Protein AF-0000000080279596 (afdb_homodimer)

Organism: Amycolatopsis orientalis (NCBI:txid31958)

Solvent-accessible surface area (backbone atoms only — not comparable to full-atom values): 31068 Å² total; per-residue (Å²): 137,51,70,67,43,37,52,48,52,51,34,24,68,74,56,43,26,62,57,58,19,10,55,72,69,70,45,56,43,67,59,48,53,49,43,47,50,50,47,23,58,75,69,72,44,60,39,60,43,77,54,104,86,48,53,41,72,28,75,57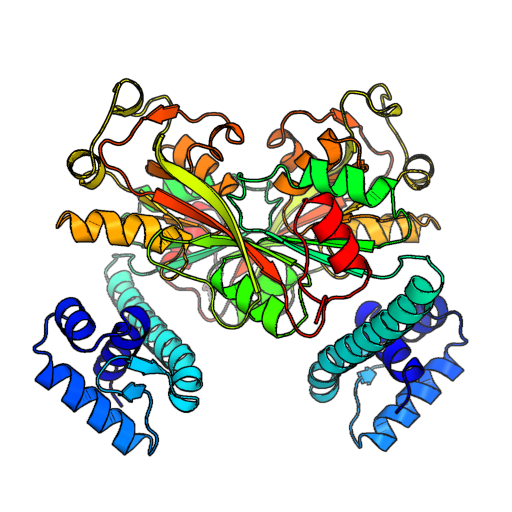,22,59,62,45,48,58,53,38,51,51,51,52,49,49,52,45,49,53,52,19,46,55,37,35,75,73,72,38,52,32,44,69,36,32,38,30,31,28,72,66,66,46,78,58,65,59,54,60,52,49,49,56,43,41,71,75,33,71,64,37,38,36,36,40,41,69,46,51,39,69,59,43,52,53,31,18,66,69,62,73,20,49,35,32,42,33,52,30,32,71,89,57,74,84,75,90,46,40,75,44,82,65,42,75,43,44,32,23,34,38,31,16,70,85,39,81,63,52,77,40,83,60,45,42,64,73,66,53,34,77,41,48,22,40,40,44,43,86,86,34,35,70,26,46,26,54,52,51,44,35,49,75,68,74,44,65,66,48,69,50,33,25,33,67,42,56,71,58,46,48,51,32,17,52,68,66,68,23,31,35,72,45,46,59,70,34,53,78,79,58,73,75,62,32,78,25,49,37,55,92,44,42,46,32,32,30,33,39,34,29,32,76,86,68,67,46,56,40,42,50,53,47,33,47,74,71,69,46,84,81,73,67,77,121,136,51,71,67,43,38,51,47,52,52,34,25,68,72,57,44,27,62,57,58,19,11,56,73,69,70,46,55,40,68,58,48,52,50,44,48,50,50,46,22,59,74,68,71,45,59,40,60,44,77,54,103,83,47,53,40,72,28,75,57,21,60,63,45,47,59,54,38,50,50,50,53,50,49,52,45,49,51,52,18,46,56,37,35,75,74,71,38,54,33,43,70,36,32,38,29,31,28,72,65,66,45,78,57,63,60,55,59,53,49,48,56,43,41,72,75,32,71,64,37,38,36,36,41,42,69,46,51,41,69,60,44,51,53,31,20,67,69,63,73,21,48,35,33,41,33,53,31,32,72,88,57,73,84,75,90,46,40,74,44,83,66,44,75,43,45,33,22,36,37,32,16,69,85,38,82,63,51,78,42,82,57,44,40,65,74,66,53,35,76,42,48,22,41,40,44,42,87,88,33,36,70,26,46,27,54,51,52,44,34,49,76,69,75,44,65,67,48,69,50,34,27,32,68,42,55,71,58,47,48,52,33,16,54,68,66,66,24,32,34,72,44,47,56,71,34,54,79,78,58,73,74,62,30,77,27,48,35,56,90,44,39,46,33,30,30,33,39,36,29,32,78,87,68,67,44,57,40,43,50,53,48,33,48,75,72,70,46,83,79,71,72,77,124

pLDDT: mean 89.54, std 10.72, range [27.66, 98.81]

Sequence (588 aa):
MELQQMRYVVAVAETNSFTRAAERCLVVQSALSHQIARLERELGARLFERTSRRVRLTAAGEAFLPAARQCLDAAERAGAEVAAAVGEVRGRLTVGIIPTVAAVDVPAALKTFHRRYPHVRIGLRVGASGELVEQVKDSAIEVAFLGLPVSDRPDGVATCELGRDDLVAVVAPGHPLAVESEVDLNRLSSEVFVDFPTRSAGRAQTDQAFAAAGLTREVAFEVTAADFMARLIRQELGVAMLPSKYVPNLTGVVTVPVKDGPARIEHLVWNRFTVTPAAKAFLEVLGVVSGNDGMELQQMRYVVAVAETNSFTRAAERCLVVQSALSHQIARLERELGARLFERTSRRVRLTAAGEAFLPAARQCLDAAERAGAEVAAAVGEVRGRLTVGIIPTVAAVDVPAALKTFHRRYPHVRIGLRVGASGELVEQVKDSAIEVAFLGLPVSDRPDGVATCELGRDDLVAVVAPGHPLAVESEVDLNRLSSEVFVDFPTRSAGRAQTDQAFAAAGLTREVAFEVTAADFMARLIRQELGVAMLPSKYVPNLTGVVTVPVKDGPARIEHLVWNRFTVTPAAKAFLEVLGVVSGNDG

Foldseek 3Di:
DDLVLLQLLLLCAVVQDLCRSCVVVVHHSVVSVVSVVVVCVVVVHHQWDDDPPTIDGDPVVVVVNVVSVVVNLVVQLVVQQVCVVVPAHAEEAEEEEEQQDFLDPVVVLVVVLCVVHVRYHYHYHYFFQVVVLVCQQVVVHFKYKHKAFPPDDRPQWDKDWRDKFFWWKKAACPDPCLPPQEAEVVVQQVWEAEFADPPTRRVCQQVVQCVVVVGHHHYPHHDRHPQVRLVCRNVVVTMYIGTPSRCVVHPRIGIHHYDVGTMIIMMMTHHLVRNGPSNCSSCVSVVHHSPPPD/DDLVLLQLLLLCAVVQDLCRSCVVVVHHSVVSVVSQVVVCVVVVHHQWDDDPVTIDGDPVVVVVNVVSVVVNLVVQLVVQQVCVVVPAHAEEAEEEEEQQDFLDPVVVLVVVLCVVHVRYHYHYHYFFQVVVLVCQQVVVHFKYKHKAFPPDDRPQWDKDWRDKFFWWKKAACPDPCLPPQEAEVVVQQVWEAEFADPPTRRVCQQVVQCVVVVGHHHYPHHDRHPQVRLVCRNVVVTMYIGTPSRCVVHPRIGIHHYDVGTMIIMMMTHHLPRNGPSNCSSCVSVVHHSPPPD

Nearest PDB structures (foldseek):
  1ixc-assembly1_B-2  TM=5.819E-01  e=1.487E-23  Cupriavidus necator
  4x6g-assembly1_C  TM=5.678E-01  e=1.487E-23  Pseudomonas aeruginosa PAO1
  5ted-assembly1_A  TM=8.588E-01  e=1.921E-17  Listeria monocytogenes EGD-e
  3fxq-assembly1_A  TM=6.089E-01  e=1.861E-20  Comamonas testosteroni
  7dwn-assembly1_D  TM=5.598E-01  e=4.428E-17  Aliivibrio fischeri ES114

InterPro domains:
  IPR000847 LysR, HTH, N-terminal domain [PF00126] (3-62)
  IPR000847 LysR, HTH, N-terminal domain [PR00039] (18-29)
  IPR000847 LysR, HTH, N-terminal domain [PR00039] (29-39)
  IPR000847 LysR, HTH, N-terminal domain [PR00039] (39-50)
  IPR000847 LysR, HTH, N-terminal domain [PS50931] (1-58)
  IPR005119 LysR, substrate-binding [PF03466] (88-286)
  IPR036388 Winged helix-like DNA-binding domain superfamily [G3DSA:1.10.10.10] (1-83)
  IPR036390 Winged helix DNA-binding domain superfamily [SSF46785] (1-82)

Secondary structure (DSSP, 8-state):
--HHHHHHHHHHHHHT-HHHHHHHTTS-HHHHHHHHHHHHHHHTS-SEEE-SS-EEE-HHHHHHHHHHHHHHHHHHHHHHHHHHHTT---EEEEEEE-TT--SS-HHHHHHHHHHH-TTEEEEEEE--HHHHHHHHHTTS-SEEEEEEETT----SSEEEEEEEEEEEEEE-TTSGGGG-S-B-HHHHTTSEEEEPPTTSHHHHHHHHHHHHTT---EEEEEES-HHHHHHHHHTTS-BEEEETTTGGG--S-EEE-BTT--EEEEEEEE-TT---HHHHHHHHHTT----TT-/--HHHHHHHHHHHHHT-HHHHHHHTTS-HHHHHHHHHHHHHHHTS-SEEE-SS-EEE-HHHHHHHHHHHHHHHHHHHHHHHHHHHTT---EEEEEEE-TT--SS-HHHHHHHHHHH-TTEEEEEEE--HHHHHHHHHTTS-SEEEEEEETT----SSEEEEEEEEEEEEEE-TTSGGGG-S-B-HHHHTTSEEEEPPTTSHHHHHHHHHHHHTT---EEEEEES-HHHHHHHHHTTS-BEEEETTTGGG--S-EEE-BTT--EEEEEEEE-TT---HHHHHHHHHTT----TT-

Radius of gyration: 25.01 Å; Cα contacts (8 Å, |Δi|>4): 1127; chains: 2; bounding box: 60×65×60 Å

Structure (mmCIF, N/CA/C/O ba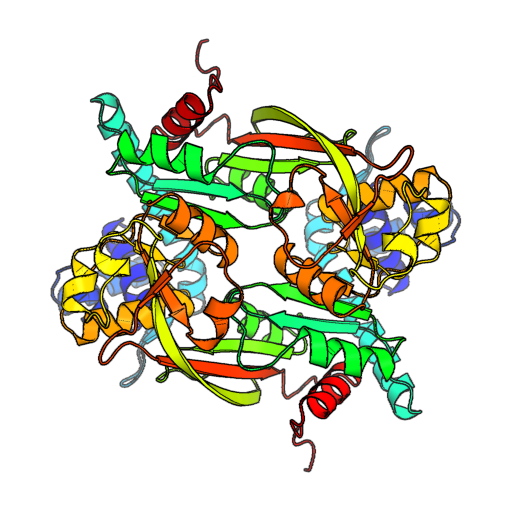ckbone):
data_AF-0000000080279596-model_v1
#
loop_
_entity.id
_entity.type
_entity.pdbx_description
1 polymer 'LysR family transcriptional regulator'
#
loop_
_atom_site.group_PDB
_atom_site.id
_atom_site.type_symbol
_atom_site.label_atom_id
_atom_site.label_alt_id
_atom_site.label_comp_id
_atom_site.label_asym_id
_atom_site.label_entity_id
_atom_site.label_seq_id
_atom_site.pdbx_PDB_ins_code
_atom_site.Cartn_x
_atom_site.Cartn_y
_atom_site.Cartn_z
_atom_site.occupancy
_atom_site.B_iso_or_equiv
_atom_site.auth_seq_id
_atom_site.auth_comp_id
_atom_site.auth_asym_id
_atom_site.auth_atom_id
_atom_site.pdbx_PDB_model_num
ATOM 1 N N . MET A 1 1 ? 10.32 12.266 32.75 1 73.06 1 MET A N 1
ATOM 2 C CA . MET A 1 1 ? 10.156 12.18 31.312 1 73.06 1 MET A CA 1
ATOM 3 C C . MET A 1 1 ? 9.148 13.203 30.812 1 73.06 1 MET A C 1
ATOM 5 O O . MET A 1 1 ? 8.07 13.352 31.375 1 73.06 1 MET A O 1
ATOM 9 N N . GLU A 1 2 ? 9.578 14.023 29.938 1 77.56 2 GLU A N 1
ATOM 10 C CA . GLU A 1 2 ? 8.789 15.141 29.438 1 77.56 2 GLU A CA 1
ATOM 11 C C . GLU A 1 2 ? 8.57 15.031 27.938 1 77.56 2 GLU A C 1
ATOM 13 O O . GLU A 1 2 ? 9.375 14.414 27.234 1 77.56 2 GLU A O 1
ATOM 18 N N . LEU A 1 3 ? 7.473 15.672 27.516 1 79.81 3 LEU A N 1
ATOM 19 C CA . LEU A 1 3 ? 7.141 15.672 26.094 1 79.81 3 LEU A CA 1
ATOM 20 C C . LEU A 1 3 ? 8.273 16.266 25.281 1 79.81 3 LEU A C 1
ATOM 22 O O . LEU A 1 3 ? 8.562 15.805 24.172 1 79.81 3 LEU A O 1
ATOM 26 N N . GLN A 1 4 ? 8.852 17.266 25.891 1 83.62 4 GLN A N 1
ATOM 27 C CA . GLN A 1 4 ? 9.938 17.938 25.172 1 83.62 4 GLN A CA 1
ATOM 28 C C . GLN A 1 4 ? 11.094 16.969 24.922 1 83.62 4 GLN A C 1
ATOM 30 O O . GLN A 1 4 ? 11.719 17.031 23.859 1 83.62 4 GLN A O 1
ATOM 35 N N . GLN A 1 5 ? 11.375 16.203 25.859 1 83.94 5 GLN A N 1
ATOM 36 C CA . GLN A 1 5 ? 12.422 15.203 25.703 1 83.94 5 GLN A CA 1
ATOM 37 C C . GLN A 1 5 ? 12.07 14.219 24.594 1 83.94 5 GLN A C 1
ATOM 39 O O . GLN A 1 5 ? 12.938 13.836 23.797 1 83.94 5 GLN A O 1
ATOM 44 N N . MET A 1 6 ? 10.836 13.867 24.547 1 82.62 6 MET A N 1
ATOM 45 C CA . MET A 1 6 ? 10.375 12.945 23.516 1 82.62 6 MET A CA 1
ATOM 46 C C . MET A 1 6 ? 10.5 13.578 22.125 1 82.62 6 MET A C 1
ATOM 48 O O . MET A 1 6 ? 10.891 12.914 21.172 1 82.62 6 MET A O 1
ATOM 52 N N . ARG A 1 7 ? 10.203 14.844 22.031 1 86.5 7 ARG A N 1
ATOM 53 C CA . ARG A 1 7 ? 10.359 15.578 20.781 1 86.5 7 ARG A CA 1
ATOM 54 C C . ARG A 1 7 ? 11.82 15.578 20.328 1 86.5 7 ARG A C 1
ATOM 56 O O . ARG A 1 7 ? 12.102 15.438 19.141 1 86.5 7 ARG A O 1
ATOM 63 N N . TYR A 1 8 ? 12.695 15.734 21.328 1 89.19 8 TYR A N 1
ATOM 64 C CA . TYR A 1 8 ? 14.117 15.766 21.016 1 89.19 8 TYR A CA 1
ATOM 65 C C . TYR A 1 8 ? 14.602 14.414 20.516 1 89.19 8 TYR A C 1
ATOM 67 O O . TYR A 1 8 ? 15.352 14.336 19.531 1 89.19 8 TYR A O 1
ATOM 75 N N . VAL A 1 9 ? 14.125 13.383 21.125 1 89.06 9 VAL A N 1
ATOM 76 C CA . VAL A 1 9 ? 14.508 12.031 20.734 1 89.06 9 VAL A CA 1
ATOM 77 C C . VAL A 1 9 ? 14.047 11.758 19.312 1 89.06 9 VAL A C 1
ATOM 79 O O . VAL A 1 9 ? 14.812 11.25 18.484 1 89.06 9 VAL A O 1
ATOM 82 N N . VAL A 1 10 ? 12.844 12.117 19.031 1 86.25 10 VAL A N 1
ATOM 83 C CA . VAL A 1 10 ? 12.289 11.906 17.703 1 86.25 10 VAL A CA 1
ATOM 84 C C . VAL A 1 10 ? 13.07 12.719 16.672 1 86.25 10 VAL A C 1
ATOM 86 O O . VAL A 1 10 ? 13.391 12.219 15.594 1 86.25 10 VAL A O 1
ATOM 89 N N . ALA A 1 11 ? 13.445 13.922 17 1 87.56 11 ALA A N 1
ATOM 90 C CA . ALA A 1 11 ? 14.203 14.797 16.109 1 87.56 11 ALA A CA 1
ATOM 91 C C . ALA A 1 11 ? 15.57 14.195 15.797 1 87.56 11 ALA A C 1
ATOM 93 O O . ALA A 1 11 ? 16 14.18 14.641 1 87.56 11 ALA A O 1
ATOM 94 N N . VAL A 1 12 ? 16.203 13.688 16.797 1 89.75 12 VAL A N 1
ATOM 95 C CA . VAL A 1 12 ? 17.516 13.102 16.609 1 89.75 12 VAL A CA 1
ATOM 96 C C . VAL A 1 12 ? 17.406 11.828 15.773 1 89.75 12 VAL A C 1
ATOM 98 O O . VAL A 1 12 ? 18.219 11.594 14.875 1 89.75 12 VAL A O 1
ATOM 101 N N . ALA A 1 13 ? 16.422 11.109 16.062 1 85.94 13 ALA A N 1
ATOM 102 C CA . ALA A 1 13 ? 16.219 9.859 15.328 1 85.94 13 ALA A CA 1
ATOM 103 C C . ALA A 1 13 ? 15.961 10.117 13.852 1 85.94 13 ALA A C 1
ATOM 105 O O . ALA A 1 13 ? 16.406 9.352 12.992 1 85.94 13 ALA A O 1
ATOM 106 N N . GLU A 1 14 ? 15.32 11.148 13.594 1 79 14 GLU A N 1
ATOM 107 C CA . GLU A 1 14 ? 14.938 11.477 12.219 1 79 14 GLU A CA 1
ATOM 108 C C . GLU A 1 14 ? 16.078 12.156 11.477 1 79 14 GLU A C 1
ATOM 110 O O . GLU A 1 14 ? 16.203 12.008 10.258 1 79 14 GLU A O 1
ATOM 115 N N . THR A 1 15 ? 16.922 12.867 12.156 1 78.88 15 THR A N 1
ATOM 116 C CA . THR A 1 15 ? 17.984 13.633 11.516 1 78.88 15 THR A CA 1
ATOM 117 C C . THR A 1 15 ? 19.312 12.898 11.609 1 78.88 15 THR A C 1
ATOM 119 O O . THR A 1 15 ? 20.281 13.25 10.922 1 78.88 15 THR A O 1
ATOM 122 N N . ASN A 1 16 ? 19.359 11.93 12.445 1 82.06 16 ASN A N 1
ATOM 123 C CA . ASN A 1 16 ? 20.578 11.195 12.773 1 82.06 16 ASN A CA 1
ATOM 124 C C . ASN A 1 16 ? 21.703 12.141 13.18 1 82.06 16 ASN A C 1
ATOM 126 O O . ASN A 1 16 ? 22.875 11.914 12.836 1 82.06 16 ASN A O 1
ATOM 130 N N . SER A 1 17 ? 21.297 13.25 13.68 1 88.62 17 SER A N 1
ATOM 131 C CA . SER A 1 17 ? 22.25 14.273 14.094 1 88.62 17 SER A CA 1
ATOM 132 C C . SER A 1 17 ? 21.703 15.102 15.258 1 88.62 17 SER A C 1
ATOM 134 O O . SER A 1 17 ? 20.578 15.586 15.203 1 88.62 17 SER A O 1
ATOM 136 N N . PHE A 1 18 ? 22.562 15.289 16.281 1 90.44 18 PHE A N 1
ATOM 137 C CA . PHE A 1 18 ? 22.156 16.109 17.422 1 90.44 18 PHE A CA 1
ATOM 138 C C . PHE A 1 18 ? 22.125 17.578 17.047 1 90.44 18 PHE A C 1
ATOM 140 O O . PHE A 1 18 ? 21.25 18.328 17.5 1 90.44 18 PHE A O 1
ATOM 147 N N . THR A 1 19 ? 22.984 17.938 16.172 1 88.88 19 THR A N 1
ATOM 148 C CA . THR A 1 19 ? 23.062 19.328 15.766 1 88.88 19 THR A CA 1
ATOM 149 C C . THR A 1 19 ? 21.859 19.703 14.891 1 88.88 19 THR A C 1
ATOM 151 O O . THR A 1 19 ? 21.203 20.719 15.125 1 88.88 19 THR A O 1
ATOM 154 N N . ARG A 1 20 ? 21.641 18.875 14.016 1 86.31 20 ARG A N 1
ATOM 155 C CA . ARG A 1 20 ? 20.516 19.125 13.125 1 86.31 20 ARG A CA 1
ATOM 156 C C . ARG A 1 20 ? 19.203 19.047 13.867 1 86.31 20 ARG A C 1
ATOM 158 O O . ARG A 1 20 ? 18.266 19.812 13.594 1 86.31 20 ARG A O 1
ATOM 165 N N . ALA A 1 21 ? 19.109 18.078 14.781 1 90.06 21 ALA A N 1
ATOM 166 C CA . ALA A 1 21 ? 17.922 17.953 15.617 1 90.06 21 ALA A CA 1
ATOM 167 C C . ALA A 1 21 ? 17.688 19.203 16.453 1 90.06 21 ALA A C 1
ATOM 169 O O . ALA A 1 21 ? 16.562 19.672 16.578 1 90.06 21 ALA A O 1
ATOM 170 N N . ALA A 1 22 ? 18.734 19.75 16.953 1 88.81 22 ALA A N 1
ATOM 171 C CA . ALA A 1 22 ? 18.641 20.969 17.766 1 88.81 22 ALA A CA 1
ATOM 172 C C . ALA A 1 22 ? 18.141 22.141 16.922 1 88.81 22 ALA A C 1
ATOM 174 O O . ALA A 1 22 ? 17.312 22.938 17.359 1 88.81 22 ALA A O 1
ATOM 175 N N . GLU A 1 23 ? 18.656 22.203 15.711 1 86.19 23 GLU A N 1
ATOM 176 C CA . GLU A 1 23 ? 18.219 23.25 14.789 1 86.19 23 GLU A CA 1
ATOM 177 C C . GLU A 1 23 ? 16.734 23.125 14.492 1 86.19 23 GLU A C 1
ATOM 179 O O . GLU A 1 23 ? 16.016 24.125 14.516 1 86.19 23 GLU A O 1
ATOM 184 N N . ARG A 1 24 ? 16.359 21.922 14.344 1 81.25 24 ARG A N 1
ATOM 185 C CA . ARG A 1 24 ? 14.961 21.656 14.039 1 81.25 24 ARG A CA 1
ATOM 186 C C . ARG A 1 24 ? 14.07 22.016 15.219 1 81.25 24 ARG A C 1
ATOM 188 O O . ARG A 1 24 ? 12.945 22.5 15.031 1 81.25 24 ARG A O 1
ATOM 195 N N . CYS A 1 25 ? 14.531 21.766 16.359 1 85.38 25 CYS A N 1
ATOM 196 C CA . CYS A 1 25 ? 13.766 22.016 17.562 1 85.38 25 CYS A CA 1
ATOM 197 C C . CYS A 1 25 ? 13.984 23.438 18.078 1 85.38 25 CYS A C 1
ATOM 199 O O . CYS A 1 25 ? 13.438 23.828 19.109 1 85.38 25 CYS A O 1
ATOM 201 N N . LEU A 1 26 ? 14.82 24.172 17.297 1 86.69 26 LEU A N 1
ATOM 202 C CA . LEU A 1 26 ? 15.094 25.562 17.594 1 86.69 26 LEU A CA 1
ATOM 203 C C . LEU A 1 26 ? 15.688 25.734 18.984 1 86.69 26 LEU A C 1
ATOM 205 O O . LEU A 1 26 ? 15.242 26.578 19.766 1 86.69 26 LEU A O 1
ATOM 209 N N . VAL A 1 27 ? 16.656 24.891 19.281 1 86.56 27 VAL A N 1
ATOM 210 C CA . VAL A 1 27 ? 17.406 24.969 20.531 1 86.56 27 VAL A CA 1
ATOM 211 C C . VAL A 1 27 ? 18.891 24.781 20.25 1 86.56 27 VAL A C 1
ATOM 213 O O . VAL A 1 27 ? 19.281 24.469 19.125 1 86.56 27 VAL A O 1
ATOM 216 N N . VAL A 1 28 ? 19.672 25.203 21.188 1 88.25 28 VAL A N 1
ATOM 217 C CA . VAL A 1 28 ? 21.109 24.969 21.062 1 88.25 28 VAL A CA 1
ATOM 218 C C . VAL A 1 28 ? 21.391 23.484 21.25 1 88.25 28 VAL A C 1
ATOM 220 O O . VAL A 1 28 ? 20.688 22.797 22 1 88.25 28 VAL A O 1
ATOM 223 N N . GLN A 1 29 ? 22.344 23.016 20.547 1 90.25 29 GLN A N 1
ATOM 224 C CA . GLN A 1 29 ? 22.688 21.594 20.531 1 90.25 29 GLN A CA 1
ATOM 225 C C . GLN A 1 29 ? 22.984 21.078 21.953 1 90.25 29 GLN A C 1
ATOM 227 O O . GLN A 1 29 ? 22.594 19.969 22.297 1 90.25 29 GLN A O 1
ATOM 232 N N . SER A 1 30 ? 23.625 21.859 22.734 1 91.62 30 SER A N 1
ATOM 233 C CA . SER A 1 30 ? 23.969 21.469 24.109 1 91.62 30 SER A CA 1
ATOM 234 C C . SER A 1 30 ? 22.719 21.219 24.938 1 91.62 30 SER A C 1
ATOM 236 O O . SER A 1 30 ? 22.672 20.297 25.734 1 91.62 30 SER A O 1
ATOM 238 N N . ALA A 1 31 ? 21.719 22.047 24.734 1 86.44 31 ALA A N 1
ATOM 239 C CA . ALA A 1 31 ? 20.453 21.906 25.453 1 86.44 31 ALA A CA 1
ATOM 240 C C . ALA A 1 31 ? 19.75 20.609 25.078 1 86.44 31 ALA A C 1
ATOM 242 O O . ALA A 1 31 ? 19.25 19.875 25.938 1 86.44 31 ALA A O 1
ATOM 243 N N . LEU A 1 32 ? 19.656 20.312 23.828 1 92.75 32 LEU A N 1
ATOM 244 C CA . LEU A 1 32 ? 19.031 19.078 23.328 1 92.75 32 LEU A CA 1
ATOM 245 C C . LEU A 1 32 ? 19.781 17.844 23.844 1 92.75 32 LEU A C 1
ATOM 247 O O . LEU A 1 32 ? 19.156 16.906 24.328 1 92.75 32 LEU A O 1
ATOM 251 N N . SER A 1 33 ? 21.125 17.922 23.781 1 92.44 33 SER A N 1
ATOM 252 C CA . SER A 1 33 ? 21.969 16.812 24.219 1 92.44 33 SER A CA 1
ATOM 253 C C . SER A 1 33 ? 21.766 16.531 25.703 1 92.44 33 SER A C 1
ATOM 255 O O . SER A 1 33 ? 21.656 15.383 26.125 1 92.44 33 SER A O 1
ATOM 257 N N . HIS A 1 34 ? 21.719 17.594 26.438 1 89.5 34 HIS A N 1
ATOM 258 C CA . HIS A 1 34 ? 21.547 17.484 27.891 1 89.5 34 HIS A CA 1
ATOM 259 C C . HIS A 1 34 ? 20.203 16.859 28.234 1 89.5 34 HIS A C 1
ATOM 261 O O . HIS A 1 34 ? 20.125 16.016 29.141 1 89.5 34 HIS A O 1
ATOM 267 N N . GLN A 1 35 ? 19.188 17.281 27.594 1 89.25 35 GLN A N 1
ATOM 268 C CA . GLN A 1 35 ? 17.844 16.766 27.859 1 89.25 35 GLN A CA 1
ATOM 269 C C . GLN A 1 35 ? 17.75 15.289 27.484 1 89.25 35 GLN A C 1
ATOM 271 O O . GLN A 1 35 ? 17.078 14.516 28.188 1 89.25 35 GLN A O 1
ATOM 276 N N . ILE A 1 36 ? 18.391 14.898 26.438 1 91.81 36 ILE A N 1
ATOM 277 C CA . ILE A 1 36 ? 18.375 13.492 26.031 1 91.81 36 ILE A CA 1
ATOM 278 C C . ILE A 1 36 ? 19.172 12.664 27.047 1 91.81 36 ILE A C 1
ATOM 280 O O . ILE A 1 36 ? 18.75 11.57 27.422 1 91.81 36 ILE A O 1
ATOM 284 N N . ALA A 1 37 ? 20.266 13.203 27.5 1 92 37 ALA A N 1
ATOM 285 C CA . ALA A 1 37 ? 21.062 12.523 28.516 1 92 37 ALA A CA 1
ATOM 286 C C . ALA A 1 37 ? 20.266 12.32 29.812 1 92 37 ALA A C 1
ATOM 288 O O . ALA A 1 37 ? 20.344 11.266 30.438 1 92 37 ALA A O 1
ATOM 289 N N . ARG A 1 38 ? 19.609 13.344 30.141 1 85.81 38 ARG A N 1
ATOM 290 C CA . ARG A 1 38 ? 18.766 13.266 31.328 1 85.81 38 ARG A CA 1
ATOM 291 C C . ARG A 1 38 ? 17.703 12.188 31.172 1 85.81 38 ARG A C 1
ATOM 293 O O . ARG A 1 38 ? 17.438 11.422 32.094 1 85.81 38 ARG A O 1
ATOM 300 N N . LEU A 1 39 ? 17.031 12.164 30.047 1 86.94 39 LEU A N 1
ATOM 301 C CA . LEU A 1 39 ? 16.016 11.156 29.75 1 86.94 39 LEU A CA 1
ATOM 302 C C . LEU A 1 39 ? 16.625 9.75 29.797 1 86.94 39 LEU A C 1
ATOM 304 O O . LEU A 1 39 ? 16.031 8.836 30.375 1 86.94 39 LEU A O 1
ATOM 308 N N . GLU A 1 40 ? 17.828 9.578 29.234 1 89.94 40 GLU A N 1
ATOM 309 C CA . GLU A 1 40 ? 18.516 8.289 29.234 1 89.94 40 GLU A CA 1
ATOM 310 C C . GLU A 1 40 ? 18.844 7.848 30.656 1 89.94 40 GLU A C 1
ATOM 312 O O . GLU A 1 40 ? 18.719 6.664 30.984 1 89.94 40 GLU A O 1
ATOM 317 N N . ARG A 1 41 ? 19.219 8.781 31.484 1 83.94 41 ARG A N 1
ATOM 318 C CA . ARG A 1 41 ? 19.5 8.484 32.875 1 83.94 41 ARG A CA 1
ATOM 319 C C . ARG A 1 41 ? 18.234 8.031 33.625 1 83.94 41 ARG A C 1
ATOM 321 O O . ARG A 1 41 ? 18.266 7.07 34.375 1 83.94 41 ARG A O 1
ATOM 328 N N . GLU A 1 42 ? 17.203 8.758 33.375 1 81.5 42 GLU A N 1
ATOM 329 C CA . GLU A 1 42 ? 15.93 8.414 33.969 1 81.5 42 GLU A CA 1
ATOM 330 C C . GLU A 1 42 ? 15.477 7.016 33.562 1 81.5 42 GLU A C 1
ATOM 332 O O . GLU A 1 42 ? 14.938 6.266 34.375 1 81.5 42 GLU A O 1
ATOM 337 N N . LEU A 1 43 ? 15.68 6.707 32.281 1 83.12 43 LEU A N 1
ATOM 338 C CA . LEU A 1 43 ? 15.25 5.434 31.734 1 83.12 43 LEU A CA 1
ATOM 339 C C . LEU A 1 43 ? 16.234 4.32 32.094 1 83.12 43 LEU A C 1
ATOM 341 O O . LEU A 1 43 ? 15.898 3.137 31.984 1 83.12 43 LEU A O 1
ATOM 345 N N . GLY A 1 44 ? 17.469 4.711 32.469 1 84.25 44 GLY A N 1
ATOM 346 C CA . GLY A 1 44 ? 18.516 3.744 32.781 1 84.25 44 GLY A CA 1
ATOM 347 C C . GLY A 1 44 ? 19.094 3.061 31.562 1 84.25 44 GLY A C 1
ATOM 348 O O . GLY A 1 44 ? 19.609 1.951 31.656 1 84.25 44 GLY A O 1
ATOM 349 N N . ALA A 1 45 ? 18.844 3.623 30.438 1 86.81 45 ALA A N 1
ATOM 350 C CA . ALA A 1 45 ? 19.328 3.08 29.172 1 86.81 45 ALA A CA 1
ATOM 351 C C . ALA A 1 45 ? 19.656 4.195 28.188 1 86.81 45 ALA A C 1
ATOM 353 O O . ALA A 1 45 ? 18.984 5.234 28.172 1 86.81 45 ALA A O 1
ATOM 354 N N . ARG A 1 46 ? 20.703 3.932 27.391 1 89.62 46 ARG A N 1
ATOM 355 C CA . ARG A 1 46 ? 21.031 4.859 26.297 1 89.62 46 ARG A CA 1
ATOM 356 C C . ARG A 1 46 ? 20.109 4.648 25.109 1 89.62 46 ARG A C 1
ATOM 358 O O . ARG A 1 46 ? 19.812 3.51 24.734 1 89.62 46 ARG A O 1
ATOM 365 N N . LEU A 1 47 ? 19.641 5.758 24.609 1 91.44 47 LEU A N 1
ATOM 366 C CA . LEU A 1 47 ? 18.75 5.68 23.453 1 91.44 47 LEU A CA 1
ATOM 367 C C . LEU A 1 47 ? 19.531 5.812 22.141 1 91.44 47 LEU A C 1
ATOM 369 O O . LEU A 1 47 ? 19.094 5.332 21.094 1 91.44 47 LEU A O 1
ATOM 373 N N . PHE A 1 48 ? 20.703 6.457 22.203 1 92.69 48 PHE A N 1
ATOM 374 C CA . PHE A 1 48 ? 21.547 6.684 21.016 1 92.69 48 PHE A CA 1
ATOM 375 C C . PHE A 1 48 ? 22.984 6.25 21.281 1 92.69 48 PHE A C 1
ATOM 377 O O . PHE A 1 48 ? 23.484 6.383 22.406 1 92.69 48 PHE A O 1
ATOM 384 N N . GLU A 1 49 ? 23.5 5.57 20.188 1 88.88 49 GLU A N 1
ATOM 385 C CA . GLU A 1 49 ? 24.938 5.367 20.141 1 88.88 49 GLU A CA 1
ATOM 386 C C . GLU A 1 49 ? 25.641 6.492 19.391 1 88.88 49 GLU A C 1
ATOM 388 O O . GLU A 1 49 ? 25.203 6.871 18.297 1 88.88 49 GLU A O 1
ATOM 393 N N . ARG A 1 50 ? 26.531 7.117 20.141 1 79.25 50 ARG A N 1
ATOM 394 C CA . ARG A 1 50 ? 27.25 8.242 19.562 1 79.25 50 ARG A CA 1
ATOM 395 C C . ARG A 1 50 ? 28.703 7.879 19.297 1 79.25 50 ARG A C 1
ATOM 397 O O . ARG A 1 50 ? 29.406 7.375 20.188 1 79.25 50 ARG A O 1
ATOM 404 N N . THR A 1 51 ? 28.891 7.602 18.016 1 71.56 51 THR A N 1
ATOM 405 C CA . THR A 1 51 ? 30.312 7.57 17.688 1 71.56 51 THR A CA 1
ATOM 406 C C . THR A 1 51 ? 30.75 8.891 17.062 1 71.56 51 THR A C 1
ATOM 408 O O . THR A 1 51 ? 29.922 9.789 16.859 1 71.56 51 THR A O 1
ATOM 411 N N . SER A 1 52 ? 32.156 9.273 16.891 1 64.81 52 SER A N 1
ATOM 412 C CA . SER A 1 52 ? 32.656 10.516 16.328 1 64.81 52 SER A CA 1
ATOM 413 C C . SER A 1 52 ? 32.031 10.789 14.961 1 64.81 52 SER A C 1
ATOM 415 O O . SER A 1 52 ? 31.984 11.938 14.516 1 64.81 52 SER A O 1
ATOM 417 N N . ARG A 1 53 ? 31.406 9.742 14.281 1 63.19 53 ARG A N 1
ATOM 418 C CA . ARG A 1 53 ? 31.031 9.938 12.883 1 63.19 53 ARG A CA 1
ATOM 419 C C . ARG A 1 53 ? 29.547 9.625 12.672 1 63.19 53 ARG A C 1
ATOM 421 O O . ARG A 1 53 ? 28.953 10.047 11.68 1 63.19 53 ARG A O 1
ATOM 428 N N . ARG A 1 54 ? 28.969 8.945 13.672 1 76.06 54 ARG A N 1
ATOM 429 C CA . ARG A 1 54 ? 27.609 8.562 13.305 1 76.06 54 ARG A CA 1
ATOM 430 C C . ARG A 1 54 ? 26.734 8.43 14.547 1 76.06 54 ARG A C 1
ATOM 432 O O . ARG A 1 54 ? 27.203 8.023 15.609 1 76.06 54 ARG A O 1
ATOM 439 N N . VAL A 1 55 ? 25.391 8.984 14.547 1 84.06 55 VAL A N 1
ATOM 440 C CA . VAL A 1 55 ? 24.344 8.828 15.562 1 84.06 55 VAL A CA 1
ATOM 441 C C . VAL A 1 55 ? 23.359 7.754 15.117 1 84.06 55 VAL A C 1
ATOM 443 O O . VAL A 1 55 ? 22.844 7.797 14 1 84.06 55 VAL A O 1
ATOM 446 N N . ARG A 1 56 ? 23.328 6.656 15.984 1 86.06 56 ARG A N 1
ATOM 447 C CA . ARG A 1 56 ? 22.359 5.602 15.688 1 86.06 56 ARG A CA 1
ATOM 448 C C . ARG A 1 56 ? 21.531 5.25 16.922 1 86.06 56 ARG A C 1
ATOM 450 O O . ARG A 1 56 ? 22.016 5.395 18.047 1 86.06 56 ARG A O 1
ATOM 457 N N . LEU A 1 57 ? 20.328 4.793 16.688 1 86.25 57 LEU A N 1
ATOM 458 C CA . LEU A 1 57 ? 19.469 4.32 17.781 1 86.25 57 LEU A CA 1
ATOM 459 C C . LEU A 1 57 ? 20.031 3.035 18.375 1 86.25 57 LEU A C 1
ATOM 461 O O . LEU A 1 57 ? 20.5 2.158 17.656 1 86.25 57 LEU A O 1
ATOM 465 N N . THR A 1 58 ? 20.016 2.965 19.734 1 85.19 58 THR A N 1
ATOM 466 C CA . THR A 1 58 ? 20.234 1.696 20.422 1 85.19 58 THR A CA 1
ATOM 467 C C . THR A 1 58 ? 18.969 0.831 20.375 1 85.19 58 THR A C 1
ATOM 469 O O . THR A 1 58 ? 17.938 1.255 19.844 1 85.19 58 THR A O 1
ATOM 472 N N . ALA A 1 59 ? 19.094 -0.361 20.875 1 76.75 59 ALA A N 1
ATOM 473 C CA . ALA A 1 59 ? 17.922 -1.213 21 1 76.75 59 ALA A CA 1
ATOM 474 C C . ALA A 1 59 ? 16.844 -0.548 21.859 1 76.75 59 ALA A C 1
ATOM 476 O O . ALA A 1 59 ? 15.656 -0.609 21.531 1 76.75 59 ALA A O 1
ATOM 477 N N . ALA A 1 60 ? 17.312 0.048 22.859 1 82.38 60 ALA A N 1
ATOM 478 C CA . ALA A 1 60 ? 16.391 0.782 23.734 1 82.38 60 ALA A CA 1
ATOM 479 C C . ALA A 1 60 ? 15.766 1.963 23 1 82.38 60 ALA A C 1
ATOM 481 O O . ALA A 1 60 ? 14.578 2.252 23.188 1 82.38 60 ALA A O 1
ATOM 482 N N . GLY A 1 61 ? 16.562 2.617 22.234 1 85.38 61 GLY A N 1
ATOM 483 C CA . GLY A 1 61 ? 16.047 3.719 21.438 1 85.38 61 GLY A CA 1
ATOM 484 C C . GLY A 1 61 ? 14.984 3.287 20.438 1 85.38 61 GLY A C 1
ATOM 485 O O . GLY A 1 61 ? 13.961 3.955 20.281 1 85.38 61 GLY A O 1
ATOM 486 N N . GLU A 1 62 ? 15.18 2.176 19.891 1 80.5 62 GLU A N 1
ATOM 487 C CA . GLU A 1 62 ? 14.234 1.629 18.922 1 80.5 62 GLU A CA 1
ATOM 488 C C . GLU A 1 62 ? 12.906 1.282 19.578 1 80.5 62 GLU A C 1
ATOM 490 O O . GLU A 1 62 ? 11.844 1.46 18.984 1 80.5 62 GLU A O 1
ATOM 495 N N . ALA A 1 63 ? 13.039 0.833 20.734 1 75.19 63 ALA A N 1
ATOM 496 C CA . ALA A 1 63 ? 11.836 0.474 21.484 1 75.19 63 ALA A CA 1
ATOM 497 C C . ALA A 1 63 ? 11.109 1.718 21.984 1 75.19 63 ALA A C 1
ATOM 499 O O . ALA A 1 63 ? 9.883 1.74 22.047 1 75.19 63 ALA A O 1
ATOM 500 N N . PHE A 1 64 ? 11.836 2.752 22.312 1 80 64 PHE A N 1
ATOM 501 C CA . PHE A 1 64 ? 11.305 3.965 22.922 1 80 64 PHE A CA 1
ATOM 502 C C . PHE A 1 64 ? 10.602 4.828 21.875 1 80 64 PHE A C 1
ATOM 504 O O . PHE A 1 64 ? 9.602 5.48 22.188 1 80 64 PHE A O 1
ATOM 511 N N . LEU A 1 65 ? 11.086 4.695 20.672 1 84.31 65 LEU A N 1
ATOM 512 C CA . LEU A 1 65 ? 10.711 5.66 19.641 1 84.31 65 LEU A CA 1
ATOM 513 C C . LEU A 1 65 ? 9.227 5.555 19.312 1 84.31 65 LEU A C 1
ATOM 515 O O . LEU A 1 65 ? 8.516 6.562 19.297 1 84.31 65 LEU A O 1
ATOM 519 N N . PRO A 1 66 ? 8.703 4.359 19.234 1 72.75 66 PRO A N 1
ATOM 520 C CA . PRO A 1 66 ? 7.266 4.273 18.953 1 72.75 66 PRO A CA 1
ATOM 521 C C . PRO A 1 66 ? 6.414 4.805 20.109 1 72.75 66 PRO A C 1
ATOM 523 O O . PRO A 1 66 ? 5.406 5.48 19.875 1 72.75 66 PRO A O 1
ATOM 526 N N . ALA A 1 67 ? 6.82 4.566 21.172 1 73.44 67 ALA A N 1
ATOM 527 C CA . ALA A 1 67 ? 6.105 5.043 22.359 1 73.44 67 ALA A CA 1
ATOM 528 C C . ALA A 1 67 ? 6.172 6.566 22.453 1 73.44 67 ALA A C 1
ATOM 530 O O . ALA A 1 67 ? 5.184 7.215 22.812 1 73.44 67 ALA A O 1
ATOM 531 N N . ALA A 1 68 ? 7.344 7.094 22.172 1 79.81 68 ALA A N 1
ATOM 532 C CA . ALA A 1 68 ? 7.504 8.547 22.188 1 79.81 68 ALA A CA 1
ATOM 533 C C . ALA A 1 68 ? 6.578 9.211 21.172 1 79.81 68 ALA A C 1
ATOM 535 O O . ALA A 1 68 ? 5.906 10.195 21.5 1 79.81 68 ALA A O 1
ATOM 536 N N . ARG A 1 69 ? 6.5 8.578 20.062 1 78.56 69 ARG A N 1
ATOM 537 C CA . ARG A 1 69 ? 5.645 9.117 19 1 78.56 69 ARG A CA 1
ATOM 538 C C . ARG A 1 69 ? 4.176 9.055 19.406 1 78.56 69 ARG A C 1
ATOM 540 O O . ARG A 1 69 ? 3.42 10 19.172 1 78.56 69 ARG A O 1
ATOM 547 N N . GLN A 1 70 ? 3.869 8.023 20 1 69.19 70 GLN A N 1
ATOM 548 C CA . GLN A 1 70 ? 2.492 7.855 20.469 1 69.19 70 GLN A CA 1
ATOM 549 C C . GLN A 1 70 ? 2.135 8.898 21.516 1 69.19 70 GLN A C 1
ATOM 551 O O . GLN A 1 70 ? 1.032 9.453 21.5 1 69.19 70 GLN A O 1
ATOM 556 N N . CYS A 1 71 ? 3.045 9.133 22.406 1 69.38 71 CYS A N 1
ATOM 557 C CA . CYS A 1 71 ? 2.828 10.133 23.453 1 69.38 71 CYS A CA 1
ATOM 558 C C . CYS A 1 71 ? 2.684 11.523 22.844 1 69.38 71 CYS A C 1
ATOM 560 O O . CYS A 1 71 ? 1.803 12.289 23.234 1 69.38 71 CYS A O 1
ATOM 562 N N . LEU A 1 72 ? 3.518 11.797 21.906 1 77.5 72 LEU A N 1
ATOM 563 C CA . LEU A 1 72 ? 3.463 13.102 21.266 1 77.5 72 LEU A CA 1
ATOM 564 C C . LEU A 1 72 ? 2.164 13.273 20.484 1 77.5 72 LEU A C 1
ATOM 566 O O . LEU A 1 72 ? 1.552 14.344 20.516 1 77.5 72 LEU A O 1
ATOM 570 N N . ASP A 1 73 ? 1.76 12.219 19.922 1 71.94 73 ASP A N 1
ATOM 571 C CA . ASP A 1 73 ? 0.493 12.227 19.203 1 71.94 73 ASP A CA 1
ATOM 572 C C . ASP A 1 73 ? -0.682 12.461 20.156 1 71.94 73 ASP A C 1
ATOM 574 O O . ASP A 1 73 ? -1.608 13.203 19.828 1 71.94 73 ASP A O 1
ATOM 578 N N . ALA A 1 74 ? -0.58 11.812 21.297 1 65.81 74 ALA A N 1
ATOM 579 C CA . ALA A 1 74 ? -1.628 11.969 22.297 1 65.81 74 ALA A CA 1
ATOM 580 C C . ALA A 1 74 ? -1.697 13.406 22.797 1 65.81 74 ALA A C 1
ATOM 582 O O . ALA A 1 74 ? -2.787 13.953 23 1 65.81 74 ALA A O 1
ATOM 583 N N . ALA A 1 75 ? -0.541 13.953 23 1 67.25 75 ALA A N 1
ATOM 584 C CA . ALA A 1 75 ? -0.486 15.352 23.438 1 67.25 75 ALA A CA 1
ATOM 585 C C . ALA A 1 75 ? -1.101 16.266 22.375 1 67.25 75 ALA A C 1
ATOM 587 O O . ALA A 1 75 ? -1.845 17.188 22.719 1 67.25 75 ALA A O 1
ATOM 588 N N . GLU A 1 76 ? -0.724 16.016 21.203 1 70.12 76 GLU A N 1
ATOM 589 C CA . GLU A 1 76 ? -1.294 16.797 20.109 1 70.12 76 GLU A CA 1
ATOM 590 C C . GLU A 1 76 ? -2.812 16.656 20.062 1 70.12 76 GLU A C 1
ATOM 592 O O . GLU A 1 76 ? -3.525 17.641 19.844 1 70.12 76 GLU A O 1
ATOM 597 N N . ARG A 1 77 ? -3.299 15.547 20.312 1 66.44 77 ARG A N 1
ATOM 598 C CA . ARG A 1 77 ? -4.734 15.289 20.359 1 66.44 77 ARG A CA 1
ATOM 599 C C . ARG A 1 77 ? -5.41 16.078 21.469 1 66.44 77 ARG A C 1
ATOM 601 O O . ARG A 1 77 ? -6.488 16.641 21.281 1 66.44 77 ARG A O 1
ATOM 608 N N . ALA A 1 78 ? -4.699 16.094 22.594 1 61.06 78 ALA A N 1
ATOM 609 C CA . ALA A 1 78 ? -5.227 16.844 23.719 1 61.06 78 ALA A CA 1
ATOM 610 C C . ALA A 1 78 ? -5.355 18.328 23.375 1 61.06 78 ALA A C 1
ATOM 612 O O . ALA A 1 78 ? -6.363 18.969 23.688 1 61.06 78 ALA A O 1
ATOM 613 N N . GLY A 1 79 ? -4.34 18.844 22.766 1 68.31 79 GLY A N 1
ATOM 614 C CA . GLY A 1 79 ? -4.395 20.219 22.312 1 68.31 79 GLY A CA 1
ATOM 615 C C . GLY A 1 79 ? -5.496 20.484 21.297 1 68.31 79 GLY A C 1
ATOM 616 O O . GLY A 1 79 ? -6.188 21.5 21.375 1 68.31 79 GLY A O 1
ATOM 617 N N . ALA A 1 80 ? -5.664 19.531 20.469 1 67.81 80 ALA A N 1
ATOM 618 C CA . ALA A 1 80 ? -6.707 19.641 19.453 1 67.81 80 ALA A CA 1
ATOM 619 C C . ALA A 1 80 ? -8.094 19.641 20.094 1 67.81 80 ALA A C 1
ATOM 621 O O . ALA A 1 80 ? -8.984 20.359 19.641 1 67.81 80 ALA A O 1
ATOM 622 N N . GLU A 1 81 ? -8.219 18.922 21.109 1 63.91 81 GLU A N 1
ATOM 623 C CA . GLU A 1 81 ? -9.492 18.875 21.828 1 63.91 81 GLU A CA 1
ATOM 624 C C . GLU A 1 81 ? -9.812 20.219 22.469 1 63.91 81 GLU A C 1
ATOM 626 O O . GLU A 1 81 ? -10.961 20.672 22.438 1 63.91 81 GLU A O 1
ATOM 631 N N . VAL A 1 82 ? -8.797 20.766 23 1 61.69 82 VAL A N 1
ATOM 632 C CA . VAL A 1 82 ? -8.977 22.062 23.625 1 61.69 82 VAL A CA 1
ATOM 633 C C . VAL A 1 82 ? -9.344 23.109 22.578 1 61.69 82 VAL A C 1
ATOM 635 O O . VAL A 1 82 ? -10.258 23.906 22.766 1 61.69 82 VAL A O 1
ATOM 638 N N . ALA A 1 83 ? -8.633 23.078 21.469 1 66.31 83 ALA A N 1
ATOM 639 C CA . ALA A 1 83 ? -8.914 24.016 20.391 1 66.31 83 ALA A CA 1
ATOM 640 C C . ALA A 1 83 ? -10.344 23.828 19.859 1 66.31 83 ALA A C 1
ATOM 642 O O . ALA A 1 83 ? -11.039 24.797 19.594 1 66.31 83 ALA A O 1
ATOM 643 N N . ALA A 1 84 ? -10.727 22.625 19.812 1 69 84 ALA A N 1
ATOM 644 C CA . ALA A 1 84 ? -12.055 22.297 19.312 1 69 84 ALA A CA 1
ATOM 645 C C . ALA A 1 84 ? -13.141 22.859 20.219 1 69 84 ALA A C 1
ATOM 647 O O . ALA A 1 84 ? -14.203 23.266 19.75 1 69 84 ALA A O 1
ATOM 648 N N . ALA A 1 85 ? -12.828 22.875 21.453 1 62.53 85 ALA A N 1
ATOM 649 C CA . ALA A 1 85 ? -13.781 23.391 22.438 1 62.53 85 ALA A CA 1
ATOM 650 C C . ALA A 1 85 ? -14.07 24.875 22.188 1 62.53 85 ALA A C 1
ATOM 652 O O . ALA A 1 85 ? -15.148 25.359 22.531 1 62.53 85 ALA A O 1
ATOM 653 N N . VAL A 1 86 ? -13.117 25.438 21.438 1 66.06 86 VAL A N 1
ATOM 654 C CA . VAL A 1 86 ? -13.344 26.859 21.172 1 66.06 86 VAL A CA 1
ATOM 655 C C . VAL A 1 86 ? -13.641 27.047 19.688 1 66.06 86 VAL A C 1
ATOM 657 O O . VAL A 1 86 ? -13.477 28.156 19.156 1 66.06 86 VAL A O 1
ATOM 660 N N . GLY A 1 87 ? -13.875 25.922 19 1 71.06 87 GLY A N 1
ATOM 661 C CA . GLY A 1 87 ? -14.391 26 17.641 1 71.06 87 GLY A CA 1
ATOM 662 C C . GLY A 1 87 ? -13.312 25.828 16.578 1 71.06 87 GLY A C 1
ATOM 663 O O . GLY A 1 87 ? -13.57 26.016 15.391 1 71.06 87 GLY A O 1
ATOM 664 N N . GLU A 1 88 ? -12.117 25.609 17.094 1 74.69 88 GLU A N 1
ATOM 665 C CA . GLU A 1 88 ? -11.039 25.422 16.125 1 74.69 88 GLU A CA 1
ATOM 666 C C . GLU A 1 88 ? -10.664 23.953 16 1 74.69 88 GLU A C 1
ATOM 668 O O . GLU A 1 88 ? -10.312 23.312 16.984 1 74.69 88 GLU A O 1
ATOM 673 N N . VAL A 1 89 ? -10.906 23.5 14.828 1 82.62 89 VAL A N 1
ATOM 674 C CA . VAL A 1 89 ? -10.484 22.125 14.578 1 82.62 89 VAL A CA 1
ATOM 675 C C . VAL A 1 89 ? -9.062 22.125 14.016 1 82.62 89 VAL A C 1
ATOM 677 O O . VAL A 1 89 ? -8.805 22.719 12.969 1 82.62 89 VAL A O 1
ATOM 680 N N . ARG A 1 90 ? -8.211 21.547 14.797 1 81.62 90 ARG A N 1
ATOM 681 C CA . ARG A 1 90 ? -6.809 21.438 14.406 1 81.62 90 ARG A CA 1
ATOM 682 C C . ARG A 1 90 ? -6.27 20.031 14.711 1 81.62 90 ARG A C 1
ATOM 684 O O . ARG A 1 90 ? -7.035 19.125 15.047 1 81.62 90 ARG A O 1
ATOM 691 N N . GLY A 1 91 ? -4.988 19.875 14.375 1 84.62 91 GLY A N 1
ATOM 692 C CA . GLY A 1 91 ? -4.355 18.578 14.641 1 84.62 91 GLY A CA 1
ATOM 693 C C . GLY A 1 91 ? -4.223 17.719 13.406 1 84.62 91 GLY A C 1
ATOM 694 O O . GLY A 1 91 ? -3.955 18.219 12.312 1 84.62 91 GLY A O 1
ATOM 695 N N . ARG A 1 92 ? -4.375 16.375 13.711 1 87.44 92 ARG A N 1
ATOM 696 C CA . ARG A 1 92 ? -4.109 15.453 12.617 1 87.44 92 ARG A CA 1
ATOM 697 C C . ARG A 1 92 ? -5.309 14.547 12.367 1 87.44 92 ARG A C 1
ATOM 699 O O . ARG A 1 92 ? -6.012 14.164 13.305 1 87.44 92 ARG A O 1
ATOM 706 N N . LEU A 1 93 ? -5.566 14.336 11.109 1 94 93 LEU A N 1
ATOM 707 C CA . LEU A 1 93 ? -6.527 13.336 10.672 1 94 93 LEU A CA 1
ATOM 708 C C . LEU A 1 93 ? -5.852 12.289 9.789 1 94 93 LEU A C 1
ATOM 710 O O . LEU A 1 93 ? -5.367 12.602 8.703 1 94 93 LEU A O 1
ATOM 714 N N . THR A 1 94 ? -5.754 11.102 10.273 1 95.25 94 THR A N 1
ATOM 715 C CA . THR A 1 94 ? -5.246 10 9.461 1 95.25 94 THR A CA 1
ATOM 716 C C . THR A 1 94 ? -6.391 9.117 8.969 1 95.25 94 THR A C 1
ATOM 718 O O . THR A 1 94 ? -7.168 8.594 9.773 1 95.25 94 THR A O 1
ATOM 721 N N . VAL A 1 95 ? -6.453 8.961 7.645 1 97.38 95 VAL A N 1
ATOM 722 C CA . VAL A 1 95 ? -7.512 8.188 7 1 97.38 95 VAL A CA 1
ATOM 723 C C . VAL A 1 95 ? -6.922 6.918 6.387 1 97.38 95 VAL A C 1
ATOM 725 O O . VAL A 1 95 ? -5.973 6.984 5.605 1 97.38 95 VAL A O 1
ATOM 728 N N . GLY A 1 96 ? -7.422 5.77 6.809 1 98 96 GLY A N 1
ATOM 729 C CA . GLY A 1 96 ? -7.082 4.508 6.172 1 98 96 GLY A CA 1
ATOM 730 C C . GLY A 1 96 ? -8.031 4.133 5.047 1 98 96 GLY A C 1
ATOM 731 O O . GLY A 1 96 ? -9.25 4.258 5.188 1 98 96 GLY A O 1
ATOM 732 N N . ILE A 1 97 ? -7.434 3.727 3.92 1 97.31 97 ILE A N 1
ATOM 733 C CA . ILE A 1 97 ? -8.281 3.316 2.809 1 97.31 97 ILE A CA 1
ATOM 734 C C . ILE A 1 97 ? -7.758 2.016 2.207 1 97.31 97 ILE A C 1
ATOM 736 O O . ILE A 1 97 ? -6.547 1.781 2.184 1 97.31 97 ILE A O 1
ATOM 740 N N . ILE A 1 98 ? -8.641 1.218 1.761 1 97.38 98 ILE A N 1
ATOM 741 C CA . ILE A 1 98 ? -8.242 0.046 0.989 1 97.38 98 ILE A CA 1
ATOM 742 C C . ILE A 1 98 ? -7.906 0.46 -0.442 1 97.38 98 ILE A C 1
ATOM 744 O O . ILE A 1 98 ? -8.367 1.498 -0.919 1 97.38 98 ILE A O 1
ATOM 748 N N . PRO A 1 99 ? -7.164 -0.406 -1.163 1 95.88 99 PRO A N 1
ATOM 749 C CA . PRO A 1 99 ? -6.746 -0.054 -2.521 1 95.88 99 PRO A CA 1
ATOM 750 C C . PRO A 1 99 ? -7.926 0.13 -3.475 1 95.88 99 PRO A C 1
ATOM 752 O O . PRO A 1 99 ? -7.82 0.872 -4.453 1 95.88 99 PRO A O 1
ATOM 755 N N . THR A 1 100 ? -9.078 -0.486 -3.166 1 96.81 100 THR A N 1
ATOM 756 C CA . THR A 1 100 ? -10.188 -0.522 -4.113 1 96.81 100 THR A CA 1
ATOM 757 C C . THR A 1 100 ? -11.359 0.312 -3.602 1 96.81 100 THR A C 1
ATOM 759 O O . THR A 1 100 ? -12.508 0.062 -3.965 1 96.81 100 THR A O 1
ATOM 762 N N . VAL A 1 101 ? -11.109 1.262 -2.723 1 96.81 101 VAL A N 1
ATOM 763 C CA . VAL A 1 101 ? -12.172 2.102 -2.18 1 96.81 101 VAL A CA 1
ATOM 764 C C . VAL A 1 101 ? -12.898 2.818 -3.318 1 96.81 101 VAL A C 1
ATOM 766 O O . VAL A 1 101 ? -12.258 3.379 -4.211 1 96.81 10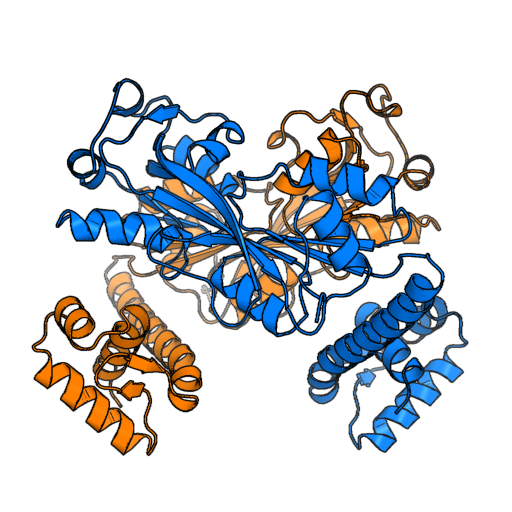1 VAL A O 1
ATOM 769 N N . ALA A 1 102 ? -14.297 2.723 -3.256 1 96.38 102 ALA A N 1
ATOM 770 C CA . ALA A 1 102 ? -15.016 3.309 -4.387 1 96.38 102 ALA A CA 1
ATOM 771 C C . ALA A 1 102 ? -16.422 3.752 -3.98 1 96.38 102 ALA A C 1
ATOM 773 O O . ALA A 1 102 ? -17.125 4.375 -4.77 1 96.38 102 ALA A O 1
ATOM 774 N N . ALA A 1 103 ? -16.859 3.416 -2.805 1 96.06 103 ALA A N 1
ATOM 775 C CA . ALA A 1 103 ? -18.203 3.783 -2.367 1 96.06 103 ALA A CA 1
ATOM 776 C C . ALA A 1 103 ? -18.312 5.289 -2.135 1 96.06 103 ALA A C 1
ATOM 778 O O . ALA A 1 103 ? -19.391 5.863 -2.238 1 96.06 103 ALA A O 1
ATOM 779 N N . VAL A 1 104 ? -17.219 5.879 -1.747 1 95.19 104 VAL A N 1
ATOM 780 C CA . VAL A 1 104 ? -17.094 7.316 -1.529 1 95.19 104 VAL A CA 1
ATOM 781 C C . VAL A 1 104 ? -15.938 7.871 -2.361 1 95.19 104 VAL A C 1
ATOM 783 O O . VAL A 1 104 ? -14.914 7.211 -2.527 1 95.19 104 VAL A O 1
ATOM 786 N N . ASP A 1 105 ? -16.156 9.016 -2.924 1 94.88 105 ASP A N 1
ATOM 787 C CA . ASP A 1 105 ? -15.039 9.758 -3.508 1 94.88 105 ASP A CA 1
ATOM 788 C C . ASP A 1 105 ? -14.188 10.422 -2.422 1 94.88 105 ASP A C 1
ATOM 790 O O . ASP A 1 105 ? -14.406 11.586 -2.082 1 94.88 105 ASP A O 1
ATOM 794 N N . VAL A 1 106 ? -13.227 9.719 -1.979 1 96.31 106 VAL A N 1
ATOM 795 C CA . VAL A 1 106 ? -12.438 10.148 -0.829 1 96.31 106 VAL A CA 1
ATOM 796 C C . VAL A 1 106 ? -11.719 11.453 -1.146 1 96.31 106 VAL A C 1
ATOM 798 O O . VAL A 1 106 ? -11.742 12.391 -0.344 1 96.31 106 VAL A O 1
ATOM 801 N N . PRO A 1 107 ? -11.164 11.648 -2.359 1 95.31 107 PRO A N 1
ATOM 802 C CA . PRO A 1 107 ? -10.523 12.922 -2.676 1 95.31 107 PRO A CA 1
ATOM 803 C C . PRO A 1 107 ? -11.484 14.102 -2.602 1 95.31 107 PRO A C 1
ATOM 805 O O . PRO A 1 107 ? -11.141 15.156 -2.055 1 95.31 107 PRO A O 1
ATOM 808 N N . ALA A 1 108 ? -12.648 13.867 -3.053 1 95.75 108 ALA A N 1
ATOM 809 C CA . ALA A 1 108 ? -13.641 14.938 -3.004 1 95.75 108 ALA A CA 1
ATOM 810 C C . ALA A 1 108 ? -14.023 15.266 -1.563 1 95.75 108 ALA A C 1
ATOM 812 O O . ALA A 1 108 ? -14.188 16.438 -1.207 1 95.75 108 ALA A O 1
ATOM 813 N N . ALA A 1 109 ? -14.172 14.242 -0.805 1 96.81 109 ALA A N 1
ATOM 814 C CA . ALA A 1 109 ? -14.492 14.445 0.605 1 96.81 109 ALA A CA 1
ATOM 815 C C . ALA A 1 109 ? -13.367 15.195 1.321 1 96.81 109 ALA A C 1
ATOM 817 O O . ALA A 1 109 ? -13.633 16.094 2.125 1 96.81 109 ALA A O 1
ATOM 818 N N . LEU A 1 110 ? -12.156 14.852 1.021 1 96.56 110 LEU A N 1
ATOM 819 C CA . LEU A 1 110 ? -11 15.5 1.633 1 96.56 110 LEU A CA 1
ATOM 820 C C . LEU A 1 110 ? -10.891 16.953 1.174 1 96.56 110 LEU A C 1
ATOM 822 O O . LEU A 1 110 ? -10.461 17.812 1.938 1 96.56 110 LEU A O 1
ATOM 826 N N . LYS A 1 111 ? -11.273 17.203 -0.067 1 96.06 111 LYS A N 1
ATOM 827 C CA . LYS A 1 111 ? -11.297 18.578 -0.567 1 96.06 111 LYS A CA 1
ATOM 828 C C . LYS A 1 111 ? -12.242 19.438 0.252 1 96.06 111 LYS A C 1
ATOM 830 O O . LYS A 1 111 ? -11.867 20.531 0.707 1 96.06 111 LYS A O 1
ATOM 835 N N . THR A 1 112 ? -13.422 18.922 0.476 1 96.31 112 THR A N 1
ATOM 836 C CA . THR A 1 112 ? -14.422 19.625 1.271 1 96.31 112 THR A CA 1
ATOM 837 C C . THR A 1 112 ? -13.93 19.844 2.701 1 96.31 112 THR A C 1
ATOM 839 O O . THR A 1 112 ? -14.031 20.938 3.244 1 96.31 112 THR A O 1
ATOM 842 N N . PHE A 1 113 ? -13.406 18.859 3.24 1 96.5 113 PHE A N 1
ATOM 843 C CA . PHE A 1 113 ? -12.914 18.891 4.613 1 96.5 113 PHE A CA 1
ATOM 844 C C . PHE A 1 113 ? -11.781 19.906 4.75 1 96.5 113 PHE A C 1
ATOM 846 O O . PHE A 1 113 ? -11.773 20.719 5.672 1 96.5 113 PHE A O 1
ATOM 853 N N . HIS A 1 114 ? -10.805 19.828 3.85 1 94.5 114 HIS A N 1
ATOM 854 C CA . HIS A 1 114 ? -9.633 20.688 3.896 1 94.5 114 HIS A CA 1
ATOM 855 C C . HIS A 1 114 ? -10.031 22.156 3.74 1 94.5 114 HIS A C 1
ATOM 857 O O . HIS A 1 114 ? -9.43 23.031 4.363 1 94.5 114 HIS A O 1
ATOM 863 N N . ARG A 1 115 ? -10.969 22.422 2.955 1 93.31 115 ARG A N 1
ATOM 864 C CA . ARG A 1 115 ? -11.461 23.781 2.775 1 93.31 115 ARG A CA 1
ATOM 865 C C . ARG A 1 115 ? -12.055 24.328 4.07 1 93.31 115 ARG A C 1
ATOM 867 O O . ARG A 1 115 ? -11.844 25.484 4.414 1 93.31 115 ARG A O 1
ATOM 874 N N . ARG A 1 116 ? -12.727 23.484 4.766 1 93 116 ARG A N 1
ATOM 875 C CA . ARG A 1 116 ? -13.391 23.875 6 1 93 116 ARG A CA 1
ATOM 876 C C . ARG A 1 116 ? -12.406 23.953 7.16 1 93 116 ARG A C 1
ATOM 878 O O . ARG A 1 116 ? -12.539 24.797 8.047 1 93 116 ARG A O 1
ATOM 885 N N . TYR A 1 117 ? -11.492 23.031 7.098 1 92.81 117 TYR A N 1
ATOM 886 C CA . TYR A 1 117 ? -10.539 22.938 8.195 1 92.81 117 TYR A CA 1
ATOM 887 C C . TYR A 1 117 ? -9.102 22.922 7.672 1 92.81 117 TYR A C 1
ATOM 889 O O . TYR A 1 117 ? -8.391 21.922 7.809 1 92.81 117 TYR A O 1
ATOM 897 N N . PRO A 1 118 ? -8.578 24.047 7.242 1 89.12 118 PRO A N 1
ATOM 898 C CA . PRO A 1 118 ? -7.293 24.109 6.547 1 89.12 118 PRO A CA 1
ATOM 899 C C . PRO A 1 118 ? -6.105 23.859 7.477 1 89.12 118 PRO A C 1
ATOM 901 O O . PRO A 1 118 ? -4.992 23.594 7.008 1 89.12 118 PRO A O 1
ATOM 904 N N . HIS A 1 119 ? -6.352 23.844 8.773 1 86.62 119 HIS A N 1
ATOM 905 C CA . HIS A 1 119 ? -5.238 23.719 9.703 1 86.62 119 HIS A CA 1
ATOM 906 C C . HIS A 1 119 ? -5.051 22.281 10.156 1 86.62 119 HIS A C 1
ATOM 908 O O . HIS A 1 119 ? -4.137 21.969 10.93 1 86.62 119 HIS A O 1
ATOM 914 N N . VAL A 1 120 ? -5.879 21.406 9.703 1 90.56 120 VAL A N 1
ATOM 915 C CA . VAL A 1 120 ? -5.738 19.984 10.016 1 90.56 120 VAL A CA 1
ATOM 916 C C . VAL A 1 120 ? -4.766 19.328 9.031 1 90.56 120 VAL A C 1
ATOM 918 O O . VAL A 1 120 ? -4.895 19.5 7.816 1 90.56 120 VAL A O 1
ATOM 921 N N . ARG A 1 121 ? -3.74 18.688 9.57 1 90.19 121 ARG A N 1
ATOM 922 C CA . ARG A 1 121 ? -2.859 17.875 8.734 1 90.19 121 ARG A CA 1
ATOM 923 C C . ARG A 1 121 ? -3.498 16.531 8.406 1 90.19 121 ARG A C 1
ATOM 925 O O . ARG A 1 121 ? -4.031 15.859 9.297 1 90.19 121 ARG A O 1
ATOM 932 N N . ILE A 1 122 ? -3.441 16.141 7.141 1 95.25 122 ILE A N 1
ATOM 933 C CA . ILE A 1 122 ? -4.18 14.961 6.711 1 95.25 122 ILE A CA 1
ATOM 934 C C . ILE A 1 122 ? -3.201 13.891 6.238 1 95.25 122 ILE A C 1
ATOM 936 O O . ILE A 1 122 ? -2.332 14.156 5.406 1 95.25 122 ILE A O 1
ATOM 940 N N . GLY A 1 123 ? -3.254 12.742 6.805 1 96 123 GLY A N 1
ATOM 941 C CA . GLY A 1 123 ? -2.541 11.555 6.355 1 96 123 GLY A CA 1
ATOM 942 C C . GLY A 1 123 ? -3.453 10.5 5.762 1 96 123 GLY A C 1
ATOM 943 O O . GLY A 1 123 ? -4.559 10.273 6.258 1 96 123 GLY A O 1
ATOM 944 N N . LEU A 1 124 ? -3.037 9.914 4.648 1 95.94 124 LEU A N 1
ATOM 945 C CA . LEU A 1 124 ? -3.748 8.812 4.004 1 95.94 124 LEU A CA 1
ATOM 946 C C . LEU A 1 124 ? -2.873 7.57 3.938 1 95.94 124 LEU A C 1
ATOM 948 O O . LEU A 1 124 ? -1.739 7.629 3.455 1 95.94 124 LEU A O 1
ATOM 952 N N . ARG A 1 125 ? -3.42 6.477 4.406 1 94.69 125 ARG A N 1
ATOM 953 C CA . ARG A 1 125 ? -2.723 5.195 4.395 1 94.69 125 ARG A CA 1
ATOM 954 C C . ARG A 1 125 ? -3.518 4.148 3.625 1 94.69 125 ARG A C 1
ATOM 956 O O . ARG A 1 125 ? -4.707 3.949 3.881 1 94.69 125 ARG A O 1
ATOM 963 N N . VAL A 1 126 ? -2.807 3.523 2.771 1 94.38 126 VAL A N 1
ATOM 964 C CA . VAL A 1 126 ? -3.445 2.453 2.014 1 94.38 126 VAL A CA 1
ATOM 965 C C . VAL A 1 126 ? -3.041 1.099 2.594 1 94.38 126 VAL A C 1
ATOM 967 O O . VAL A 1 126 ? -1.864 0.862 2.873 1 94.38 126 VAL A O 1
ATOM 970 N N . GLY A 1 127 ? -4.031 0.238 2.801 1 94.5 127 GLY A N 1
ATOM 971 C CA . GLY A 1 127 ? -3.758 -1.08 3.35 1 94.5 127 GLY A CA 1
ATOM 972 C C . GLY A 1 127 ? -4.957 -2.01 3.297 1 94.5 127 GLY A C 1
ATOM 973 O O . GLY A 1 127 ? -6.016 -1.639 2.783 1 94.5 127 GLY A O 1
ATOM 974 N N . ALA A 1 128 ? -4.75 -3.203 3.834 1 95.75 128 ALA A N 1
ATOM 975 C CA . ALA A 1 128 ? -5.816 -4.203 3.873 1 95.75 128 ALA A CA 1
ATOM 976 C C . ALA A 1 128 ? -6.801 -3.912 5 1 95.75 128 ALA A C 1
ATOM 978 O O . ALA A 1 128 ? -6.414 -3.395 6.051 1 95.75 128 ALA A O 1
ATOM 979 N N . SER A 1 129 ? -8.016 -4.332 4.809 1 97.44 129 SER A N 1
ATOM 980 C CA . SER A 1 129 ? -9.086 -4.055 5.762 1 97.44 129 SER A CA 1
ATOM 981 C C . SER A 1 129 ? -8.719 -4.531 7.16 1 97.44 129 SER A C 1
ATOM 983 O O . SER A 1 129 ? -8.93 -3.816 8.141 1 97.44 129 SER A O 1
ATOM 985 N N . GLY A 1 130 ? -8.195 -5.723 7.262 1 95.19 130 GLY A N 1
ATOM 986 C CA . GLY A 1 130 ? -7.844 -6.254 8.562 1 95.19 130 GLY A CA 1
ATOM 987 C C . GLY A 1 130 ? -6.812 -5.414 9.297 1 95.19 130 GLY A C 1
ATOM 988 O O . GLY A 1 130 ? -6.934 -5.176 10.5 1 95.19 130 GLY A O 1
ATOM 989 N N . GLU A 1 131 ? -5.844 -5.004 8.586 1 93.56 131 GLU A N 1
ATOM 990 C CA . GLU A 1 131 ? -4.805 -4.141 9.148 1 93.56 131 GLU A CA 1
ATOM 991 C C . GLU A 1 131 ? -5.375 -2.783 9.547 1 93.56 131 GLU A C 1
ATOM 993 O O . GLU A 1 131 ? -5.031 -2.248 10.602 1 93.56 131 GLU A O 1
ATOM 998 N N . LEU A 1 132 ? -6.234 -2.275 8.75 1 97.06 132 LEU A N 1
ATOM 999 C CA . LEU A 1 132 ? -6.805 -0.955 8.992 1 97.06 132 LEU A CA 1
ATOM 1000 C C . LEU A 1 132 ? -7.68 -0.962 10.242 1 97.06 132 LEU A C 1
ATOM 1002 O O . LEU A 1 132 ? -7.648 -0.019 11.031 1 97.06 132 LEU A O 1
ATOM 1006 N N . VAL A 1 133 ? -8.391 -2.027 10.414 1 95.81 133 VAL A N 1
ATOM 1007 C CA . VAL A 1 133 ? -9.242 -2.137 11.594 1 95.81 133 VAL A CA 1
ATOM 1008 C C . VAL A 1 133 ? -8.391 -2.104 12.859 1 95.81 133 VAL A C 1
ATOM 1010 O O . VAL A 1 133 ? -8.727 -1.426 13.828 1 95.81 133 VAL A O 1
ATOM 1013 N N . GLU A 1 134 ? -7.293 -2.855 12.82 1 92.88 134 GLU A N 1
ATOM 1014 C CA . GLU A 1 134 ? -6.402 -2.893 13.977 1 92.88 134 GLU A CA 1
ATOM 1015 C C . GLU A 1 134 ? -5.801 -1.52 14.258 1 92.88 134 GLU A C 1
ATOM 1017 O O . GLU A 1 134 ? -5.68 -1.109 15.414 1 92.88 134 GLU A O 1
ATOM 1022 N N . GLN A 1 135 ? -5.527 -0.805 13.234 1 93.88 135 GLN A N 1
ATOM 1023 C CA . GLN A 1 135 ? -4.949 0.525 13.391 1 93.88 135 GLN A CA 1
ATOM 1024 C C . GLN A 1 135 ? -5.973 1.515 13.93 1 93.88 135 GLN A C 1
ATOM 1026 O O . GLN A 1 135 ? -5.621 2.455 14.648 1 93.88 135 GLN A O 1
ATOM 1031 N N . VAL A 1 136 ? -7.223 1.317 13.609 1 94.19 136 VAL A N 1
ATOM 1032 C CA . VAL A 1 136 ? -8.289 2.146 14.156 1 94.19 136 VAL A CA 1
ATOM 1033 C C . VAL A 1 136 ? -8.461 1.848 15.648 1 94.19 136 VAL A C 1
ATOM 1035 O O . VAL A 1 136 ? -8.594 2.766 16.453 1 94.19 136 VAL A O 1
ATOM 1038 N N . LYS A 1 137 ? -8.375 0.569 15.953 1 88.75 137 LYS A N 1
ATOM 1039 C CA . LYS A 1 137 ? -8.523 0.17 17.344 1 88.75 137 LYS A CA 1
ATOM 1040 C C . LYS A 1 137 ? -7.422 0.778 18.219 1 88.75 137 LYS A C 1
ATOM 1042 O O . LYS A 1 137 ? -7.676 1.211 19.344 1 88.75 137 LYS A O 1
ATOM 1047 N N . ASP A 1 138 ? -6.281 0.862 17.609 1 83 138 ASP A N 1
ATOM 1048 C CA . ASP A 1 138 ? -5.137 1.359 18.375 1 83 138 ASP A CA 1
ATOM 1049 C C . ASP A 1 138 ? -4.977 2.867 18.203 1 83 138 ASP A C 1
ATOM 1051 O O . ASP A 1 138 ? -3.99 3.449 18.656 1 83 138 ASP A O 1
ATOM 1055 N N . SER A 1 139 ? -5.801 3.512 17.5 1 82.81 139 SER A N 1
ATOM 1056 C CA . SER A 1 139 ? -5.895 4.953 17.312 1 82.81 139 SER A CA 1
ATOM 1057 C C . SER A 1 139 ? -4.727 5.48 16.484 1 82.81 139 SER A C 1
ATOM 1059 O O . SER A 1 139 ? -4.344 6.645 16.609 1 82.81 139 SER A O 1
ATOM 1061 N N . ALA A 1 140 ? -4.152 4.551 15.727 1 85.69 140 ALA A N 1
ATOM 1062 C CA . ALA A 1 140 ? -3.141 4.98 14.758 1 85.69 140 ALA A CA 1
ATOM 1063 C C . ALA A 1 140 ? -3.787 5.668 13.562 1 85.69 140 ALA A C 1
ATOM 1065 O O . ALA A 1 140 ? -3.162 6.512 12.914 1 85.69 140 ALA A O 1
ATOM 1066 N N . ILE A 1 141 ? -5.02 5.219 13.289 1 92.75 141 ILE A N 1
ATOM 1067 C CA . ILE A 1 141 ? -5.887 5.781 12.266 1 92.75 141 ILE A CA 1
ATOM 1068 C C . ILE A 1 141 ? -7.215 6.207 12.883 1 92.75 141 ILE A C 1
ATOM 1070 O O . ILE A 1 141 ? -7.754 5.516 13.75 1 92.75 141 ILE A O 1
ATOM 1074 N N . GLU A 1 142 ? -7.652 7.355 12.469 1 92.31 142 GLU A N 1
ATOM 1075 C CA . GLU A 1 142 ? -8.883 7.863 13.078 1 92.31 142 GLU A CA 1
ATOM 1076 C C . GLU A 1 142 ? -10.117 7.305 12.383 1 92.31 142 GLU A C 1
ATOM 1078 O O . GLU A 1 142 ? -11.141 7.059 13.023 1 92.31 142 GLU A O 1
ATOM 1083 N N . VAL A 1 143 ? -10.023 7.227 11.031 1 96.69 143 VAL A N 1
ATOM 1084 C CA . VAL A 1 143 ? -11.125 6.719 10.219 1 96.69 143 VAL A CA 1
ATOM 1085 C C . VAL A 1 143 ? -10.578 5.836 9.102 1 96.69 143 VAL A C 1
ATOM 1087 O O . VAL A 1 143 ? -9.5 6.102 8.562 1 96.69 143 VAL A O 1
ATOM 1090 N N . ALA A 1 144 ? -11.344 4.742 8.781 1 98.44 144 ALA A N 1
ATOM 1091 C CA . ALA A 1 144 ? -10.875 3.881 7.699 1 98.44 144 ALA A CA 1
ATOM 1092 C C . ALA A 1 144 ? -12.031 3.426 6.816 1 98.44 144 ALA A C 1
ATOM 1094 O O . ALA A 1 144 ? -13.156 3.264 7.289 1 98.44 144 ALA A O 1
ATOM 1095 N N . PHE A 1 145 ? -11.758 3.275 5.566 1 98.31 145 PHE A N 1
ATOM 1096 C CA . PHE A 1 145 ? -12.664 2.701 4.582 1 98.31 145 PHE A CA 1
ATOM 1097 C C . PHE A 1 145 ? -12.281 1.259 4.27 1 98.31 145 PHE A C 1
ATOM 1099 O O . PHE A 1 145 ? -11.195 0.997 3.754 1 98.31 145 PHE A O 1
ATOM 1106 N N . LEU A 1 146 ? -13.195 0.321 4.52 1 98.31 146 LEU A N 1
ATOM 1107 C CA . LEU A 1 146 ? -12.953 -1.11 4.375 1 98.31 146 LEU A CA 1
ATOM 1108 C C . LEU A 1 146 ? -13.797 -1.69 3.238 1 98.31 146 LEU A C 1
ATOM 1110 O O . LEU A 1 146 ? -14.758 -1.063 2.789 1 98.31 146 LEU A O 1
ATOM 1114 N N . GLY A 1 147 ? -13.43 -2.797 2.723 1 98.31 147 GLY A N 1
ATOM 1115 C CA . GLY A 1 147 ? -14.188 -3.652 1.827 1 98.31 147 GLY A CA 1
ATOM 1116 C C . GLY A 1 147 ? -14.242 -5.098 2.281 1 98.31 147 GLY A C 1
ATOM 1117 O O . GLY A 1 147 ? -13.219 -5.785 2.295 1 98.31 147 GLY A O 1
ATOM 1118 N N . LEU A 1 148 ? -15.477 -5.574 2.643 1 97.81 148 LEU A N 1
ATOM 1119 C CA . LEU A 1 148 ? -15.609 -6.895 3.254 1 97.81 148 LEU A CA 1
ATOM 1120 C C . LEU A 1 148 ? -16.609 -7.754 2.48 1 97.81 148 LEU A C 1
ATOM 1122 O O . LEU A 1 148 ? -17.516 -7.23 1.837 1 97.81 148 LEU A O 1
ATOM 1126 N N . PRO A 1 149 ? -16.328 -9.094 2.611 1 96.56 149 PRO A N 1
ATOM 1127 C CA . PRO A 1 149 ? -17.422 -9.953 2.156 1 96.56 149 PRO A CA 1
ATOM 1128 C C . PRO A 1 149 ? -18.766 -9.602 2.801 1 96.56 149 PRO A C 1
ATOM 1130 O O . PRO A 1 149 ? -18.797 -9.094 3.926 1 96.56 149 PRO A O 1
ATOM 1133 N N . VAL A 1 150 ? -19.797 -9.867 2.127 1 94.56 150 VAL A N 1
ATOM 1134 C CA . VAL A 1 150 ? -21.141 -9.492 2.555 1 94.56 150 VAL A CA 1
ATOM 1135 C C . VAL A 1 150 ? -21.453 -10.125 3.912 1 94.56 150 VAL A C 1
ATOM 1137 O O . VAL A 1 150 ? -22.188 -9.555 4.719 1 94.56 150 VAL A O 1
ATOM 1140 N N . SER A 1 151 ? -20.781 -11.211 4.238 1 91.38 151 SER A N 1
ATOM 1141 C CA . SER A 1 151 ? -21.062 -11.961 5.457 1 91.38 151 SER A CA 1
ATOM 1142 C C . SER A 1 151 ? -20.297 -11.391 6.648 1 91.38 151 SER A C 1
ATOM 1144 O O . SER A 1 151 ? -20.594 -11.719 7.797 1 91.38 151 SER A O 1
ATOM 1146 N N . ASP A 1 152 ? -19.391 -10.531 6.363 1 93.38 152 ASP A N 1
ATOM 1147 C CA . ASP A 1 152 ? -18.484 -10.094 7.418 1 93.38 152 ASP A CA 1
ATOM 1148 C C . ASP A 1 152 ? -18.875 -8.727 7.957 1 93.38 152 ASP A C 1
ATOM 1150 O O . ASP A 1 152 ? -19.5 -7.93 7.25 1 93.38 152 ASP A O 1
ATOM 1154 N N . ARG A 1 153 ? -18.547 -8.539 9.227 1 91.94 153 ARG A N 1
ATOM 1155 C CA . ARG A 1 153 ? -18.703 -7.238 9.883 1 91.94 153 ARG A CA 1
ATOM 1156 C C . ARG A 1 153 ? -17.453 -6.879 10.68 1 91.94 153 ARG A C 1
ATOM 1158 O O . ARG A 1 153 ? -16.844 -7.75 11.305 1 91.94 153 ARG A O 1
ATOM 1165 N N . PRO A 1 154 ? -17.109 -5.605 10.539 1 92.12 154 PRO A N 1
ATOM 1166 C CA . PRO A 1 154 ? -15.977 -5.223 11.383 1 92.12 154 PRO A CA 1
ATOM 1167 C C . PRO A 1 154 ? -16.281 -5.355 12.875 1 92.12 154 PRO A C 1
ATOM 1169 O O . PRO A 1 154 ? -17.391 -5.07 13.312 1 92.12 154 PRO A O 1
ATOM 1172 N N . ASP A 1 155 ? -15.305 -5.766 13.594 1 89.56 155 ASP A N 1
ATOM 1173 C CA . ASP A 1 155 ? -15.477 -5.953 15.031 1 89.56 155 ASP A CA 1
ATOM 1174 C C . ASP A 1 155 ? -14.633 -4.957 15.82 1 89.56 155 ASP A C 1
ATOM 1176 O O . ASP A 1 155 ? -13.531 -4.594 15.398 1 89.56 155 ASP A O 1
ATOM 1180 N N . GLY A 1 156 ? -15.188 -4.535 16.953 1 90.69 156 GLY A N 1
ATOM 1181 C CA . GLY A 1 156 ? -14.438 -3.742 17.906 1 90.69 156 GLY A CA 1
ATOM 1182 C C . GLY A 1 156 ? -14.328 -2.279 17.516 1 90.69 156 GLY A C 1
ATOM 1183 O O . GLY A 1 156 ? -13.562 -1.523 18.125 1 90.69 156 GLY A O 1
ATOM 1184 N N . VAL A 1 157 ? -15.047 -1.899 16.484 1 93.38 157 VAL A N 1
ATOM 1185 C CA . VAL A 1 157 ? -15.047 -0.516 16.016 1 93.38 157 VAL A CA 1
ATOM 1186 C C . VAL A 1 157 ? -16.469 -0.077 15.695 1 93.38 157 VAL A C 1
ATOM 1188 O O . VAL A 1 157 ? -17.344 -0.913 15.453 1 93.38 157 VAL A O 1
ATOM 1191 N N . ALA A 1 158 ? -16.734 1.23 15.82 1 94.06 158 ALA A N 1
ATOM 1192 C CA . ALA A 1 158 ? -17.953 1.762 15.227 1 94.06 158 ALA A CA 1
ATOM 1193 C C . ALA A 1 158 ? -17.938 1.627 13.711 1 94.06 158 ALA A C 1
ATOM 1195 O O . ALA A 1 158 ? -16.875 1.721 13.086 1 94.06 158 ALA A O 1
ATOM 1196 N N . THR A 1 159 ? -19.109 1.403 13.164 1 95.38 159 THR A N 1
ATOM 1197 C CA . THR A 1 159 ? -19.141 1.112 11.734 1 95.38 159 THR A CA 1
ATOM 1198 C C . THR A 1 159 ? -20.375 1.738 11.094 1 95.38 159 THR A C 1
ATOM 1200 O O . THR A 1 159 ? -21.406 1.905 11.75 1 95.38 159 THR A O 1
ATOM 1203 N N . CYS A 1 160 ? -20.219 2.209 9.867 1 95.38 160 CYS A N 1
ATOM 1204 C CA . CYS A 1 160 ? -21.281 2.652 8.969 1 95.38 160 CYS A CA 1
ATOM 1205 C C . CYS A 1 160 ? -21.141 1.998 7.598 1 95.38 160 CYS A C 1
ATOM 1207 O O . CYS A 1 160 ? -20.094 2.068 6.973 1 95.38 160 CYS A O 1
ATOM 1209 N N . GLU A 1 161 ? -22.234 1.341 7.164 1 96.19 161 GLU A N 1
ATOM 1210 C CA . GLU A 1 161 ? -22.234 0.765 5.824 1 96.19 161 GLU A CA 1
ATOM 1211 C C . GLU A 1 161 ? -22.344 1.851 4.758 1 96.19 161 GLU A C 1
ATOM 1213 O O . GLU A 1 161 ? -23.188 2.738 4.852 1 96.19 161 GLU A O 1
ATOM 1218 N N . LEU A 1 162 ? -21.516 1.798 3.777 1 96.5 162 LEU A N 1
ATOM 1219 C CA . LEU A 1 162 ? -21.484 2.832 2.748 1 96.5 162 LEU A CA 1
ATOM 1220 C C . LEU A 1 162 ? -22.188 2.354 1.481 1 96.5 162 LEU A C 1
ATOM 1222 O O . LEU A 1 162 ? -22.828 3.143 0.788 1 96.5 162 LEU A O 1
ATOM 1226 N N . GLY A 1 163 ? -21.984 1.042 1.119 1 95.88 163 GLY A N 1
ATOM 1227 C CA . GLY A 1 163 ? -22.641 0.549 -0.08 1 95.88 163 GLY A CA 1
ATOM 1228 C C . GLY A 1 163 ? -22.188 -0.838 -0.487 1 95.88 163 GLY A C 1
ATOM 1229 O O . GLY A 1 163 ? -21.094 -1.268 -0.118 1 95.88 163 GLY A O 1
ATOM 1230 N N . ARG A 1 164 ? -23.078 -1.499 -1.212 1 97 164 ARG A N 1
ATOM 1231 C CA . ARG A 1 164 ? -22.812 -2.812 -1.788 1 97 164 ARG A CA 1
ATOM 1232 C C . ARG A 1 164 ? -22.359 -2.689 -3.242 1 97 164 ARG A C 1
ATOM 1234 O O . ARG A 1 164 ? -22.781 -1.767 -3.947 1 97 164 ARG A O 1
ATOM 1241 N N . ASP A 1 165 ? -21.484 -3.576 -3.676 1 97.81 165 ASP A N 1
ATOM 1242 C CA . ASP A 1 165 ? -20.953 -3.584 -5.039 1 97.81 165 ASP A CA 1
ATOM 1243 C C . ASP A 1 165 ? -20.656 -5.008 -5.504 1 97.81 165 ASP A C 1
ATOM 1245 O O . ASP A 1 165 ? -20.359 -5.883 -4.688 1 97.81 165 ASP A O 1
ATOM 1249 N N . ASP A 1 166 ? -20.844 -5.219 -6.758 1 97.94 166 ASP A N 1
ATOM 1250 C CA . ASP A 1 166 ? -20.5 -6.508 -7.344 1 97.94 166 ASP A CA 1
ATOM 1251 C C . ASP A 1 166 ? -19.094 -6.48 -7.934 1 97.94 166 ASP A C 1
ATOM 1253 O O . ASP A 1 166 ? -18.609 -5.434 -8.367 1 97.94 166 ASP A O 1
ATOM 1257 N N . LEU A 1 167 ? -18.516 -7.668 -7.848 1 98.5 167 LEU A N 1
ATOM 1258 C CA . LEU A 1 167 ? -17.234 -7.789 -8.539 1 98.5 167 LEU A CA 1
ATOM 1259 C C . LEU A 1 167 ? -17.438 -8.188 -9.992 1 98.5 167 LEU A C 1
ATOM 1261 O O . LEU A 1 167 ? -18.375 -8.938 -10.312 1 98.5 167 LEU A O 1
ATOM 1265 N N . VAL A 1 168 ? -16.594 -7.699 -10.859 1 98.75 168 VAL A N 1
ATOM 1266 C CA . VAL A 1 168 ? -16.594 -8.023 -12.281 1 98.75 168 VAL A CA 1
ATOM 1267 C C . VAL A 1 168 ? -15.234 -8.602 -12.672 1 98.75 168 VAL A C 1
ATOM 1269 O O . VAL A 1 168 ? -14.242 -8.414 -11.969 1 98.75 168 VAL A O 1
ATOM 1272 N N . ALA A 1 169 ? -15.203 -9.297 -13.719 1 98.81 169 ALA A N 1
ATOM 1273 C CA . ALA A 1 169 ? -13.938 -9.812 -14.242 1 98.81 169 ALA A CA 1
ATOM 1274 C C . ALA A 1 169 ? -13.156 -8.719 -14.969 1 98.81 169 ALA A C 1
ATOM 1276 O O . ALA A 1 169 ? -13.742 -7.898 -15.68 1 98.81 169 ALA A O 1
ATOM 1277 N N . VAL A 1 170 ? -11.875 -8.68 -14.758 1 98.81 170 VAL A N 1
ATOM 1278 C CA . VAL A 1 170 ? -10.969 -7.738 -15.414 1 98.81 170 VAL A CA 1
ATOM 1279 C C . VAL A 1 170 ? -9.922 -8.508 -16.219 1 98.81 170 VAL A C 1
ATOM 1281 O O . VAL A 1 170 ? -9.203 -9.344 -15.672 1 98.81 170 VAL A O 1
ATOM 1284 N N . VAL A 1 171 ? -9.906 -8.219 -17.516 1 98.75 171 VAL A N 1
ATOM 1285 C CA . VAL A 1 171 ? -9.039 -8.969 -18.422 1 98.75 171 VAL A CA 1
ATOM 1286 C C . VAL A 1 171 ? -8.297 -8.008 -19.344 1 98.75 171 VAL A C 1
ATOM 1288 O O . VAL A 1 171 ? -8.656 -6.836 -19.438 1 98.75 171 VAL A O 1
ATOM 1291 N N . ALA A 1 172 ? -7.199 -8.508 -19.984 1 98.44 172 ALA A N 1
ATOM 1292 C CA . ALA A 1 172 ? -6.508 -7.727 -21 1 98.44 172 ALA A CA 1
ATOM 1293 C C . ALA A 1 172 ? -7.379 -7.551 -22.25 1 98.44 172 ALA A C 1
ATOM 1295 O O . ALA A 1 172 ? -8.234 -8.391 -22.531 1 98.44 172 ALA A O 1
ATOM 1296 N N . PRO A 1 173 ? -7.129 -6.484 -23.016 1 97.69 173 PRO A N 1
ATOM 1297 C CA . PRO A 1 173 ? -7.938 -6.238 -24.219 1 97.69 173 PRO A CA 1
ATOM 1298 C C . PRO A 1 173 ? -7.867 -7.387 -25.219 1 97.69 173 PRO A C 1
ATOM 1300 O O . PRO A 1 173 ? -8.844 -7.66 -25.922 1 97.69 173 PRO A O 1
ATOM 1303 N N . GLY A 1 174 ? -6.812 -8.078 -25.281 1 97.19 174 GLY A N 1
ATOM 1304 C CA . GLY A 1 174 ? -6.645 -9.164 -26.234 1 97.19 174 GLY A CA 1
ATOM 1305 C C . GLY A 1 174 ? -7.082 -10.508 -25.688 1 97.19 174 GLY A C 1
ATOM 1306 O O . GLY A 1 174 ? -7.023 -11.516 -26.391 1 97.19 174 GLY A O 1
ATOM 1307 N N . HIS A 1 175 ? -7.496 -10.539 -24.5 1 97.69 175 HIS A N 1
ATOM 1308 C CA . HIS A 1 175 ? -7.891 -11.797 -23.859 1 97.69 175 HIS A CA 1
ATOM 1309 C C . HIS A 1 175 ? -9.172 -12.344 -24.484 1 97.69 175 HIS A C 1
ATOM 1311 O O . HIS A 1 175 ? -10.086 -11.586 -24.797 1 97.69 175 HIS A O 1
ATOM 1317 N N . PRO A 1 176 ? -9.352 -13.594 -24.562 1 97.56 176 PRO A N 1
ATOM 1318 C CA . PRO A 1 176 ? -10.547 -14.203 -25.156 1 97.56 176 PRO A CA 1
ATOM 1319 C C . PRO A 1 176 ? -11.836 -13.773 -24.453 1 97.56 176 PRO A C 1
ATOM 1321 O O . PRO A 1 176 ? -12.875 -13.648 -25.094 1 97.56 176 PRO A O 1
ATOM 1324 N N . LEU A 1 177 ? -11.766 -13.547 -23.234 1 98.12 177 LEU A N 1
ATOM 1325 C CA . LEU A 1 177 ? -12.953 -13.203 -22.469 1 98.12 177 LEU A CA 1
ATOM 1326 C C . LEU A 1 177 ? -13.375 -11.758 -22.734 1 98.12 177 LEU A C 1
ATOM 1328 O O . LEU A 1 177 ? -14.484 -11.359 -22.375 1 98.12 177 LEU A O 1
ATOM 1332 N N . ALA A 1 178 ? -12.508 -10.969 -23.328 1 98.06 178 ALA A N 1
ATOM 1333 C CA . ALA A 1 178 ? -12.75 -9.539 -23.516 1 98.06 178 ALA A CA 1
ATOM 1334 C C . ALA A 1 178 ? -13.945 -9.297 -24.438 1 98.06 178 ALA A C 1
ATOM 1336 O O . ALA A 1 178 ? -14.539 -8.211 -24.422 1 98.06 178 ALA A O 1
ATOM 1337 N N . VAL A 1 179 ? -14.336 -10.289 -25.188 1 97.38 179 VAL A N 1
ATOM 1338 C CA . VAL A 1 179 ? -15.406 -10.109 -26.172 1 97.38 179 VAL A CA 1
ATOM 1339 C C . VAL A 1 179 ? -16.688 -10.742 -25.641 1 97.38 179 VAL A C 1
ATOM 1341 O O . VAL A 1 179 ? -17.734 -10.695 -26.312 1 97.38 179 VAL A O 1
ATOM 1344 N N . GLU A 1 180 ? -16.594 -11.367 -24.531 1 97.31 180 GLU A N 1
ATOM 1345 C CA . GLU A 1 180 ? -17.781 -11.977 -23.938 1 97.31 180 GLU A CA 1
ATOM 1346 C C . GLU A 1 180 ? -18.688 -10.93 -23.297 1 97.31 180 GLU A C 1
ATOM 1348 O O . GLU A 1 180 ? -18.203 -9.961 -22.703 1 97.31 180 GLU A O 1
ATOM 1353 N N . SER A 1 181 ? -19.984 -11.125 -23.391 1 97.5 181 SER A N 1
ATOM 1354 C CA . SER A 1 181 ? -20.922 -10.211 -22.766 1 97.5 181 SER A CA 1
ATOM 1355 C C . SER A 1 181 ? -21.047 -10.484 -21.266 1 97.5 181 SER A C 1
ATOM 1357 O O . SER A 1 181 ? -21.359 -9.578 -20.484 1 97.5 181 SER A O 1
ATOM 1359 N N . GLU A 1 182 ? -20.828 -11.711 -20.891 1 98.06 182 GLU A N 1
ATOM 1360 C CA . GLU A 1 182 ? -20.891 -12.172 -19.5 1 98.06 182 GLU A CA 1
ATOM 1361 C C . GLU A 1 182 ? -20.109 -13.469 -19.312 1 98.06 182 GLU A C 1
ATOM 1363 O O . GLU A 1 182 ? -19.922 -14.234 -20.266 1 98.06 182 GLU A O 1
ATOM 1368 N N . VAL A 1 183 ? -19.656 -13.688 -18.109 1 98.12 183 VAL A N 1
ATOM 1369 C CA . VAL A 1 183 ? -18.984 -14.938 -17.781 1 98.12 183 VAL A CA 1
ATOM 1370 C C . VAL A 1 183 ? -19.453 -15.445 -16.422 1 98.12 183 VAL A C 1
ATOM 1372 O O . VAL A 1 183 ? -20.047 -14.688 -15.641 1 98.12 183 VAL A O 1
ATOM 1375 N N . ASP A 1 184 ? -19.312 -16.703 -16.156 1 97.94 184 ASP A N 1
ATOM 1376 C CA . ASP A 1 184 ? -19.625 -17.234 -14.844 1 97.94 184 ASP A CA 1
ATOM 1377 C C . ASP A 1 184 ? -18.375 -17.766 -14.156 1 97.94 184 ASP A C 1
ATOM 1379 O O . ASP A 1 184 ? -17.281 -17.766 -14.742 1 97.94 184 ASP A O 1
ATOM 1383 N N . LEU A 1 185 ? -18.5 -18.156 -12.914 1 98.19 185 LEU A N 1
ATOM 1384 C CA . LEU A 1 185 ? -17.359 -18.578 -12.109 1 98.19 185 LEU A CA 1
ATOM 1385 C C . LEU A 1 185 ? -16.75 -19.859 -12.68 1 98.19 185 LEU A C 1
ATOM 1387 O O . LEU A 1 185 ? -15.539 -20.062 -12.594 1 98.19 185 LEU A O 1
ATOM 1391 N N . ASN A 1 186 ? -17.578 -20.672 -13.234 1 97.88 186 ASN A N 1
ATOM 1392 C CA . ASN A 1 186 ? -17.062 -21.891 -13.844 1 97.88 186 ASN A CA 1
ATOM 1393 C C . ASN A 1 186 ? -16.094 -21.594 -14.984 1 97.88 186 ASN A C 1
ATOM 1395 O O . ASN A 1 186 ? -15.016 -22.188 -15.062 1 97.88 186 ASN A O 1
ATOM 1399 N N . ARG A 1 187 ? -16.5 -20.719 -15.789 1 97.56 187 ARG A N 1
ATOM 1400 C CA . ARG A 1 187 ? -15.617 -20.312 -16.875 1 97.56 187 ARG A CA 1
ATOM 1401 C C . ARG A 1 187 ? -14.352 -19.656 -16.344 1 97.56 187 ARG A C 1
ATOM 1403 O O . ARG A 1 187 ? -13.25 -19.906 -16.844 1 97.56 187 ARG A O 1
ATOM 1410 N N . LEU A 1 188 ? -14.461 -18.844 -15.344 1 98.25 188 LEU A N 1
ATOM 1411 C CA . LEU A 1 188 ? -13.336 -18.125 -14.766 1 98.25 188 LEU A CA 1
ATOM 1412 C C . LEU A 1 188 ? -12.375 -19.078 -14.062 1 98.25 188 LEU A C 1
ATOM 1414 O O . LEU A 1 188 ? -11.172 -18.797 -13.977 1 98.25 188 LEU A O 1
ATOM 1418 N N . SER A 1 189 ? -12.898 -20.172 -13.609 1 97.62 189 SER A N 1
ATOM 1419 C CA . SER A 1 189 ? -12.086 -21.125 -12.852 1 97.62 189 SER A CA 1
ATOM 1420 C C . SER A 1 189 ? -10.992 -21.734 -13.719 1 97.62 189 SER A C 1
ATOM 1422 O O . SER A 1 189 ? -10.031 -22.297 -13.203 1 97.62 189 SER A O 1
ATOM 1424 N N . SER A 1 190 ? -11.141 -21.609 -15.008 1 97.06 190 SER A N 1
ATOM 1425 C CA . SER A 1 190 ? -10.156 -22.172 -15.938 1 97.06 190 SER A CA 1
ATOM 1426 C C . SER A 1 190 ? -9.031 -21.172 -16.203 1 97.06 190 SER A C 1
ATOM 1428 O O . SER A 1 190 ? -8.047 -21.516 -16.859 1 97.06 190 SER A O 1
ATOM 1430 N N . GLU A 1 191 ? -9.117 -19.984 -15.68 1 97.31 191 GLU A N 1
ATOM 1431 C CA . GLU A 1 191 ? -8.133 -18.938 -15.914 1 97.31 191 GLU A CA 1
ATOM 1432 C C . GLU A 1 191 ? -7.113 -18.875 -14.773 1 97.31 191 GLU A C 1
ATOM 1434 O O . GLU A 1 191 ? -7.379 -19.359 -13.672 1 97.31 191 GLU A O 1
ATOM 1439 N N . VAL A 1 192 ? -5.949 -18.312 -15.125 1 96 192 VAL A N 1
ATOM 1440 C CA . VAL A 1 192 ? -4.961 -17.969 -14.109 1 96 192 VAL A CA 1
ATOM 1441 C C . VAL A 1 192 ? -5.273 -16.578 -13.539 1 96 192 VAL A C 1
ATOM 1443 O O . VAL A 1 192 ? -5.605 -15.656 -14.281 1 96 192 VAL A O 1
ATOM 1446 N N . PHE A 1 193 ? -5.105 -16.516 -12.18 1 97.69 193 PHE A N 1
ATOM 1447 C CA . PHE A 1 193 ? -5.547 -15.289 -11.531 1 97.69 193 PHE A CA 1
ATOM 1448 C C . PHE A 1 193 ? -4.355 -14.484 -11.023 1 97.69 193 PHE A C 1
ATOM 1450 O O . PHE A 1 193 ? -3.344 -15.062 -10.617 1 97.69 193 PHE A O 1
ATOM 1457 N N . VAL A 1 194 ? -4.496 -13.172 -11.133 1 97.75 194 VAL A N 1
ATOM 1458 C CA . VAL A 1 194 ? -3.834 -12.203 -10.266 1 97.75 194 VAL A CA 1
ATOM 1459 C C . VAL A 1 194 ? -4.797 -11.742 -9.172 1 97.75 194 VAL A C 1
ATOM 1461 O O . VAL A 1 194 ? -5.887 -11.25 -9.469 1 97.75 194 VAL A O 1
ATOM 1464 N N . ASP A 1 195 ? -4.434 -11.93 -7.914 1 97.94 195 ASP A N 1
ATOM 1465 C CA . ASP A 1 195 ? -5.375 -11.609 -6.848 1 97.94 195 ASP A CA 1
ATOM 1466 C C . ASP A 1 195 ? -4.652 -11.055 -5.621 1 97.94 195 ASP A C 1
ATOM 1468 O O . ASP A 1 195 ? -3.428 -10.922 -5.625 1 97.94 195 ASP A O 1
ATOM 1472 N N . PHE A 1 196 ? -5.41 -10.578 -4.652 1 97.69 196 PHE A N 1
ATOM 1473 C CA . PHE A 1 196 ? -4.867 -10.109 -3.381 1 97.69 196 PHE A CA 1
ATOM 1474 C C . PHE A 1 196 ? -4.289 -11.266 -2.58 1 97.69 196 PHE A C 1
ATOM 1476 O O . PHE A 1 196 ? -4.582 -12.43 -2.859 1 97.69 196 PHE A O 1
ATOM 1483 N N . PRO A 1 197 ? -3.424 -10.945 -1.575 1 93.5 197 PRO A N 1
ATOM 1484 C CA . PRO A 1 197 ? -2.838 -12.008 -0.756 1 93.5 197 PRO A CA 1
ATOM 1485 C C . PRO A 1 197 ? -3.889 -12.828 -0.011 1 93.5 197 PRO A C 1
ATOM 1487 O O . PRO A 1 197 ? -4.945 -12.305 0.348 1 93.5 197 PRO A O 1
ATOM 1490 N N . THR A 1 198 ? -3.377 -13.938 0.294 1 88.44 198 THR A N 1
ATOM 1491 C CA . THR A 1 198 ? -4.234 -14.836 1.063 1 88.44 198 THR A CA 1
ATOM 1492 C C . THR A 1 198 ? -4.594 -14.211 2.41 1 88.44 198 THR A C 1
ATOM 1494 O O . THR A 1 198 ? -3.777 -13.508 3.014 1 88.44 198 THR A O 1
ATOM 1497 N N . ARG A 1 199 ? -5.746 -14.211 2.842 1 81 199 ARG A N 1
ATOM 1498 C CA . ARG A 1 199 ? -6.254 -13.797 4.145 1 81 199 ARG A CA 1
ATOM 1499 C C . ARG A 1 199 ? -6.703 -12.336 4.113 1 81 199 ARG A C 1
ATOM 1501 O O . ARG A 1 199 ? -7.172 -11.805 5.121 1 81 199 ARG A O 1
ATOM 1508 N N . SER A 1 200 ? -6.383 -11.688 3.084 1 93 200 SER A N 1
ATOM 1509 C CA . SER A 1 200 ? -6.938 -10.344 2.967 1 93 200 SER A CA 1
ATOM 1510 C C . SER A 1 200 ? -8.438 -10.383 2.682 1 93 200 SER A C 1
ATOM 1512 O O . SER A 1 200 ? -8.945 -11.383 2.17 1 93 200 SER A O 1
ATOM 1514 N N . ALA A 1 201 ? -9.133 -9.367 3.084 1 94.81 201 ALA A N 1
ATOM 1515 C CA . ALA A 1 201 ? -10.562 -9.273 2.82 1 94.81 201 ALA A CA 1
ATOM 1516 C C . ALA A 1 201 ? -10.852 -9.305 1.322 1 94.81 201 ALA A C 1
ATOM 1518 O O . ALA A 1 201 ? -11.828 -9.906 0.884 1 94.81 201 ALA A O 1
ATOM 1519 N N . GLY A 1 202 ? -9.992 -8.625 0.546 1 96.19 202 GLY A N 1
ATOM 1520 C CA . GLY A 1 202 ? -10.156 -8.648 -0.898 1 96.19 202 GLY A CA 1
ATOM 1521 C C . GLY A 1 202 ? -10.094 -10.055 -1.478 1 96.19 202 GLY A C 1
ATOM 1522 O O . GLY A 1 202 ? -10.898 -10.414 -2.336 1 96.19 202 GLY A O 1
ATOM 1523 N N . ARG A 1 203 ? -9.188 -10.867 -0.992 1 96.62 203 ARG A N 1
ATOM 1524 C CA . ARG A 1 203 ? -9.055 -12.266 -1.4 1 96.62 203 ARG A CA 1
ATOM 1525 C C . ARG A 1 203 ? -10.25 -13.086 -0.95 1 96.62 203 ARG A C 1
ATOM 1527 O O . ARG A 1 203 ? -10.742 -13.938 -1.697 1 96.62 203 ARG A O 1
ATOM 1534 N N . ALA A 1 204 ? -10.719 -12.867 0.236 1 95.69 204 ALA A N 1
ATOM 1535 C CA . ALA A 1 204 ? -11.82 -13.633 0.812 1 95.69 204 ALA A CA 1
ATOM 1536 C C . ALA A 1 204 ? -13.078 -13.508 -0.038 1 95.69 204 ALA A C 1
ATOM 1538 O O . ALA A 1 204 ? -13.852 -14.461 -0.162 1 95.69 204 ALA A O 1
ATOM 1539 N N . GLN A 1 205 ? -13.305 -12.375 -0.568 1 95.38 205 GLN A N 1
ATOM 1540 C CA . GLN A 1 205 ? -14.484 -12.133 -1.393 1 95.38 205 GLN A CA 1
ATOM 1541 C C . GLN A 1 205 ? -14.547 -13.102 -2.566 1 95.38 205 GLN A C 1
ATOM 1543 O O . GLN A 1 205 ? -15.594 -13.703 -2.826 1 95.38 205 GLN A O 1
ATOM 1548 N N . THR A 1 206 ? -13.438 -13.305 -3.229 1 96.62 206 THR A N 1
ATOM 1549 C CA . THR A 1 206 ? -13.406 -14.188 -4.391 1 96.62 206 THR A CA 1
ATOM 1550 C C . THR A 1 206 ? -13.258 -15.648 -3.957 1 96.62 206 THR A C 1
ATOM 1552 O O . THR A 1 206 ? -13.922 -16.531 -4.5 1 96.62 206 THR A O 1
ATOM 1555 N N . ASP A 1 207 ? -12.461 -15.898 -2.922 1 95.44 207 ASP A N 1
ATOM 1556 C CA . ASP A 1 207 ? -12.273 -17.266 -2.441 1 95.44 207 ASP A CA 1
ATOM 1557 C C . ASP A 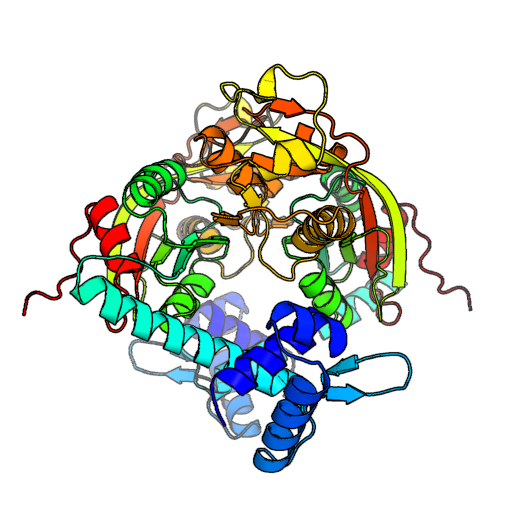1 207 ? -13.602 -17.875 -1.999 1 95.44 207 ASP A C 1
ATOM 1559 O O . ASP A 1 207 ? -13.898 -19.016 -2.332 1 95.44 207 ASP A O 1
ATOM 1563 N N . GLN A 1 208 ? -14.391 -17.172 -1.274 1 94.25 208 GLN A N 1
ATOM 1564 C CA . GLN A 1 208 ? -15.664 -17.641 -0.765 1 94.25 208 GLN A CA 1
ATOM 1565 C C . GLN A 1 208 ? -16.625 -17.953 -1.906 1 94.25 208 GLN A C 1
ATOM 1567 O O . GLN A 1 208 ? -17.359 -18.953 -1.857 1 94.25 208 GLN A O 1
ATOM 1572 N N . ALA A 1 209 ? -16.594 -17.125 -2.893 1 95.56 209 ALA A N 1
ATOM 1573 C CA . ALA A 1 209 ? -17.5 -17.328 -4.027 1 95.56 209 ALA A CA 1
ATOM 1574 C C . ALA A 1 209 ? -17.141 -18.594 -4.789 1 95.56 209 ALA A C 1
ATOM 1576 O O . ALA A 1 209 ? -18.031 -19.391 -5.129 1 95.56 209 ALA A O 1
ATOM 1577 N N . PHE A 1 210 ? -15.852 -18.812 -5.062 1 96.69 210 PHE A N 1
ATOM 1578 C CA . PHE A 1 210 ? -15.438 -20.016 -5.77 1 96.69 210 PHE A CA 1
ATOM 1579 C C . PHE A 1 210 ? -15.711 -21.266 -4.93 1 96.69 210 PHE A C 1
ATOM 1581 O O . PHE A 1 210 ? -16.203 -22.266 -5.445 1 96.69 210 PHE A O 1
ATOM 1588 N N . ALA A 1 211 ? -15.469 -21.109 -3.658 1 93.56 211 ALA A N 1
ATOM 1589 C CA . ALA A 1 211 ? -15.719 -22.234 -2.762 1 93.56 211 ALA A CA 1
ATOM 1590 C C . ALA A 1 211 ? -17.203 -22.594 -2.729 1 93.56 211 ALA A C 1
ATOM 1592 O O . ALA A 1 211 ? -17.562 -23.781 -2.777 1 93.56 211 ALA A O 1
ATOM 1593 N N . ALA A 1 212 ? -18.016 -21.641 -2.637 1 93.94 212 ALA A N 1
ATOM 1594 C CA . ALA A 1 212 ? -19.469 -21.844 -2.584 1 93.94 212 ALA A CA 1
ATOM 1595 C C . ALA A 1 212 ? -19.969 -22.531 -3.854 1 93.94 212 ALA A C 1
ATOM 1597 O O . ALA A 1 212 ? -20.953 -23.266 -3.818 1 93.94 212 ALA A O 1
ATOM 1598 N N . ALA A 1 213 ? -19.234 -22.312 -4.906 1 95.12 213 ALA A N 1
ATOM 1599 C CA . ALA A 1 213 ? -19.609 -22.906 -6.188 1 95.12 213 ALA A CA 1
ATOM 1600 C C . ALA A 1 213 ? -18.938 -24.266 -6.383 1 95.12 213 ALA A C 1
ATOM 1602 O O . ALA A 1 213 ? -19.094 -24.906 -7.43 1 95.12 213 ALA A O 1
ATOM 1603 N N . GLY A 1 214 ? -18.156 -24.672 -5.398 1 94.75 214 GLY A N 1
ATOM 1604 C CA . GLY A 1 214 ? -17.438 -25.938 -5.508 1 94.75 214 GLY A CA 1
ATOM 1605 C C . GLY A 1 214 ? -16.297 -25.891 -6.512 1 94.75 214 GLY A C 1
ATOM 1606 O O . GLY A 1 214 ? -15.953 -26.906 -7.121 1 94.75 214 GLY A O 1
ATOM 1607 N N . LEU A 1 215 ? -15.805 -24.703 -6.742 1 95.62 215 LEU A N 1
ATOM 1608 C CA . LEU A 1 215 ? -14.758 -24.484 -7.738 1 95.62 215 LEU A CA 1
ATOM 1609 C C . LEU A 1 215 ? -13.445 -24.094 -7.074 1 95.62 215 LEU A C 1
ATOM 1611 O O . LEU A 1 215 ? -13.438 -23.609 -5.941 1 95.62 215 LEU A O 1
ATOM 1615 N N . THR A 1 216 ? -12.398 -24.375 -7.758 1 94.19 216 THR A N 1
ATOM 1616 C CA . THR A 1 216 ? -11.07 -23.891 -7.406 1 94.19 216 THR A CA 1
ATOM 1617 C C . THR A 1 216 ? -10.484 -23.062 -8.547 1 94.19 216 THR A C 1
ATOM 1619 O O . THR A 1 216 ? -10.969 -23.125 -9.68 1 94.19 216 THR A O 1
ATOM 1622 N N . ARG A 1 217 ? -9.586 -22.234 -8.203 1 94.31 217 ARG A N 1
ATOM 1623 C CA . ARG A 1 217 ? -8.875 -21.469 -9.227 1 94.31 217 ARG A CA 1
ATOM 1624 C C . ARG A 1 217 ? -7.391 -21.359 -8.891 1 94.31 217 ARG A C 1
ATOM 1626 O O . ARG A 1 217 ? -6.992 -21.547 -7.738 1 94.31 217 ARG A O 1
ATOM 1633 N N . GLU A 1 218 ? -6.645 -21.125 -9.906 1 93.69 218 GLU A N 1
ATOM 1634 C CA . GLU A 1 218 ? -5.211 -20.922 -9.727 1 93.69 218 GLU A CA 1
ATOM 1635 C C . GLU A 1 218 ? -4.875 -19.438 -9.602 1 93.69 218 GLU A C 1
ATOM 1637 O O . GLU A 1 218 ? -5.234 -18.641 -10.469 1 93.69 218 GLU A O 1
ATOM 1642 N N . VAL A 1 219 ? -4.211 -19.109 -8.5 1 95 219 VAL A N 1
ATOM 1643 C CA . VAL A 1 219 ? -3.693 -17.75 -8.312 1 95 219 VAL A CA 1
ATOM 1644 C C . VAL A 1 219 ? -2.174 -17.766 -8.461 1 95 219 VAL A C 1
ATOM 1646 O O . VAL A 1 219 ? -1.453 -18.188 -7.559 1 95 219 VAL A O 1
ATOM 1649 N N . ALA A 1 220 ? -1.685 -17.234 -9.547 1 93.94 220 ALA A N 1
ATOM 1650 C CA . ALA A 1 220 ? -0.254 -17.266 -9.836 1 93.94 220 ALA A CA 1
ATOM 1651 C C . ALA A 1 220 ? 0.455 -16.047 -9.258 1 93.94 220 ALA A C 1
ATOM 1653 O O . ALA A 1 220 ? 1.65 -16.109 -8.953 1 93.94 220 ALA A O 1
ATOM 1654 N N . PHE A 1 221 ? -0.262 -14.938 -9.148 1 95.94 221 PHE A N 1
ATOM 1655 C CA . PHE A 1 221 ? 0.3 -13.688 -8.656 1 95.94 221 PHE A CA 1
ATOM 1656 C C . PHE A 1 221 ? -0.544 -13.125 -7.516 1 95.94 221 PHE A C 1
ATOM 1658 O O . PHE A 1 221 ? -1.757 -12.953 -7.66 1 95.94 221 PHE A O 1
ATOM 1665 N N . GLU A 1 222 ? 0.043 -12.875 -6.41 1 96.5 222 GLU A N 1
ATOM 1666 C CA . GLU A 1 222 ? -0.575 -12.148 -5.305 1 96.5 222 GLU A CA 1
ATOM 1667 C C . GLU A 1 222 ? -0.019 -10.734 -5.195 1 96.5 222 GLU A C 1
ATOM 1669 O O . GLU A 1 222 ? 1.197 -10.539 -5.137 1 96.5 222 GLU A O 1
ATOM 1674 N N . VAL A 1 223 ? -0.968 -9.75 -5.215 1 95.75 223 VAL A N 1
ATOM 1675 C CA . VAL A 1 223 ? -0.528 -8.359 -5.238 1 95.75 223 VAL A CA 1
ATOM 1676 C C . VAL A 1 223 ? -1.35 -7.539 -4.246 1 95.75 223 VAL A C 1
ATOM 1678 O O . VAL A 1 223 ? -2.568 -7.699 -4.156 1 95.75 223 VAL A O 1
ATOM 1681 N N . THR A 1 224 ? -0.671 -6.629 -3.543 1 93.94 224 THR A N 1
ATOM 1682 C CA . THR A 1 224 ? -1.368 -5.832 -2.539 1 93.94 224 THR A CA 1
ATOM 1683 C C . THR A 1 224 ? -1.972 -4.578 -3.168 1 93.94 224 THR A C 1
ATOM 1685 O O . THR A 1 224 ? -2.906 -3.992 -2.619 1 93.94 224 THR A O 1
ATOM 1688 N N . ALA A 1 225 ? -1.43 -4.152 -4.293 1 93.44 225 ALA A N 1
ATOM 1689 C CA . ALA A 1 225 ? -1.85 -2.904 -4.926 1 93.44 225 ALA A CA 1
ATOM 1690 C C . ALA A 1 225 ? -2.703 -3.178 -6.164 1 93.44 225 ALA A C 1
ATOM 1692 O O . ALA A 1 225 ? -2.266 -3.873 -7.082 1 93.44 225 ALA A O 1
ATOM 1693 N N . ALA A 1 226 ? -3.861 -2.566 -6.172 1 93.75 226 ALA A N 1
ATOM 1694 C CA . ALA A 1 226 ? -4.809 -2.838 -7.25 1 93.75 226 ALA A CA 1
ATOM 1695 C C . ALA A 1 226 ? -4.324 -2.242 -8.57 1 93.75 226 ALA A C 1
ATOM 1697 O O . ALA A 1 226 ? -4.559 -2.812 -9.633 1 93.75 226 ALA A O 1
ATOM 1698 N N . ASP A 1 227 ? -3.699 -1.135 -8.5 1 91.19 227 ASP A N 1
ATOM 1699 C CA . ASP A 1 227 ? -3.195 -0.531 -9.734 1 91.19 227 ASP A CA 1
ATOM 1700 C C . ASP A 1 227 ? -2.117 -1.404 -10.367 1 91.19 227 ASP A C 1
ATOM 1702 O O . ASP A 1 227 ? -2.041 -1.509 -11.594 1 91.19 227 ASP A O 1
ATOM 1706 N N . PHE A 1 228 ? -1.263 -2.012 -9.508 1 92.56 228 PHE A N 1
ATOM 1707 C CA . PHE A 1 228 ? -0.243 -2.91 -10.039 1 92.56 228 PHE A CA 1
ATOM 1708 C C . PHE A 1 228 ? -0.875 -4.176 -10.602 1 92.56 228 PHE A C 1
ATOM 1710 O O . PHE A 1 228 ? -0.383 -4.738 -11.586 1 92.56 228 PHE A O 1
ATOM 1717 N N . MET A 1 229 ? -1.949 -4.645 -10.008 1 95.94 229 MET A N 1
ATOM 1718 C CA . MET A 1 229 ? -2.693 -5.77 -10.562 1 95.94 229 MET A CA 1
ATOM 1719 C C . MET A 1 229 ? -3.078 -5.512 -12.016 1 95.94 229 MET A C 1
ATOM 1721 O O . MET A 1 229 ? -2.936 -6.391 -12.867 1 95.94 229 MET A O 1
ATOM 1725 N N . ALA A 1 230 ? -3.543 -4.32 -12.273 1 95.44 230 ALA A N 1
ATOM 1726 C CA . ALA A 1 230 ? -3.947 -3.955 -13.633 1 95.44 230 ALA A CA 1
ATOM 1727 C C . ALA A 1 230 ? -2.768 -4.031 -14.594 1 95.44 230 ALA A C 1
ATOM 1729 O O . ALA A 1 230 ? -2.928 -4.43 -15.75 1 95.44 230 ALA A O 1
ATOM 1730 N N . ARG A 1 231 ? -1.596 -3.66 -14.148 1 94.5 231 ARG A N 1
ATOM 1731 C CA . ARG A 1 231 ? -0.404 -3.725 -14.992 1 94.5 231 ARG A CA 1
ATOM 1732 C C . ARG A 1 231 ? -0.07 -5.168 -15.359 1 94.5 231 ARG A C 1
ATOM 1734 O O . ARG A 1 231 ? 0.326 -5.449 -16.484 1 94.5 231 ARG A O 1
ATOM 1741 N N . LEU A 1 232 ? -0.222 -6.078 -14.367 1 96.5 232 LEU A N 1
ATOM 1742 C CA . LEU A 1 232 ? 0.013 -7.492 -14.633 1 96.5 232 LEU A CA 1
ATOM 1743 C C . LEU A 1 232 ? -1.012 -8.039 -15.625 1 96.5 232 LEU A C 1
ATOM 1745 O O . LEU A 1 232 ? -0.661 -8.789 -16.531 1 96.5 232 LEU A O 1
ATOM 1749 N N . ILE A 1 233 ? -2.242 -7.621 -15.484 1 97.81 233 ILE A N 1
ATOM 1750 C CA . ILE A 1 233 ? -3.324 -8.07 -16.344 1 97.81 233 ILE A CA 1
ATOM 1751 C C . ILE A 1 233 ? -3.062 -7.605 -17.781 1 97.81 233 ILE A C 1
ATOM 1753 O O . ILE A 1 233 ? -3.217 -8.375 -18.734 1 97.81 233 ILE A O 1
ATOM 1757 N N . ARG A 1 234 ? -2.609 -6.367 -17.922 1 95.88 234 ARG A N 1
ATOM 1758 C CA . ARG A 1 234 ? -2.322 -5.812 -19.234 1 95.88 234 ARG A CA 1
ATOM 1759 C C . ARG A 1 234 ? -1.227 -6.605 -19.938 1 95.88 234 ARG A C 1
ATOM 1761 O O . ARG A 1 234 ? -1.204 -6.688 -21.172 1 95.88 234 ARG A O 1
ATOM 1768 N N . GLN A 1 235 ? -0.389 -7.203 -19.172 1 94.06 235 GLN A N 1
ATOM 1769 C CA . GLN A 1 235 ? 0.692 -8.016 -19.719 1 94.06 235 GLN A CA 1
ATOM 1770 C C . GLN A 1 235 ? 0.247 -9.461 -19.922 1 94.06 235 GLN A C 1
ATOM 1772 O O . GLN A 1 235 ? 1.073 -10.344 -20.156 1 94.06 235 GLN A O 1
ATOM 1777 N N . GLU A 1 236 ? -1.024 -9.727 -19.672 1 95.25 236 GLU A N 1
ATOM 1778 C CA . GLU A 1 236 ? -1.658 -11.016 -19.922 1 95.25 236 GLU A CA 1
ATOM 1779 C C . GLU A 1 236 ? -1.109 -12.086 -18.984 1 95.25 236 GLU A C 1
ATOM 1781 O O . GLU A 1 236 ? -0.927 -13.234 -19.391 1 95.25 236 GLU A O 1
ATOM 1786 N N . LEU A 1 237 ? -0.843 -11.633 -17.75 1 95.88 237 LEU A N 1
ATOM 1787 C CA . LEU A 1 237 ? -0.308 -12.578 -16.781 1 95.88 237 LEU A CA 1
ATOM 1788 C C . LEU A 1 237 ? -1.433 -13.242 -15.992 1 95.88 237 LEU A C 1
ATOM 1790 O O . LEU A 1 237 ? -1.19 -14.18 -15.227 1 95.88 237 LEU A O 1
ATOM 1794 N N . GLY A 1 238 ? -2.59 -12.82 -16.172 1 97.19 238 GLY A N 1
ATOM 1795 C CA . GLY A 1 238 ? -3.75 -13.383 -15.5 1 97.19 238 GLY A CA 1
ATOM 1796 C C . GLY A 1 238 ? -4.977 -12.492 -15.578 1 97.19 238 GLY A C 1
ATOM 1797 O O . GLY A 1 238 ? -4.945 -11.438 -16.219 1 97.19 238 GLY A O 1
ATOM 1798 N N . VAL A 1 239 ? -6.074 -12.977 -14.992 1 98.56 239 VAL A N 1
ATOM 1799 C CA . VAL A 1 239 ? -7.309 -12.211 -14.844 1 98.56 239 VAL A CA 1
ATOM 1800 C C . VAL A 1 239 ? -7.566 -11.922 -13.367 1 98.56 239 VAL A C 1
ATOM 1802 O O . VAL A 1 239 ? -6.914 -12.492 -12.492 1 98.56 239 VAL A O 1
ATOM 1805 N N . ALA A 1 240 ? -8.422 -11.008 -13.102 1 98.62 240 ALA A N 1
ATOM 1806 C CA . ALA A 1 240 ? -8.805 -10.672 -11.734 1 98.62 240 ALA A CA 1
ATOM 1807 C C . ALA A 1 240 ? -10.305 -10.414 -11.625 1 98.62 240 ALA A C 1
ATOM 1809 O O . ALA A 1 240 ? -11 -10.328 -12.641 1 98.62 240 ALA A O 1
ATOM 1810 N N . MET A 1 241 ? -10.805 -10.453 -10.484 1 98.44 241 MET A N 1
ATOM 1811 C CA . MET A 1 241 ? -12.133 -9.938 -10.148 1 98.44 241 MET A CA 1
ATOM 1812 C C . MET A 1 241 ? -12.039 -8.75 -9.203 1 98.44 241 MET A C 1
ATOM 1814 O O . MET A 1 241 ? -11.445 -8.852 -8.125 1 98.44 241 MET A O 1
ATOM 1818 N N . LEU A 1 242 ? -12.547 -7.605 -9.617 1 98.44 242 LEU A N 1
ATOM 1819 C CA . LEU A 1 242 ? -12.477 -6.363 -8.859 1 98.44 242 LEU A CA 1
ATOM 1820 C C . LEU A 1 242 ? -13.852 -5.707 -8.758 1 98.44 242 LEU A C 1
ATOM 1822 O O . LEU A 1 242 ? -14.727 -5.965 -9.586 1 98.44 242 LEU A O 1
ATOM 1826 N N . PRO A 1 243 ? -14.086 -4.863 -7.734 1 98.31 243 PRO A N 1
ATOM 1827 C CA . PRO A 1 243 ? -15.375 -4.184 -7.59 1 98.31 243 PRO A CA 1
ATOM 1828 C C . PRO A 1 243 ? -15.727 -3.328 -8.805 1 98.31 243 PRO A C 1
ATOM 1830 O O . PRO A 1 243 ? -14.883 -2.594 -9.32 1 98.31 243 PRO A O 1
ATOM 1833 N N . SER A 1 244 ? -17 -3.373 -9.195 1 98.38 244 SER A N 1
ATOM 1834 C CA . SER A 1 244 ? -17.469 -2.709 -10.406 1 98.38 244 SER A CA 1
ATOM 1835 C C . SER A 1 244 ? -17.344 -1.193 -10.297 1 98.38 244 SER A C 1
ATOM 1837 O O . SER A 1 244 ? -17.109 -0.508 -11.297 1 98.38 244 SER A O 1
ATOM 1839 N N . LYS A 1 245 ? -17.391 -0.678 -9.117 1 97.62 245 LYS A N 1
ATOM 1840 C CA . LYS A 1 245 ? -17.328 0.767 -8.914 1 97.62 245 LYS A CA 1
ATOM 1841 C C . LYS A 1 245 ? -15.891 1.256 -8.883 1 97.62 245 LYS A C 1
ATOM 1843 O O . LYS A 1 245 ? -15.633 2.455 -9 1 97.62 245 LYS A O 1
ATOM 1848 N N . TYR A 1 246 ? -14.922 0.302 -8.734 1 97.06 246 TYR A N 1
ATOM 1849 C CA . TYR A 1 246 ? -13.508 0.677 -8.68 1 97.06 246 TYR A CA 1
ATOM 1850 C C . TYR A 1 246 ? -12.891 0.652 -10.078 1 97.06 246 TYR A C 1
ATOM 1852 O O . TYR A 1 246 ? -12 1.445 -10.383 1 97.06 246 TYR A O 1
ATOM 1860 N N . VAL A 1 247 ? -13.32 -0.227 -10.953 1 97.19 247 VAL A N 1
ATOM 1861 C CA . VAL A 1 247 ? -12.656 -0.584 -12.195 1 97.19 247 VAL A CA 1
ATOM 1862 C C . VAL A 1 247 ? -12.609 0.63 -13.125 1 97.19 247 VAL A C 1
ATOM 1864 O O . VAL A 1 247 ? -11.727 0.731 -13.977 1 97.19 247 VAL A O 1
ATOM 1867 N N . PRO A 1 248 ? -13.508 1.647 -13.016 1 93.75 248 PRO A N 1
ATOM 1868 C CA . PRO A 1 248 ? -13.375 2.836 -13.859 1 93.75 248 PRO A CA 1
ATOM 1869 C C . PRO A 1 248 ? -12.078 3.602 -13.609 1 93.75 248 PRO A C 1
ATOM 1871 O O . PRO A 1 248 ? -11.68 4.422 -14.438 1 93.75 248 PRO A O 1
ATOM 1874 N N . ASN A 1 249 ? -11.398 3.307 -12.5 1 90.94 249 ASN A N 1
ATOM 1875 C CA . ASN A 1 249 ? -10.133 3.963 -12.188 1 90.94 249 ASN A CA 1
ATOM 1876 C C . ASN A 1 249 ? -8.969 3.307 -12.922 1 90.94 249 ASN A C 1
ATOM 1878 O O . ASN A 1 249 ? -7.848 3.824 -12.906 1 90.94 249 ASN A O 1
ATOM 1882 N N . LEU A 1 250 ? -9.211 2.162 -13.492 1 93 250 LEU A N 1
ATOM 1883 C CA . LEU A 1 250 ? -8.164 1.43 -14.195 1 93 250 LEU A CA 1
ATOM 1884 C C . LEU A 1 250 ? -8.172 1.772 -15.68 1 93 250 LEU A C 1
ATOM 1886 O O . LEU A 1 250 ? -9.211 2.129 -16.234 1 93 250 LEU A O 1
ATOM 1890 N N . THR A 1 251 ? -6.988 1.71 -16.25 1 91.19 251 THR A N 1
ATOM 1891 C CA . THR A 1 251 ? -6.848 1.945 -17.688 1 91.19 251 THR A CA 1
ATOM 1892 C C . THR A 1 251 ? -6.227 0.734 -18.375 1 91.19 251 THR A C 1
ATOM 1894 O O . THR A 1 251 ? -5.5 -0.038 -17.75 1 91.19 251 THR A O 1
ATOM 1897 N N . GLY A 1 252 ? -6.605 0.536 -19.641 1 93.94 252 GLY A N 1
ATOM 1898 C CA . GLY A 1 252 ? -5.957 -0.469 -20.453 1 93.94 252 GLY A CA 1
ATOM 1899 C C . GLY A 1 252 ? -6.453 -1.877 -20.188 1 93.94 252 GLY A C 1
ATOM 1900 O O . GLY A 1 252 ? -5.762 -2.854 -20.484 1 93.94 252 GLY A O 1
ATOM 1901 N N . VAL A 1 253 ? -7.594 -1.98 -19.531 1 97.44 253 VAL A N 1
ATOM 1902 C CA . VAL A 1 253 ? -8.172 -3.289 -19.266 1 97.44 253 VAL A CA 1
ATOM 1903 C C . VAL A 1 253 ? -9.633 -3.314 -19.703 1 97.44 253 VAL A C 1
ATOM 1905 O O . VAL A 1 253 ? -10.211 -2.27 -20.016 1 97.44 253 VAL A O 1
ATOM 1908 N N . VAL A 1 254 ? -10.156 -4.492 -19.859 1 98.5 254 VAL A N 1
ATOM 1909 C CA . VAL A 1 254 ? -11.555 -4.715 -20.219 1 98.5 254 VAL A CA 1
ATOM 1910 C C . VAL A 1 254 ? -12.289 -5.398 -19.062 1 98.5 254 VAL A C 1
ATOM 1912 O O . VAL A 1 254 ? -11.742 -6.289 -18.422 1 98.5 254 VAL A O 1
ATOM 1915 N N . THR A 1 255 ? -13.5 -4.977 -18.828 1 98.5 255 THR A N 1
ATOM 1916 C CA . THR A 1 255 ? -14.32 -5.559 -17.766 1 98.5 255 THR A CA 1
ATOM 1917 C C . THR A 1 255 ? -15.422 -6.43 -18.359 1 98.5 255 THR A C 1
ATOM 1919 O O . THR A 1 255 ? -15.984 -6.105 -19.406 1 98.5 255 THR A O 1
ATOM 1922 N N . VAL A 1 256 ? -15.711 -7.547 -17.688 1 98.69 256 VAL A N 1
ATOM 1923 C CA . VAL A 1 256 ? -16.766 -8.469 -18.094 1 98.69 256 VAL A CA 1
ATOM 1924 C C . VAL A 1 256 ? -17.672 -8.781 -16.906 1 98.69 256 VAL A C 1
ATOM 1926 O O . VAL A 1 256 ? -17.188 -9.234 -15.859 1 98.69 256 VAL A O 1
ATOM 1929 N N . PRO A 1 257 ? -19 -8.531 -17.062 1 98.44 257 PRO A N 1
ATOM 1930 C CA . PRO A 1 257 ? -19.906 -8.898 -15.984 1 98.44 257 PRO A CA 1
ATOM 1931 C C . PRO A 1 257 ? -19.828 -10.383 -15.617 1 98.44 257 PRO A C 1
ATOM 1933 O O . PRO A 1 257 ? -19.641 -11.227 -16.5 1 98.44 257 PRO A O 1
ATOM 1936 N N . VAL A 1 258 ? -19.906 -10.664 -14.305 1 98.5 258 VAL A N 1
ATOM 1937 C CA . VAL A 1 258 ? -19.891 -12.039 -13.82 1 98.5 258 VAL A CA 1
ATOM 1938 C C . VAL A 1 258 ? -21.281 -12.438 -13.328 1 98.5 258 VAL A C 1
ATOM 1940 O O . VAL A 1 258 ? -21.812 -11.828 -12.398 1 98.5 258 VAL A O 1
ATOM 1943 N N . LYS A 1 259 ? -21.781 -13.422 -13.898 1 97.12 259 LYS A N 1
ATOM 1944 C CA . LYS A 1 259 ? -23.078 -13.922 -13.484 1 97.12 259 LYS A CA 1
ATOM 1945 C C . LYS A 1 259 ? -23.031 -14.477 -12.062 1 97.12 259 LYS A C 1
ATOM 1947 O O . LYS A 1 259 ? -22.219 -15.352 -11.766 1 97.12 259 LYS A O 1
ATOM 1952 N N . ASP A 1 260 ? -23.906 -13.992 -11.242 1 92.88 260 ASP A N 1
ATOM 1953 C CA . ASP A 1 260 ? -23.969 -14.422 -9.852 1 92.88 260 ASP A CA 1
ATOM 1954 C C . ASP A 1 260 ? -22.609 -14.359 -9.18 1 92.88 260 ASP A C 1
ATOM 1956 O O . ASP A 1 260 ? -22.203 -15.281 -8.469 1 92.88 260 ASP A O 1
ATOM 1960 N N . GLY A 1 261 ? -21.922 -13.359 -9.562 1 93.81 261 GLY A N 1
ATOM 1961 C CA . GLY A 1 261 ? -20.578 -13.188 -9.023 1 93.81 261 GLY A CA 1
ATOM 1962 C C . GLY A 1 261 ? -20.562 -12.695 -7.59 1 93.81 261 GLY A C 1
ATOM 1963 O O . GLY A 1 261 ? -21.609 -12.398 -7.023 1 93.81 261 GLY A O 1
ATOM 1964 N N . PRO A 1 262 ? -19.375 -12.695 -6.98 1 96.88 262 PRO A N 1
ATOM 1965 C CA . PRO A 1 262 ? -19.25 -12.242 -5.594 1 96.88 262 PRO A CA 1
ATOM 1966 C C . PRO A 1 262 ? -19.562 -10.758 -5.43 1 96.88 262 PRO A C 1
ATOM 1968 O O . PRO A 1 262 ? -19.5 -9.992 -6.398 1 96.88 262 PRO A O 1
ATOM 1971 N N . ALA A 1 263 ? -20.016 -10.43 -4.23 1 97.31 263 ALA A N 1
ATOM 1972 C CA . ALA A 1 263 ? -20.297 -9.047 -3.848 1 97.31 263 ALA A CA 1
ATOM 1973 C C . ALA A 1 263 ? -19.516 -8.656 -2.594 1 97.31 263 ALA A C 1
ATOM 1975 O O . ALA A 1 263 ? -18.953 -9.523 -1.91 1 97.31 263 ALA A O 1
ATOM 1976 N N . ARG A 1 264 ? -19.438 -7.355 -2.428 1 98.06 264 ARG A N 1
ATOM 1977 C CA . ARG A 1 264 ? -18.812 -6.848 -1.207 1 98.06 264 ARG A CA 1
ATOM 1978 C C . ARG A 1 264 ? -19.594 -5.66 -0.65 1 98.06 264 ARG A C 1
ATOM 1980 O O . ARG A 1 264 ? -20.469 -5.105 -1.331 1 98.06 264 ARG A O 1
ATOM 1987 N N . ILE A 1 265 ? -19.359 -5.375 0.619 1 98.19 265 ILE A N 1
ATOM 1988 C CA . ILE A 1 265 ? -19.859 -4.164 1.259 1 98.19 265 ILE A CA 1
ATOM 1989 C C . ILE A 1 265 ? -18.688 -3.307 1.733 1 98.19 265 ILE A C 1
ATOM 1991 O O . ILE A 1 265 ? -17.734 -3.822 2.314 1 98.19 265 ILE A O 1
ATOM 1995 N N . GLU A 1 266 ? -18.734 -2.049 1.38 1 98.31 266 GLU A N 1
ATOM 1996 C CA . GLU A 1 266 ? -17.781 -1.104 1.938 1 98.31 266 GLU A CA 1
ATOM 1997 C C . GLU A 1 266 ? -18.297 -0.489 3.234 1 98.31 266 GLU A C 1
ATOM 1999 O O . GLU A 1 266 ? -19.484 -0.163 3.342 1 98.31 266 GLU A O 1
ATOM 2004 N N . HIS A 1 267 ? -17.375 -0.393 4.195 1 98.06 267 HIS A N 1
ATOM 2005 C CA . HIS A 1 267 ? -17.688 0.138 5.52 1 98.06 267 HIS A CA 1
ATOM 2006 C C . HIS A 1 267 ? -16.781 1.314 5.867 1 98.06 267 HIS A C 1
ATOM 2008 O O . HIS A 1 267 ? -15.594 1.32 5.512 1 98.06 267 HIS A O 1
ATOM 2014 N N . LEU A 1 268 ? -17.344 2.25 6.516 1 97.94 268 LEU A N 1
ATOM 2015 C CA . LEU A 1 268 ? -16.594 3.26 7.254 1 97.94 268 LEU A CA 1
ATOM 2016 C C . LEU A 1 268 ? -16.469 2.873 8.727 1 97.94 268 LEU A C 1
ATOM 2018 O O . LEU A 1 268 ? -17.469 2.49 9.359 1 97.94 268 LEU A O 1
ATOM 2022 N N . VAL A 1 269 ? -15.219 2.91 9.266 1 97.88 269 VAL A N 1
ATOM 2023 C CA . VAL A 1 269 ? -15.055 2.514 10.664 1 97.88 269 VAL A CA 1
ATOM 2024 C C . VAL A 1 269 ? -14.25 3.576 11.406 1 97.88 269 VAL A C 1
ATOM 2026 O O . VAL A 1 269 ? -13.43 4.281 10.812 1 97.88 269 VAL A O 1
ATOM 2029 N N . TRP A 1 270 ? -14.438 3.713 12.688 1 95.75 270 TRP A N 1
ATOM 2030 C CA . TRP A 1 270 ? -13.703 4.594 13.586 1 95.75 270 TRP A CA 1
ATOM 2031 C C . TRP A 1 270 ? -13.742 4.07 15.023 1 95.75 270 TRP A C 1
ATOM 2033 O O . TRP A 1 270 ? -14.484 3.133 15.32 1 95.75 270 TRP A O 1
ATOM 2043 N N . ASN A 1 271 ? -12.836 4.547 15.773 1 90.56 271 ASN A N 1
ATOM 2044 C CA . ASN A 1 271 ? -12.852 4.191 17.188 1 90.56 271 ASN A CA 1
ATOM 2045 C C . ASN A 1 271 ? -13.953 4.938 17.938 1 90.56 271 ASN A C 1
ATOM 2047 O O . ASN A 1 271 ? -13.922 6.164 18.031 1 90.56 271 ASN A O 1
ATOM 2051 N N . ARG A 1 272 ? -14.883 4.277 18.5 1 82.56 272 ARG A N 1
ATOM 2052 C CA . ARG A 1 272 ? -16.047 4.871 19.156 1 82.56 272 ARG A CA 1
ATOM 2053 C C . ARG A 1 272 ? -15.656 5.609 20.422 1 82.56 272 ARG A C 1
ATOM 2055 O O . ARG A 1 272 ? -16.359 6.527 20.859 1 82.56 272 ARG A O 1
ATOM 2062 N N . PHE A 1 273 ? -14.516 5.324 20.984 1 77.56 273 PHE A N 1
ATOM 2063 C CA . PHE A 1 273 ? -14.156 5.859 22.281 1 77.56 273 PHE A CA 1
ATOM 2064 C C . PHE A 1 273 ? -13.203 7.043 22.141 1 77.56 273 PHE A C 1
ATOM 2066 O O . PHE A 1 273 ? -13.062 7.848 23.062 1 77.56 273 PHE A O 1
ATOM 2073 N N . THR A 1 274 ? -12.602 7.176 21.031 1 75.38 274 THR A N 1
ATOM 2074 C CA . THR A 1 274 ? -11.562 8.188 20.891 1 75.38 274 THR A CA 1
ATOM 2075 C C . THR A 1 274 ? -11.75 9.008 19.625 1 75.38 274 THR A C 1
ATOM 2077 O O . THR A 1 274 ? -10.797 9.258 18.891 1 75.38 274 THR A O 1
ATOM 2080 N N . VAL A 1 275 ? -12.891 9.477 19.391 1 81.5 275 VAL A N 1
ATOM 2081 C CA . VAL A 1 275 ? -13.133 10.258 18.188 1 81.5 275 VAL A CA 1
ATOM 2082 C C . VAL A 1 275 ? -12.602 11.68 18.375 1 81.5 275 VAL A C 1
ATOM 2084 O O . VAL A 1 275 ? -13.164 12.453 19.156 1 81.5 275 VAL A O 1
ATOM 2087 N N . THR A 1 276 ? -11.5 12 17.703 1 84.5 276 THR A N 1
ATOM 2088 C CA . THR A 1 276 ? -10.914 13.336 17.781 1 84.5 276 THR A CA 1
ATOM 2089 C C . THR A 1 276 ? -11.82 14.359 17.094 1 84.5 276 THR A C 1
ATOM 2091 O O . THR A 1 276 ? -12.68 14 16.281 1 84.5 276 THR A O 1
ATOM 2094 N N . PRO A 1 277 ? -11.641 15.617 17.422 1 84.44 277 PRO A N 1
ATOM 2095 C CA . PRO A 1 277 ? -12.414 16.656 16.75 1 84.44 277 PRO A CA 1
ATOM 2096 C C . PRO A 1 277 ? -12.266 16.609 15.234 1 84.44 277 PRO A C 1
ATOM 2098 O O . PRO A 1 277 ? -13.25 16.797 14.508 1 84.44 277 PRO A O 1
ATOM 2101 N N . ALA A 1 278 ? -11.094 16.359 14.75 1 91.12 278 ALA A N 1
ATOM 2102 C CA . ALA A 1 278 ? -10.859 16.281 13.312 1 91.12 278 ALA A CA 1
ATOM 2103 C C . ALA A 1 278 ? -11.609 15.094 12.703 1 91.12 278 ALA A C 1
ATOM 2105 O O . ALA A 1 278 ? -12.195 15.211 11.625 1 91.12 278 ALA A O 1
ATOM 2106 N N . ALA A 1 279 ? -11.602 13.984 13.398 1 92.62 279 ALA A N 1
ATOM 2107 C CA . ALA A 1 279 ? -12.312 12.797 12.922 1 92.62 279 ALA A CA 1
ATOM 2108 C C . ALA A 1 279 ? -13.82 13.039 12.898 1 92.62 279 ALA A C 1
ATOM 2110 O O . ALA A 1 279 ? -14.492 12.664 11.93 1 92.62 279 ALA A O 1
ATOM 2111 N N . LYS A 1 280 ? -14.312 13.672 13.93 1 90.69 280 LYS A N 1
ATOM 2112 C CA . LYS A 1 280 ? -15.734 13.992 13.992 1 90.69 280 LYS A CA 1
ATOM 2113 C C . LYS A 1 280 ? -16.141 14.914 12.844 1 90.69 280 LYS A C 1
ATOM 2115 O O . LYS A 1 280 ? -17.172 14.703 12.203 1 90.69 280 LYS A O 1
ATOM 2120 N N . ALA A 1 281 ? -15.32 15.867 12.648 1 92.56 281 ALA A N 1
ATOM 2121 C CA . ALA A 1 281 ? -15.578 16.812 11.555 1 92.56 281 ALA A CA 1
ATOM 2122 C C . ALA A 1 281 ? -15.586 16.094 10.211 1 92.56 281 ALA A C 1
ATOM 2124 O O . ALA A 1 281 ? -16.422 16.406 9.352 1 92.56 281 ALA A O 1
ATOM 2125 N N . PHE A 1 282 ? -14.688 15.188 10.008 1 96.31 282 PHE A N 1
ATOM 2126 C CA . PHE A 1 282 ? -14.617 14.453 8.742 1 96.31 282 PHE A CA 1
ATOM 2127 C C . PHE A 1 282 ? -15.844 13.562 8.57 1 96.31 282 PHE A C 1
ATOM 2129 O O . PHE A 1 282 ? -16.391 13.453 7.473 1 96.31 282 PHE A O 1
ATOM 2136 N N . LEU A 1 283 ? -16.25 12.906 9.641 1 95.62 283 LEU A N 1
ATOM 2137 C CA . LEU A 1 283 ? -17.469 12.094 9.617 1 95.62 283 LEU A CA 1
ATOM 2138 C C . LEU A 1 283 ? -18.672 12.938 9.242 1 95.62 283 LEU A C 1
ATOM 2140 O O . LEU A 1 283 ? -19.531 12.492 8.477 1 95.62 283 LEU A O 1
ATOM 2144 N N . GLU A 1 284 ? -18.719 14.156 9.734 1 93.62 284 GLU A N 1
ATOM 2145 C CA . GLU A 1 284 ? -19.812 15.07 9.391 1 93.62 284 GLU A CA 1
ATOM 2146 C C . GLU A 1 284 ? -19.797 15.414 7.902 1 93.62 284 GLU A C 1
ATOM 2148 O O . GLU A 1 284 ? -20.844 15.477 7.266 1 93.62 284 GLU A O 1
ATOM 2153 N N . VAL A 1 285 ? -18.609 15.648 7.375 1 95.19 285 VAL A N 1
ATOM 2154 C CA . VAL A 1 285 ? -18.469 15.93 5.949 1 95.19 285 VAL A CA 1
ATOM 2155 C C . VAL A 1 285 ? -19 14.758 5.133 1 95.19 285 VAL A C 1
ATOM 2157 O O . VAL A 1 285 ? -19.594 14.953 4.066 1 95.19 285 VAL A O 1
ATOM 2160 N N . LEU A 1 286 ? -18.812 13.508 5.668 1 95.81 286 LEU A N 1
ATOM 2161 C CA . LEU A 1 286 ? -19.266 12.297 4.98 1 95.81 286 LEU A CA 1
ATOM 2162 C C . LEU A 1 286 ? -20.75 12.055 5.23 1 95.81 286 LEU A C 1
ATOM 2164 O O . LEU A 1 286 ? -21.328 11.117 4.68 1 95.81 286 LEU A O 1
ATOM 2168 N N . GLY A 1 287 ? -21.359 12.828 6.078 1 92.81 287 GLY A N 1
ATOM 2169 C CA . GLY A 1 287 ? -22.766 12.68 6.402 1 92.81 287 GLY A CA 1
ATOM 2170 C C . GLY A 1 287 ? -23.031 11.586 7.418 1 92.81 287 GLY A C 1
ATOM 2171 O O . GLY A 1 287 ? -24.125 11.023 7.457 1 92.81 287 GLY A O 1
ATOM 2172 N N . VAL A 1 288 ? -22.031 11.188 8.195 1 88 288 VAL A N 1
ATOM 2173 C CA . VAL A 1 288 ? -22.156 10.133 9.203 1 88 288 VAL A CA 1
ATOM 2174 C C . VAL A 1 288 ? -22.219 10.75 10.594 1 88 288 VAL A C 1
ATOM 2176 O O . VAL A 1 288 ? -21.438 11.633 10.93 1 88 288 VAL A O 1
ATOM 2179 N N . VAL A 1 289 ? -23.359 10.531 11.414 1 70.75 289 VAL A N 1
ATOM 2180 C CA . VAL A 1 289 ? -23.5 11.055 12.766 1 70.75 289 VAL A CA 1
ATOM 2181 C C . VAL A 1 289 ? -22.781 10.148 13.758 1 70.75 289 VAL A C 1
ATOM 2183 O O . VAL A 1 289 ? -23.031 8.945 13.805 1 70.75 289 VAL A O 1
ATOM 2186 N N . SER A 1 290 ? -21.703 10.656 14.461 1 65.25 290 SER A N 1
ATOM 2187 C CA . SER A 1 290 ? -20.969 9.867 15.445 1 65.25 290 SER A CA 1
ATOM 2188 C C . SER A 1 290 ? -21.719 9.836 16.781 1 65.25 290 SER A C 1
ATOM 2190 O O . SER A 1 290 ? -22.312 10.828 17.188 1 65.25 290 SER A O 1
ATOM 2192 N N . GLY A 1 291 ? -22.781 9.133 17.125 1 54.84 291 GLY A N 1
ATOM 2193 C CA . GLY A 1 291 ? -23.656 8.961 18.281 1 54.84 291 GLY A CA 1
ATOM 2194 C C . GLY A 1 291 ? -23.078 9.547 19.547 1 54.84 291 GLY A C 1
ATOM 2195 O O . GLY A 1 291 ? -23.141 8.93 20.609 1 54.84 291 GLY A O 1
ATOM 2196 N N . ASN A 1 292 ? -22.391 10.508 19.812 1 42.88 292 ASN A N 1
ATOM 2197 C CA . ASN A 1 292 ? -22.328 10.82 21.234 1 42.88 292 ASN A CA 1
ATOM 2198 C C . ASN A 1 292 ? -23.719 11.07 21.812 1 42.88 292 ASN A C 1
ATOM 2200 O O . ASN A 1 292 ? -23.859 11.68 22.875 1 42.88 292 ASN A O 1
ATOM 2204 N N . ASP A 1 293 ? -24.922 10.93 21.312 1 36.41 293 ASP A N 1
ATOM 2205 C CA . ASP A 1 293 ? -26 11.508 22.109 1 36.41 293 ASP A CA 1
ATOM 2206 C C . ASP A 1 293 ? -26.062 10.859 23.484 1 36.41 293 ASP A C 1
ATOM 2208 O O . ASP A 1 293 ? -26.797 11.32 24.359 1 36.41 293 ASP A O 1
ATOM 2212 N N . GLY A 1 294 ? -25.672 9.82 24.062 1 28.02 294 GLY A N 1
ATOM 2213 C CA . GLY A 1 294 ? -26.031 9.859 25.469 1 28.02 294 GLY A CA 1
ATOM 2214 C C . GLY A 1 294 ? -25.188 10.812 26.297 1 28.02 294 GLY A C 1
ATOM 2215 O O . GLY A 1 294 ? -24.094 11.195 25.859 1 28.02 294 GLY A O 1
ATOM 2216 N N . MET B 1 1 ? 7.285 -30.984 18.109 1 72.75 1 MET B N 1
ATOM 2217 C CA . MET B 1 1 ? 6.668 -30.031 17.188 1 72.75 1 MET B CA 1
ATOM 2218 C C . MET B 1 1 ? 7.039 -30.359 15.75 1 72.75 1 MET B C 1
ATOM 2220 O O . MET B 1 1 ? 8.211 -30.594 15.438 1 72.75 1 MET B O 1
ATOM 2224 N N . GLU B 1 2 ? 6.078 -30.594 14.961 1 77.75 2 GLU B N 1
ATOM 2225 C CA . GLU B 1 2 ? 6.258 -31.016 13.57 1 77.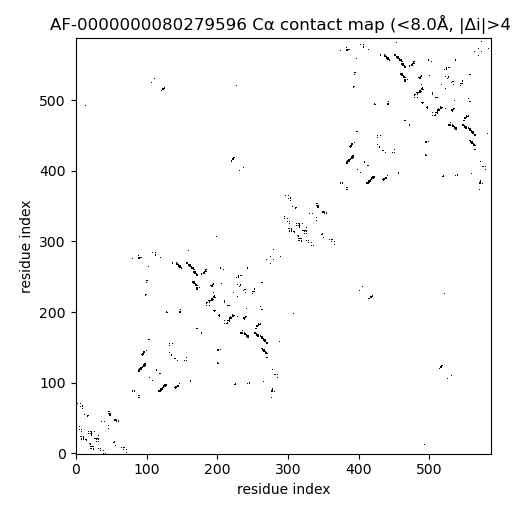75 2 GLU B CA 1
ATOM 2226 C C . GLU B 1 2 ? 5.656 -30.016 12.602 1 77.75 2 GLU B C 1
ATOM 2228 O O . GLU B 1 2 ? 4.73 -29.281 12.953 1 77.75 2 GLU B O 1
ATOM 2233 N N . LEU B 1 3 ? 6.219 -30.062 11.391 1 79.88 3 LEU B N 1
ATOM 2234 C CA . LEU B 1 3 ? 5.738 -29.156 10.344 1 79.88 3 LEU B CA 1
ATOM 2235 C C . LEU B 1 3 ? 4.25 -29.375 10.086 1 79.88 3 LEU B C 1
ATOM 2237 O O . LEU B 1 3 ? 3.514 -28.422 9.836 1 79.88 3 LEU B O 1
ATOM 2241 N N . GLN B 1 4 ? 3.912 -30.625 10.18 1 83.69 4 GLN B N 1
ATOM 2242 C CA . GLN B 1 4 ? 2.512 -30.953 9.938 1 83.69 4 GLN B CA 1
ATOM 2243 C C . GLN B 1 4 ? 1.602 -30.266 10.953 1 83.69 4 GLN B C 1
ATOM 2245 O O . GLN B 1 4 ? 0.511 -29.812 10.609 1 83.69 4 GLN B O 1
ATOM 2250 N N . GLN B 1 5 ? 2.016 -30.281 12.141 1 83.81 5 GLN B N 1
ATOM 2251 C CA . GLN B 1 5 ? 1.255 -29.594 13.18 1 83.81 5 GLN B CA 1
ATOM 2252 C C . GLN B 1 5 ? 1.138 -28.094 12.891 1 83.81 5 GLN B C 1
ATOM 2254 O O . GLN B 1 5 ? 0.075 -27.5 13.086 1 83.81 5 GLN B O 1
ATOM 2259 N N . MET B 1 6 ? 2.199 -27.562 12.422 1 82.25 6 MET B N 1
ATOM 2260 C CA . MET B 1 6 ? 2.199 -26.156 12.086 1 82.25 6 MET B CA 1
ATOM 2261 C C . MET B 1 6 ? 1.242 -25.859 10.93 1 82.25 6 MET B C 1
ATOM 2263 O O . MET B 1 6 ? 0.535 -24.859 10.938 1 82.25 6 MET B O 1
ATOM 2267 N N . ARG B 1 7 ? 1.208 -26.734 9.969 1 86.44 7 ARG B N 1
ATOM 2268 C CA . ARG B 1 7 ? 0.27 -26.609 8.859 1 86.44 7 ARG B CA 1
ATOM 2269 C C . ARG B 1 7 ? -1.172 -26.641 9.359 1 86.44 7 ARG B C 1
ATOM 2271 O O . ARG B 1 7 ? -2.016 -25.891 8.867 1 86.44 7 ARG B O 1
ATOM 2278 N N . TYR B 1 8 ? -1.386 -27.5 10.336 1 89.19 8 TYR B N 1
ATOM 2279 C CA . TYR B 1 8 ? -2.73 -27.641 10.883 1 89.19 8 TYR B CA 1
ATOM 2280 C C . TYR B 1 8 ? -3.139 -26.359 11.625 1 89.19 8 TYR B C 1
ATOM 2282 O O . TYR B 1 8 ? -4.262 -25.891 11.469 1 89.19 8 TYR B O 1
ATOM 2290 N N . VAL B 1 9 ? -2.232 -25.812 12.352 1 88.81 9 VAL B N 1
ATOM 2291 C CA . VAL B 1 9 ? -2.5 -24.594 13.109 1 88.81 9 VAL B CA 1
ATOM 2292 C C . VAL B 1 9 ? -2.824 -23.453 12.148 1 88.81 9 VAL B C 1
ATOM 2294 O O . VAL B 1 9 ? -3.799 -22.734 12.344 1 88.81 9 VAL B O 1
ATOM 2297 N N . VAL B 1 10 ? -2.057 -23.359 11.133 1 86.19 10 VAL B N 1
ATOM 2298 C CA . VAL B 1 10 ? -2.26 -22.297 10.141 1 86.19 10 VAL B CA 1
ATOM 2299 C C . VAL B 1 10 ? -3.609 -22.5 9.453 1 86.19 10 VAL B C 1
ATOM 2301 O O . VAL B 1 10 ? -4.355 -21.531 9.25 1 86.19 10 VAL B O 1
ATOM 2304 N N . ALA B 1 11 ? -3.969 -23.703 9.133 1 87.62 11 ALA B N 1
ATOM 2305 C CA . ALA B 1 11 ? -5.238 -24.016 8.477 1 87.62 11 ALA B CA 1
ATOM 2306 C C . ALA B 1 11 ? -6.418 -23.641 9.367 1 87.62 11 ALA B C 1
ATOM 2308 O O . ALA B 1 11 ? -7.383 -23.031 8.898 1 87.62 11 ALA B O 1
ATOM 2309 N N . VAL B 1 12 ? -6.305 -23.938 10.617 1 89.69 12 VAL B N 1
ATOM 2310 C CA . VAL B 1 12 ? -7.383 -23.625 11.555 1 89.69 12 VAL B CA 1
ATOM 2311 C C . VAL B 1 12 ? -7.5 -22.109 11.719 1 89.69 12 VAL B C 1
ATOM 2313 O O . VAL B 1 12 ? -8.602 -21.562 11.734 1 89.69 12 VAL B O 1
ATOM 2316 N N . ALA B 1 13 ? -6.391 -21.516 11.797 1 85.88 13 ALA B N 1
ATOM 2317 C CA . ALA B 1 13 ? -6.371 -20.062 11.977 1 85.88 13 ALA B CA 1
ATOM 2318 C C . ALA B 1 13 ? -6.996 -19.359 10.781 1 85.88 13 ALA B C 1
ATOM 2320 O O . ALA B 1 13 ? -7.676 -18.344 10.938 1 85.88 13 ALA B O 1
ATOM 2321 N N . GLU B 1 14 ? -6.805 -19.891 9.672 1 79.06 14 GLU B N 1
ATOM 2322 C CA . GLU B 1 14 ? -7.277 -19.281 8.438 1 79.06 14 GLU B CA 1
ATOM 2323 C C . GLU B 1 14 ? -8.75 -19.594 8.188 1 79.06 14 GLU B C 1
ATOM 2325 O O . GLU B 1 14 ? -9.469 -18.797 7.59 1 79.06 14 GLU B O 1
ATOM 2330 N N . THR B 1 15 ? -9.203 -20.719 8.617 1 78.94 15 THR B N 1
ATOM 2331 C CA . THR B 1 15 ? -10.562 -21.156 8.336 1 78.94 15 THR B CA 1
ATOM 2332 C C . THR B 1 15 ? -11.477 -20.891 9.531 1 78.94 15 THR B C 1
ATOM 2334 O O . THR B 1 15 ? -12.703 -20.953 9.414 1 78.94 15 THR B O 1
ATOM 2337 N N . ASN B 1 16 ? -10.883 -20.625 10.641 1 82.12 16 ASN B N 1
ATOM 2338 C CA . ASN B 1 16 ? -11.578 -20.484 11.914 1 82.12 16 ASN B CA 1
ATOM 2339 C C . ASN B 1 16 ? -12.477 -21.672 12.211 1 82.12 16 ASN B C 1
ATOM 2341 O O . ASN B 1 16 ? -13.57 -21.516 12.758 1 82.12 16 ASN B O 1
ATOM 2345 N N . SER B 1 17 ? -12.078 -22.766 11.648 1 88.44 17 SER B N 1
ATOM 2346 C CA . SER B 1 17 ? -12.844 -24 11.812 1 88.44 17 SER B CA 1
ATOM 2347 C C . SER B 1 17 ? -11.93 -25.219 11.758 1 88.44 17 SER B C 1
ATOM 2349 O O . SER B 1 17 ? -11.117 -25.359 10.836 1 88.44 17 SER B O 1
ATOM 2351 N N . PHE B 1 18 ? -12.125 -26.125 12.734 1 90.44 18 PHE B N 1
ATOM 2352 C CA . PHE B 1 18 ? -11.336 -27.359 12.742 1 90.44 18 PHE B CA 1
ATOM 2353 C C . PHE B 1 18 ? -11.797 -28.297 11.633 1 90.44 18 PHE B C 1
ATOM 2355 O O . PHE B 1 18 ? -10.977 -28.984 11.016 1 90.44 18 PHE B O 1
ATOM 2362 N N . THR B 1 19 ? -13.047 -28.25 11.344 1 88.62 19 THR B N 1
ATOM 2363 C CA . THR B 1 19 ? -13.578 -29.125 10.32 1 88.62 19 THR B CA 1
ATOM 2364 C C . THR B 1 19 ? -13.133 -28.672 8.93 1 88.62 19 THR B C 1
ATOM 2366 O O . THR B 1 19 ? -12.664 -29.484 8.125 1 88.62 19 THR B O 1
ATOM 2369 N N . ARG B 1 20 ? -13.273 -27.469 8.766 1 86.25 20 ARG B N 1
ATOM 2370 C CA . ARG B 1 20 ? -12.875 -26.938 7.469 1 86.25 20 ARG B CA 1
ATOM 2371 C C . ARG B 1 20 ? -11.367 -27.047 7.27 1 86.25 20 ARG B C 1
ATOM 2373 O O . ARG B 1 20 ? -10.898 -27.312 6.16 1 86.25 20 ARG B O 1
ATOM 2380 N N . ALA B 1 21 ? -10.609 -26.797 8.344 1 90.12 21 ALA B N 1
ATOM 2381 C CA . ALA B 1 21 ? -9.156 -26.938 8.297 1 90.12 21 ALA B CA 1
ATOM 2382 C C . ALA B 1 21 ? -8.766 -28.375 7.957 1 90.12 21 ALA B C 1
ATOM 2384 O O . ALA B 1 21 ? -7.863 -28.609 7.152 1 90.12 21 ALA B O 1
ATOM 2385 N N . ALA B 1 22 ? -9.461 -29.312 8.508 1 88.75 22 ALA B N 1
ATOM 2386 C CA . ALA B 1 22 ? -9.188 -30.719 8.234 1 88.75 22 ALA B CA 1
ATOM 2387 C C . ALA B 1 22 ? -9.461 -31.062 6.773 1 88.75 22 ALA B C 1
ATOM 2389 O O . ALA B 1 22 ? -8.68 -31.781 6.141 1 88.75 22 ALA B O 1
ATOM 2390 N N . GLU B 1 23 ? -10.523 -30.516 6.27 1 86.06 23 GLU B N 1
ATOM 2391 C CA . GLU B 1 23 ? -10.859 -30.719 4.863 1 86.06 23 GLU B CA 1
ATOM 2392 C C . GLU B 1 23 ? -9.766 -30.156 3.955 1 86.06 23 GLU B C 1
ATOM 2394 O O . GLU B 1 23 ? -9.336 -30.812 3.008 1 86.06 23 GLU B O 1
ATOM 2399 N N . ARG B 1 24 ? -9.312 -29.047 4.371 1 81.19 24 ARG B N 1
ATOM 2400 C CA . ARG B 1 24 ? -8.266 -28.375 3.592 1 81.19 24 ARG B CA 1
ATOM 2401 C C . ARG B 1 24 ? -6.965 -29.172 3.637 1 81.19 24 ARG B C 1
ATOM 2403 O O . ARG B 1 24 ? -6.23 -29.234 2.648 1 81.19 24 ARG B O 1
ATOM 2410 N N . CYS B 1 25 ? -6.703 -29.719 4.727 1 85.31 25 CYS B N 1
ATOM 2411 C CA . CYS B 1 25 ? -5.469 -30.469 4.922 1 85.31 25 CYS B CA 1
ATOM 2412 C C . CYS B 1 25 ? -5.648 -31.938 4.52 1 85.31 25 CYS B C 1
ATOM 2414 O O . CYS B 1 25 ? -4.715 -32.719 4.637 1 85.31 25 CYS B O 1
ATOM 2416 N N . LEU B 1 26 ? -6.887 -32.219 4.062 1 86.62 26 LEU B N 1
ATOM 2417 C CA . LEU B 1 26 ? -7.223 -33.531 3.566 1 86.62 26 LEU B CA 1
ATOM 2418 C C . LEU B 1 26 ? -6.996 -34.594 4.645 1 86.62 26 LEU B C 1
ATOM 2420 O O . LEU B 1 26 ? -6.375 -35.625 4.387 1 86.62 26 LEU B O 1
ATOM 2424 N N . VAL B 1 27 ? -7.473 -34.312 5.836 1 86.44 27 VAL B N 1
ATOM 2425 C CA . VAL B 1 27 ? -7.441 -35.25 6.957 1 86.44 27 VAL B CA 1
ATOM 2426 C C . VAL B 1 27 ? -8.789 -35.219 7.676 1 86.44 27 VAL B C 1
ATOM 2428 O O . VAL B 1 27 ? -9.648 -34.406 7.383 1 86.44 27 VAL B O 1
ATOM 2431 N N . VAL B 1 28 ? -9.008 -36.25 8.422 1 88.25 28 VAL B N 1
ATOM 2432 C CA . VAL B 1 28 ? -10.219 -36.281 9.242 1 88.25 28 VAL B CA 1
ATOM 2433 C C . VAL B 1 28 ? -10.078 -35.281 10.383 1 88.25 28 VAL B C 1
ATOM 2435 O O . VAL B 1 28 ? -8.969 -35.031 10.875 1 88.25 28 VAL B O 1
ATOM 2438 N N . GLN B 1 29 ? -11.156 -34.688 10.719 1 90.06 29 GLN B N 1
ATOM 2439 C CA . GLN B 1 29 ? -11.172 -33.625 11.719 1 90.06 29 GLN B CA 1
ATOM 2440 C C . GLN B 1 29 ? -10.562 -34.094 13.039 1 90.06 29 GLN B C 1
ATOM 2442 O O . GLN B 1 29 ? -9.844 -33.375 13.703 1 90.06 29 GLN B O 1
ATOM 2447 N N . SER B 1 30 ? -10.828 -35.312 13.422 1 91.62 30 SER B N 1
ATOM 2448 C CA . SER B 1 30 ? -10.312 -35.844 14.68 1 91.62 30 SER B CA 1
ATOM 2449 C C . SER B 1 30 ? -8.789 -35.906 14.664 1 91.62 30 SER B C 1
ATOM 2451 O O . SER B 1 30 ? -8.141 -35.625 15.68 1 91.62 30 SER B O 1
ATOM 2453 N N . ALA B 1 31 ? -8.234 -36.25 13.531 1 86.38 31 ALA B N 1
ATOM 2454 C CA . ALA B 1 31 ? -6.781 -36.312 13.391 1 86.38 31 ALA B CA 1
ATOM 2455 C C . ALA B 1 31 ? -6.152 -34.938 13.539 1 86.38 31 ALA B C 1
ATOM 2457 O O . ALA B 1 31 ? -5.152 -34.75 14.234 1 86.38 31 ALA B O 1
ATOM 2458 N N . LEU B 1 32 ? -6.68 -33.938 12.891 1 92.69 32 LEU B N 1
ATOM 2459 C CA . LEU B 1 32 ? -6.191 -32.562 12.977 1 92.69 32 LEU B CA 1
ATOM 2460 C C . LEU B 1 32 ? -6.305 -32.031 14.398 1 92.69 32 LEU B C 1
ATOM 2462 O O . LEU B 1 32 ? -5.352 -31.453 14.93 1 92.69 32 LEU B O 1
ATOM 2466 N N . SER B 1 33 ? -7.465 -32.312 15.039 1 92.38 33 SER B N 1
ATOM 2467 C CA . SER B 1 33 ? -7.703 -31.859 16.406 1 92.38 33 SER B CA 1
ATOM 2468 C C . SER B 1 33 ? -6.703 -32.469 17.375 1 92.38 33 SER B C 1
ATOM 2470 O O . SER B 1 33 ? -6.164 -31.781 18.25 1 92.38 33 SER B O 1
ATOM 2472 N N . HIS B 1 34 ? -6.469 -33.719 17.172 1 89.44 34 HIS B N 1
ATOM 2473 C CA . HIS B 1 34 ? -5.539 -34.438 18.031 1 89.44 34 HIS B CA 1
ATOM 2474 C C . HIS B 1 34 ? -4.125 -33.906 17.906 1 89.44 34 HIS B C 1
ATOM 2476 O O . HIS B 1 34 ? -3.42 -33.75 18.891 1 89.44 34 HIS B O 1
ATOM 2482 N N . GLN B 1 35 ? -3.711 -33.656 16.719 1 89.06 35 GLN B N 1
ATOM 2483 C CA . GLN B 1 35 ? -2.369 -33.156 16.469 1 89.06 35 GLN B CA 1
ATOM 2484 C C . GLN B 1 35 ? -2.199 -31.75 17.062 1 89.06 35 GLN B C 1
ATOM 2486 O O . GLN B 1 35 ? -1.139 -31.422 17.594 1 89.06 35 GLN B O 1
ATOM 2491 N N . ILE B 1 36 ? -3.211 -30.953 16.984 1 91.62 36 ILE B N 1
ATOM 2492 C CA . ILE B 1 36 ? -3.156 -29.609 17.562 1 91.62 36 ILE B CA 1
ATOM 2493 C C . ILE B 1 36 ? -3.121 -29.703 19.078 1 91.62 36 ILE B C 1
ATOM 2495 O O . ILE B 1 36 ? -2.363 -28.969 19.734 1 91.62 36 ILE B O 1
ATOM 2499 N N . ALA B 1 37 ? -3.871 -30.594 19.625 1 91.94 37 ALA B N 1
ATOM 2500 C CA . ALA B 1 37 ? -3.861 -30.812 21.078 1 91.94 37 ALA B CA 1
ATOM 2501 C C . ALA B 1 37 ? -2.48 -31.25 21.547 1 91.94 37 ALA B C 1
ATOM 2503 O O . ALA B 1 37 ? -2.006 -30.797 22.594 1 91.94 37 ALA B O 1
ATOM 2504 N N . ARG B 1 38 ? -1.953 -32.125 20.812 1 85.75 38 ARG B N 1
ATOM 2505 C CA . ARG B 1 38 ? -0.609 -32.594 21.125 1 85.75 38 ARG B CA 1
ATOM 2506 C C . ARG B 1 38 ? 0.392 -31.422 21.094 1 85.75 38 ARG B C 1
ATOM 2508 O O . ARG B 1 38 ? 1.247 -31.328 21.984 1 85.75 38 ARG B O 1
ATOM 2515 N N . LEU B 1 39 ? 0.345 -30.641 20.062 1 86.94 39 LEU B N 1
ATOM 2516 C CA . LEU B 1 39 ? 1.21 -29.469 19.938 1 86.94 39 LEU B CA 1
ATOM 2517 C C . LEU B 1 39 ? 1.011 -28.516 21.125 1 86.94 39 LEU B C 1
ATOM 2519 O O . LEU B 1 39 ? 1.982 -28.016 21.688 1 86.94 39 LEU B O 1
ATOM 2523 N N . GLU B 1 40 ? -0.248 -28.281 21.5 1 90 40 GLU B N 1
ATOM 2524 C CA . GLU B 1 40 ? -0.57 -27.406 22.625 1 90 40 GLU B CA 1
ATOM 2525 C C . GLU B 1 40 ? -0.007 -27.938 23.922 1 90 40 GLU B C 1
ATOM 2527 O O . GLU B 1 40 ? 0.506 -27.188 24.75 1 90 40 GLU B O 1
ATOM 2532 N N . ARG B 1 41 ? -0.055 -29.234 24.094 1 83.56 41 ARG B N 1
ATOM 2533 C CA . ARG B 1 41 ? 0.519 -29.859 25.281 1 83.56 41 ARG B CA 1
ATOM 2534 C C . ARG B 1 41 ? 2.033 -29.688 25.312 1 83.56 41 ARG B C 1
ATOM 2536 O O . ARG B 1 41 ? 2.604 -29.391 26.359 1 83.56 41 ARG B O 1
ATOM 2543 N N . GLU B 1 42 ? 2.604 -29.922 24.188 1 81.31 42 GLU B N 1
ATOM 2544 C CA . GLU B 1 42 ? 4.051 -29.766 24.094 1 81.31 42 GLU B CA 1
ATOM 2545 C C . GLU B 1 42 ? 4.469 -28.328 24.406 1 81.31 42 GLU B C 1
ATOM 2547 O O . GLU B 1 42 ? 5.492 -28.109 25.062 1 81.31 42 GLU B O 1
ATOM 2552 N N . LEU B 1 43 ? 3.688 -27.375 23.922 1 83 43 LEU B N 1
ATOM 2553 C CA . LEU B 1 43 ? 3.99 -25.969 24.094 1 83 43 LEU B CA 1
ATOM 2554 C C . LEU B 1 43 ? 3.576 -25.484 25.484 1 83 43 LEU B C 1
ATOM 2556 O O . LEU B 1 43 ? 4.023 -24.422 25.938 1 83 43 LEU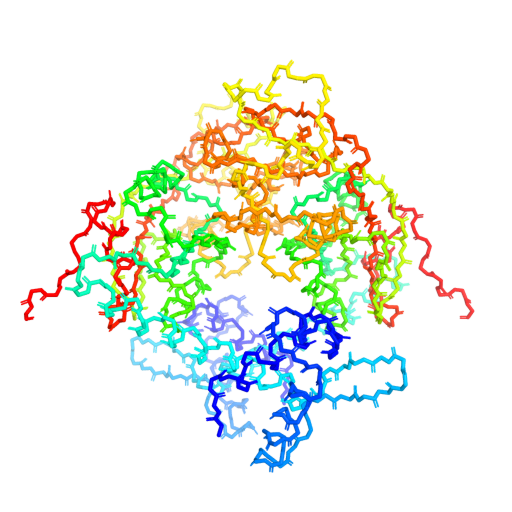 B O 1
ATOM 2560 N N . GLY B 1 44 ? 2.693 -26.266 26.156 1 83.88 44 GLY B N 1
ATOM 2561 C CA . GLY B 1 44 ? 2.188 -25.891 27.469 1 83.88 44 GLY B CA 1
ATOM 2562 C C . GLY B 1 44 ? 1.194 -24.75 27.422 1 83.88 44 GLY B C 1
ATOM 2563 O O . GLY B 1 44 ? 1.022 -24.031 28.406 1 83.88 44 GLY B O 1
ATOM 2564 N N . ALA B 1 45 ? 0.684 -24.484 26.266 1 86.5 45 ALA B N 1
ATOM 2565 C CA . ALA B 1 45 ? -0.29 -23.422 26.062 1 86.5 45 ALA B CA 1
ATOM 2566 C C . ALA B 1 45 ? -1.301 -23.781 24.984 1 86.5 45 ALA B C 1
ATOM 2568 O O . ALA B 1 45 ? -0.959 -24.469 24.016 1 86.5 45 ALA B O 1
ATOM 2569 N N . ARG B 1 46 ? -2.525 -23.297 25.203 1 89.5 46 ARG B N 1
ATOM 2570 C CA . ARG B 1 46 ? -3.549 -23.469 24.188 1 89.5 46 ARG B CA 1
ATOM 2571 C C . ARG B 1 46 ? -3.396 -22.422 23.078 1 89.5 46 ARG B C 1
ATOM 2573 O O . ARG B 1 46 ? -3.133 -21.25 23.359 1 89.5 46 ARG B O 1
ATOM 2580 N N . LEU B 1 47 ? -3.477 -22.922 21.875 1 91.38 47 LEU B N 1
ATOM 2581 C CA . LEU B 1 47 ? -3.348 -22.016 20.734 1 91.38 47 LEU B CA 1
ATOM 2582 C C . LEU B 1 47 ? -4.715 -21.516 20.281 1 91.38 47 LEU B C 1
ATOM 2584 O O . LEU B 1 47 ? -4.824 -20.438 19.703 1 91.38 47 LEU B O 1
ATOM 2588 N N . PHE B 1 48 ? -5.77 -22.281 20.547 1 92.62 48 PHE B N 1
ATOM 2589 C CA . PHE B 1 48 ? -7.125 -21.938 20.141 1 92.62 48 PHE B CA 1
ATOM 2590 C C . PHE B 1 48 ? -8.086 -22.031 21.312 1 92.62 48 PHE B C 1
ATOM 2592 O O . PHE B 1 48 ? -7.926 -22.875 22.188 1 92.62 48 PHE B O 1
ATOM 2599 N N . GLU B 1 49 ? -8.969 -20.953 21.328 1 88.75 49 GLU B N 1
ATOM 2600 C CA . GLU B 1 49 ? -10.141 -21.047 22.188 1 88.75 49 GLU B CA 1
ATOM 2601 C C . GLU B 1 49 ? -11.328 -21.641 21.438 1 88.75 49 GLU B C 1
ATOM 2603 O O . GLU B 1 49 ? -11.633 -21.203 20.312 1 88.75 49 GLU B O 1
ATOM 2608 N N . ARG B 1 50 ? -11.781 -22.766 21.984 1 78.62 50 ARG B N 1
ATOM 2609 C CA . ARG B 1 50 ? -12.898 -23.453 21.359 1 78.62 50 ARG B CA 1
ATOM 2610 C C . ARG B 1 50 ? -14.18 -23.297 22.172 1 78.62 50 ARG B C 1
ATOM 2612 O O . ARG B 1 50 ? -14.188 -23.547 23.375 1 78.62 50 ARG B O 1
ATOM 2619 N N . THR B 1 51 ? -14.945 -22.359 21.656 1 70.75 51 THR B N 1
ATOM 2620 C CA . THR B 1 51 ? -16.297 -22.422 22.219 1 70.75 51 THR B CA 1
ATOM 2621 C C . THR B 1 51 ? -17.234 -23.188 21.297 1 70.75 51 THR B C 1
ATOM 2623 O O . THR B 1 51 ? -16.844 -23.609 20.203 1 70.75 51 THR B O 1
ATOM 2626 N N . SER B 1 52 ? -18.562 -23.688 21.719 1 64.31 52 SER B N 1
ATOM 2627 C CA . SER B 1 52 ? -19.516 -24.422 20.906 1 64.31 52 SER B CA 1
ATOM 2628 C C . SER B 1 52 ? -19.781 -23.719 19.578 1 64.31 52 SER B C 1
ATOM 2630 O O . SER B 1 52 ? -20.188 -24.344 18.609 1 64.31 52 SER B O 1
ATOM 2632 N N . ARG B 1 53 ? -19.422 -22.375 19.438 1 63 53 ARG B N 1
ATOM 2633 C CA . ARG B 1 53 ? -19.891 -21.641 18.266 1 63 53 ARG B CA 1
ATOM 2634 C C . ARG B 1 53 ? -18.719 -20.984 17.531 1 63 53 ARG B C 1
ATOM 2636 O O . ARG B 1 53 ? -18.844 -20.609 16.359 1 63 53 ARG B O 1
ATOM 2643 N N . ARG B 1 54 ? -17.594 -20.891 18.234 1 75.81 54 ARG B N 1
ATOM 2644 C CA . ARG B 1 54 ? -16.594 -20.109 17.516 1 75.81 54 ARG B CA 1
ATOM 2645 C C . ARG B 1 54 ? -15.18 -20.547 17.891 1 75.81 54 ARG B C 1
ATOM 2647 O O . ARG B 1 54 ? -14.922 -20.938 19.031 1 75.81 54 ARG B O 1
ATOM 2654 N N . VAL B 1 55 ? -14.18 -20.734 16.859 1 84 55 VAL B N 1
ATOM 2655 C CA . VAL B 1 55 ? -12.75 -20.984 17.016 1 84 55 VAL B CA 1
ATOM 2656 C C . VAL B 1 55 ? -11.969 -19.688 16.844 1 84 55 VAL B C 1
ATOM 2658 O O . VAL B 1 55 ? -12.148 -18.969 15.867 1 84 55 VAL B O 1
ATOM 2661 N N . ARG B 1 56 ? -11.281 -19.328 18.016 1 86.06 56 ARG B N 1
ATOM 2662 C CA . ARG B 1 56 ? -10.445 -18.141 17.938 1 86.06 56 ARG B CA 1
ATOM 2663 C C . ARG B 1 56 ? -9.039 -18.422 18.469 1 86.06 56 ARG B C 1
ATOM 2665 O O . ARG B 1 56 ? -8.852 -19.297 19.312 1 86.06 56 ARG B O 1
ATOM 2672 N N . LEU B 1 57 ? -8.078 -17.672 17.938 1 86.12 57 LEU B N 1
ATOM 2673 C CA . LEU B 1 57 ? -6.711 -17.766 18.438 1 86.12 57 LEU B CA 1
ATOM 2674 C C . LEU B 1 57 ? -6.602 -17.203 19.844 1 86.12 57 LEU B C 1
ATOM 2676 O O . LEU B 1 57 ? -7.215 -16.188 20.156 1 86.12 57 LEU B O 1
ATOM 2680 N N . THR B 1 58 ? -5.855 -17.938 20.719 1 85.06 58 THR B N 1
ATOM 2681 C CA . THR B 1 58 ? -5.426 -17.375 21.984 1 85.06 58 THR B CA 1
ATOM 2682 C C . THR B 1 58 ? -4.254 -16.406 21.797 1 85.06 58 THR B C 1
ATOM 2684 O O . THR B 1 58 ? -3.768 -16.234 20.672 1 85.06 58 THR B O 1
ATOM 2687 N N . ALA B 1 59 ? -3.859 -15.797 22.859 1 76.69 59 ALA B N 1
ATOM 2688 C CA . ALA B 1 59 ? -2.66 -14.969 22.812 1 76.69 59 ALA B CA 1
ATOM 2689 C C . ALA B 1 59 ? -1.445 -15.789 22.375 1 76.69 59 ALA B C 1
ATOM 2691 O O . ALA B 1 59 ? -0.625 -15.32 21.578 1 76.69 59 ALA B O 1
ATOM 2692 N N . ALA B 1 60 ? -1.388 -16.938 22.906 1 82.06 60 ALA B N 1
ATOM 2693 C CA . ALA B 1 60 ? -0.31 -17.844 22.516 1 82.06 60 ALA B CA 1
ATOM 2694 C C . ALA B 1 60 ? -0.406 -18.234 21.047 1 82.06 60 ALA B C 1
ATOM 2696 O O . ALA B 1 60 ? 0.612 -18.328 20.359 1 82.06 60 ALA B O 1
ATOM 2697 N N . GLY B 1 61 ? -1.592 -18.453 20.609 1 85.19 61 GLY B N 1
ATOM 2698 C CA . GLY B 1 61 ? -1.799 -18.75 19.203 1 85.19 61 GLY B CA 1
ATOM 2699 C C . GLY B 1 61 ? -1.375 -17.625 18.281 1 85.19 61 GLY B C 1
ATOM 2700 O O . GLY B 1 61 ? -0.735 -17.859 17.266 1 85.19 61 GLY B O 1
ATOM 2701 N N . GLU B 1 62 ? -1.629 -16.453 18.703 1 80.31 62 GLU B N 1
ATOM 2702 C CA . GLU B 1 62 ? -1.261 -15.281 17.938 1 80.31 62 GLU B CA 1
ATOM 2703 C C . GLU B 1 62 ? 0.256 -15.133 17.844 1 80.31 62 GLU B C 1
ATOM 2705 O O . GLU B 1 62 ? 0.78 -14.727 16.797 1 80.31 62 GLU B O 1
ATOM 2710 N N . ALA B 1 63 ? 0.849 -15.469 18.875 1 75.38 63 ALA B N 1
ATOM 2711 C CA . ALA B 1 63 ? 2.307 -15.391 18.906 1 75.38 63 ALA B CA 1
ATOM 2712 C C . ALA B 1 63 ? 2.938 -16.516 18.094 1 75.38 63 ALA B C 1
ATOM 2714 O O . ALA B 1 63 ? 3.982 -16.344 17.469 1 75.38 63 ALA B O 1
ATOM 2715 N N . PHE B 1 64 ? 2.318 -17.672 18.078 1 79.69 64 PHE B N 1
ATOM 2716 C CA . PHE B 1 64 ? 2.852 -18.875 17.469 1 79.69 64 PHE B CA 1
ATOM 2717 C C . PHE B 1 64 ? 2.711 -18.812 15.945 1 79.69 64 PHE B C 1
ATOM 2719 O O . PHE B 1 64 ? 3.574 -19.312 15.219 1 79.69 64 PHE B O 1
ATOM 2726 N N . LEU B 1 65 ? 1.69 -18.094 15.539 1 84.31 65 LEU B N 1
ATOM 2727 C CA . LEU B 1 65 ? 1.271 -18.188 14.141 1 84.31 65 LEU B CA 1
ATOM 2728 C C . LEU B 1 65 ? 2.342 -17.625 13.219 1 84.31 65 LEU B C 1
ATOM 2730 O O . LEU B 1 65 ? 2.727 -18.266 12.234 1 84.31 65 LEU B O 1
ATOM 2734 N N . PRO B 1 66 ? 2.955 -16.531 13.578 1 72.44 66 PRO B N 1
ATOM 2735 C CA . PRO B 1 66 ? 4.012 -16.016 12.703 1 72.44 66 PRO B CA 1
ATOM 2736 C C . PRO B 1 66 ? 5.227 -16.953 12.641 1 72.44 66 PRO B C 1
ATOM 2738 O O . PRO B 1 66 ? 5.801 -17.141 11.57 1 72.44 66 PRO B O 1
ATOM 2741 N N . ALA B 1 67 ? 5.512 -17.453 13.656 1 73.19 67 ALA B N 1
ATOM 2742 C CA . ALA B 1 67 ? 6.641 -18.391 13.719 1 73.19 67 ALA B CA 1
ATOM 2743 C C . ALA B 1 67 ? 6.348 -19.656 12.93 1 73.19 67 ALA B C 1
ATOM 2745 O O . ALA B 1 67 ? 7.227 -20.188 12.242 1 73.19 67 ALA B O 1
ATOM 2746 N N . ALA B 1 68 ? 5.129 -20.141 13.07 1 79.75 68 ALA B N 1
ATOM 2747 C CA . ALA B 1 68 ? 4.727 -21.328 12.32 1 79.75 68 ALA B CA 1
ATOM 2748 C C . ALA B 1 68 ? 4.824 -21.078 10.812 1 79.75 68 ALA B C 1
ATOM 2750 O O . ALA B 1 68 ? 5.359 -21.906 10.078 1 79.75 68 ALA B O 1
ATOM 2751 N N . ARG B 1 69 ? 4.402 -19.922 10.453 1 78.5 69 ARG B N 1
ATOM 2752 C CA . ARG B 1 69 ? 4.445 -19.562 9.039 1 78.5 69 ARG B CA 1
ATOM 2753 C C . ARG B 1 69 ? 5.883 -19.453 8.539 1 78.5 69 ARG B C 1
ATOM 2755 O O . ARG B 1 69 ? 6.199 -19.922 7.445 1 78.5 69 ARG B O 1
ATOM 2762 N N . GLN B 1 70 ? 6.648 -18.938 9.352 1 69.06 70 GLN B N 1
ATOM 2763 C CA . GLN B 1 70 ? 8.062 -18.797 8.992 1 69.06 70 GLN B CA 1
ATOM 2764 C C . GLN B 1 70 ? 8.719 -20.172 8.844 1 69.06 70 GLN B C 1
ATOM 2766 O O . GLN B 1 70 ? 9.516 -20.391 7.926 1 69.06 70 GLN B O 1
ATOM 2771 N N . CYS B 1 71 ? 8.391 -21.047 9.734 1 69.12 71 CYS B N 1
ATOM 2772 C CA . CYS B 1 71 ? 8.93 -22.406 9.672 1 69.12 71 CYS B CA 1
ATOM 2773 C C . CYS B 1 71 ? 8.461 -23.125 8.406 1 69.12 71 CYS B C 1
ATOM 2775 O O . CYS B 1 71 ? 9.25 -23.781 7.734 1 69.12 71 CYS B O 1
ATOM 2777 N N . LEU B 1 72 ? 7.23 -22.953 8.125 1 77.31 72 LEU B N 1
ATOM 2778 C CA . LEU B 1 72 ? 6.68 -23.594 6.941 1 77.31 72 LEU B CA 1
ATOM 2779 C C . LEU B 1 72 ? 7.301 -23.031 5.672 1 77.31 72 LEU B C 1
ATOM 2781 O O . LEU B 1 72 ? 7.617 -23.766 4.738 1 77.31 72 LEU B O 1
ATOM 2785 N N . ASP B 1 73 ? 7.531 -21.797 5.719 1 71.75 73 ASP B N 1
ATOM 2786 C CA . ASP B 1 73 ? 8.188 -21.125 4.594 1 71.75 73 ASP B CA 1
ATOM 2787 C C . ASP B 1 73 ? 9.617 -21.641 4.418 1 71.75 73 ASP B C 1
ATOM 2789 O O . ASP B 1 73 ? 10.07 -21.859 3.291 1 71.75 73 ASP B O 1
ATOM 2793 N N . ALA B 1 74 ? 10.266 -21.812 5.559 1 65.38 74 ALA B N 1
ATOM 2794 C CA . ALA B 1 74 ? 11.633 -22.312 5.527 1 65.38 74 ALA B CA 1
ATOM 2795 C C . ALA B 1 74 ? 11.688 -23.734 4.961 1 65.38 74 ALA B C 1
ATOM 2797 O O . ALA B 1 74 ? 12.578 -24.062 4.18 1 65.38 74 ALA B O 1
ATOM 2798 N N . ALA B 1 75 ? 10.742 -24.5 5.375 1 67.31 75 ALA B N 1
ATOM 2799 C CA . ALA B 1 75 ? 10.656 -25.875 4.852 1 67.31 75 ALA B CA 1
ATOM 2800 C C . ALA B 1 75 ? 10.43 -25.859 3.344 1 67.31 75 ALA B C 1
ATOM 2802 O O . ALA B 1 75 ? 11.039 -26.641 2.613 1 67.31 75 ALA B O 1
ATOM 2803 N N . GLU B 1 76 ? 9.547 -25.062 2.971 1 69.56 76 GLU B N 1
ATOM 2804 C CA . GLU B 1 76 ? 9.281 -24.922 1.542 1 69.56 76 GLU B CA 1
ATOM 2805 C C . GLU B 1 76 ? 10.531 -24.5 0.787 1 69.56 76 GLU B C 1
ATOM 2807 O O . GLU B 1 76 ? 10.82 -25 -0.3 1 69.56 76 GLU B O 1
ATOM 2812 N N . ARG B 1 77 ? 11.273 -23.656 1.335 1 66.12 77 ARG B N 1
ATOM 2813 C CA . ARG B 1 77 ? 12.523 -23.203 0.746 1 66.12 77 ARG B CA 1
ATOM 2814 C C . ARG B 1 77 ? 13.523 -24.344 0.607 1 66.12 77 ARG B C 1
ATOM 2816 O O . ARG B 1 77 ? 14.203 -24.453 -0.414 1 66.12 77 ARG B O 1
ATOM 2823 N N . ALA B 1 78 ? 13.531 -25.141 1.668 1 60.91 78 ALA B N 1
ATOM 2824 C CA . ALA B 1 78 ? 14.422 -26.312 1.628 1 60.91 78 ALA B CA 1
ATOM 2825 C C . ALA B 1 78 ? 14.055 -27.234 0.48 1 60.91 78 ALA B C 1
ATOM 2827 O O . ALA B 1 78 ? 14.93 -27.719 -0.24 1 60.91 78 ALA B O 1
ATOM 2828 N N . GLY B 1 79 ? 12.805 -27.484 0.349 1 67.81 79 GLY B N 1
ATOM 2829 C CA . GLY B 1 79 ? 12.344 -28.297 -0.762 1 67.81 79 GLY B CA 1
ATOM 2830 C C . GLY B 1 79 ? 12.656 -27.703 -2.117 1 67.81 79 GLY B C 1
ATOM 2831 O O . GLY B 1 79 ? 13.062 -28.406 -3.041 1 67.81 79 GLY B O 1
ATOM 2832 N N . ALA B 1 80 ? 12.523 -26.422 -2.158 1 67.5 80 ALA B N 1
ATOM 2833 C CA . ALA B 1 80 ? 12.812 -25.719 -3.402 1 67.5 80 ALA B CA 1
ATOM 2834 C C . ALA B 1 80 ? 14.297 -25.828 -3.762 1 67.5 80 ALA B C 1
ATOM 2836 O O . ALA B 1 80 ? 14.648 -25.953 -4.938 1 67.5 80 ALA B O 1
ATOM 2837 N N . GLU B 1 81 ? 15.07 -25.844 -2.777 1 63.22 81 GLU B N 1
ATOM 2838 C CA . GLU B 1 81 ? 16.5 -25.969 -2.998 1 63.22 81 GLU B CA 1
ATOM 2839 C C . GLU B 1 81 ? 16.859 -27.344 -3.562 1 63.22 81 GLU B C 1
ATOM 2841 O O . GLU B 1 81 ? 17.688 -27.453 -4.465 1 63.22 81 GLU B O 1
ATOM 2846 N N . VAL B 1 82 ? 16.203 -28.281 -3.008 1 61.53 82 VAL B N 1
ATOM 2847 C CA . VAL B 1 82 ? 16.438 -29.641 -3.482 1 61.53 82 VAL B CA 1
ATOM 2848 C C . VAL B 1 82 ? 15.977 -29.766 -4.93 1 61.53 82 VAL B C 1
ATOM 2850 O O . VAL B 1 82 ? 16.672 -30.344 -5.77 1 61.53 82 VAL B O 1
ATOM 2853 N N . ALA B 1 83 ? 14.805 -29.25 -5.203 1 66.19 83 ALA B N 1
ATOM 2854 C CA . ALA B 1 83 ? 14.281 -29.297 -6.566 1 66.19 83 ALA B CA 1
ATOM 2855 C C . ALA B 1 83 ? 15.211 -28.562 -7.535 1 66.19 83 ALA B C 1
ATOM 2857 O O . ALA B 1 83 ? 15.453 -29.031 -8.648 1 66.19 83 ALA B O 1
ATOM 2858 N N . ALA B 1 84 ? 15.727 -27.516 -7.082 1 68.69 84 ALA B N 1
ATOM 2859 C CA . ALA B 1 84 ? 16.609 -26.719 -7.91 1 68.69 84 ALA B CA 1
ATOM 2860 C C . ALA B 1 84 ? 17.891 -27.469 -8.25 1 68.69 84 ALA B C 1
ATOM 2862 O O . ALA B 1 84 ? 18.438 -27.328 -9.352 1 68.69 84 ALA B O 1
ATOM 2863 N N . ALA B 1 85 ? 18.281 -28.266 -7.332 1 61.88 85 ALA B N 1
ATOM 2864 C CA . ALA B 1 85 ? 19.5 -29.062 -7.543 1 61.88 85 ALA B CA 1
ATOM 2865 C C . ALA B 1 85 ? 19.312 -30.031 -8.711 1 61.88 85 ALA B C 1
ATOM 2867 O O . ALA B 1 85 ? 20.297 -30.406 -9.367 1 61.88 85 ALA B O 1
ATOM 2868 N N . VAL B 1 86 ? 18.031 -30.25 -8.992 1 65.88 86 VAL B N 1
ATOM 2869 C CA . VAL B 1 86 ? 17.797 -31.156 -10.109 1 65.88 86 VAL B CA 1
ATOM 2870 C C . VAL B 1 86 ? 17.203 -30.391 -11.289 1 65.88 86 VAL B C 1
ATOM 2872 O O . VAL B 1 86 ? 16.578 -30.984 -12.18 1 65.88 86 VAL B O 1
ATOM 2875 N N . GLY B 1 87 ? 17.25 -29.062 -11.18 1 71 87 GLY B N 1
ATOM 2876 C CA . GLY B 1 87 ? 16.938 -28.219 -12.328 1 71 87 GLY B CA 1
ATOM 2877 C C . GLY B 1 87 ? 15.523 -27.672 -12.305 1 71 87 GLY B C 1
ATOM 2878 O O . GLY B 1 87 ? 15.055 -27.094 -13.289 1 71 87 GLY B O 1
ATOM 2879 N N . GLU B 1 88 ? 14.844 -28.016 -11.242 1 75.12 88 GLU B N 1
ATOM 2880 C CA . GLU B 1 88 ? 13.477 -27.516 -11.148 1 75.12 88 GLU B CA 1
ATOM 2881 C C . GLU B 1 88 ? 13.383 -26.359 -10.156 1 75.12 88 GLU B C 1
ATOM 2883 O O . GLU B 1 88 ? 13.742 -26.5 -8.984 1 75.12 88 GLU B O 1
ATOM 2888 N N . VAL B 1 89 ? 13.047 -25.266 -10.734 1 82.81 89 VAL B N 1
ATOM 2889 C CA . VAL B 1 89 ? 12.836 -24.125 -9.859 1 82.81 89 VAL B CA 1
ATOM 2890 C C . VAL B 1 89 ? 11.367 -24.062 -9.438 1 82.81 89 VAL B C 1
ATOM 2892 O O . VAL B 1 89 ? 10.477 -23.969 -10.289 1 82.81 89 VAL B O 1
ATOM 2895 N N . ARG B 1 90 ? 11.195 -24.234 -8.164 1 81.94 90 ARG B N 1
ATOM 2896 C CA . ARG B 1 90 ? 9.852 -24.188 -7.586 1 81.94 90 ARG B CA 1
ATOM 2897 C C . ARG B 1 90 ? 9.844 -23.359 -6.301 1 81.94 90 ARG B C 1
ATOM 2899 O O . ARG B 1 90 ? 10.836 -22.703 -5.973 1 81.94 90 ARG B O 1
ATOM 2906 N N . GLY B 1 91 ? 8.648 -23.266 -5.719 1 84.81 91 GLY B N 1
ATOM 2907 C CA . GLY B 1 91 ? 8.516 -22.547 -4.469 1 84.81 91 GLY B CA 1
ATOM 2908 C C . GLY B 1 91 ? 7.914 -21.156 -4.645 1 84.81 91 GLY B C 1
ATOM 2909 O O . GLY B 1 91 ? 7.008 -20.969 -5.457 1 84.81 91 GLY B O 1
ATOM 2910 N N . ARG B 1 92 ? 8.461 -20.25 -3.752 1 87.69 92 ARG B N 1
ATOM 2911 C CA . ARG B 1 92 ? 7.836 -18.938 -3.734 1 87.69 92 ARG B CA 1
ATOM 2912 C C . ARG B 1 92 ? 8.867 -17.844 -4.004 1 87.69 92 ARG B C 1
ATOM 2914 O O . ARG B 1 92 ? 10.016 -17.938 -3.582 1 87.69 92 ARG B O 1
ATOM 2921 N N . LEU B 1 93 ? 8.445 -16.906 -4.781 1 94.06 93 LEU B N 1
ATOM 2922 C CA . LEU B 1 93 ? 9.195 -15.664 -4.98 1 94.06 93 LEU B CA 1
ATOM 2923 C C . LEU B 1 93 ? 8.375 -14.453 -4.547 1 94.06 93 LEU B C 1
ATOM 2925 O O . LEU B 1 93 ? 7.332 -14.164 -5.137 1 94.06 93 LEU B O 1
ATOM 2929 N N . THR B 1 94 ? 8.781 -13.82 -3.512 1 95.38 94 THR B N 1
ATOM 2930 C CA . THR B 1 94 ? 8.141 -12.578 -3.094 1 95.38 94 THR B CA 1
ATOM 2931 C C . THR B 1 94 ? 8.992 -11.375 -3.492 1 95.38 94 THR B C 1
ATOM 2933 O O . THR B 1 94 ? 10.156 -11.281 -3.119 1 95.38 94 THR B O 1
ATOM 2936 N N . VAL B 1 95 ? 8.359 -10.461 -4.254 1 97.44 95 VAL B N 1
ATOM 2937 C CA . VAL B 1 95 ? 9.031 -9.273 -4.766 1 97.44 95 VAL B CA 1
ATOM 2938 C C . VAL B 1 95 ? 8.469 -8.023 -4.086 1 97.44 95 VAL B C 1
ATOM 2940 O O . VAL B 1 95 ? 7.254 -7.805 -4.09 1 97.44 95 VAL B O 1
ATOM 2943 N N . GLY B 1 96 ? 9.32 -7.266 -3.426 1 98 96 GLY B N 1
ATOM 2944 C CA . GLY B 1 96 ? 8.945 -5.961 -2.9 1 98 96 GLY B CA 1
ATOM 2945 C C . GLY B 1 96 ? 9.195 -4.832 -3.877 1 98 96 GLY B C 1
ATOM 2946 O O . GLY B 1 96 ? 10.25 -4.773 -4.516 1 98 96 GLY B O 1
ATOM 2947 N N . ILE B 1 97 ? 8.188 -3.961 -4.02 1 97.38 97 ILE B N 1
ATOM 2948 C CA . ILE B 1 97 ? 8.375 -2.826 -4.914 1 97.38 97 ILE B CA 1
ATOM 2949 C C . ILE B 1 97 ? 7.867 -1.551 -4.242 1 97.38 97 ILE B C 1
ATOM 2951 O O . ILE B 1 97 ? 6.906 -1.586 -3.473 1 97.38 97 ILE B O 1
ATOM 2955 N N . ILE B 1 98 ? 8.5 -0.49 -4.523 1 97.44 98 ILE B N 1
ATOM 2956 C CA . ILE B 1 98 ? 7.984 0.808 -4.102 1 97.44 98 ILE B CA 1
ATOM 2957 C C . ILE B 1 98 ? 6.863 1.251 -5.039 1 97.44 98 ILE B C 1
ATOM 2959 O O . ILE B 1 98 ? 6.789 0.796 -6.184 1 97.44 98 ILE B O 1
ATOM 2963 N N . PRO B 1 99 ? 6.035 2.211 -4.586 1 95.94 99 PRO B N 1
ATOM 2964 C CA . PRO B 1 99 ? 4.898 2.643 -5.398 1 95.94 99 PRO B CA 1
ATOM 2965 C C . PRO B 1 99 ? 5.324 3.277 -6.723 1 95.94 99 PRO B C 1
ATOM 2967 O O . PRO B 1 99 ? 4.574 3.236 -7.699 1 95.94 99 PRO B O 1
ATOM 2970 N N . THR B 1 100 ? 6.547 3.811 -6.793 1 96.88 100 THR B N 1
ATOM 2971 C CA . THR B 1 100 ? 6.961 4.602 -7.945 1 96.88 100 THR B CA 1
ATOM 2972 C C . THR B 1 100 ? 8.031 3.867 -8.742 1 96.88 100 THR B C 1
ATOM 2974 O O . THR B 1 100 ? 8.836 4.496 -9.445 1 96.88 100 THR B O 1
ATOM 2977 N N . VAL B 1 101 ? 8.117 2.562 -8.633 1 96.81 101 VAL B N 1
ATOM 2978 C CA . VAL B 1 101 ? 9.117 1.784 -9.352 1 96.81 101 VAL B CA 1
ATOM 2979 C C . VAL B 1 101 ? 8.969 2.02 -10.859 1 96.81 101 VAL B C 1
ATOM 2981 O O . VAL B 1 101 ? 7.859 1.979 -11.391 1 96.81 101 VAL B O 1
ATOM 2984 N N . ALA B 1 102 ? 10.18 2.332 -11.508 1 96.38 102 ALA B N 1
ATOM 2985 C CA . ALA B 1 102 ? 10.055 2.666 -12.922 1 96.38 102 ALA B CA 1
ATOM 2986 C C . ALA B 1 102 ? 11.336 2.352 -13.68 1 96.38 102 ALA B C 1
ATOM 2988 O O . ALA B 1 102 ? 11.383 2.447 -14.906 1 96.38 102 ALA B O 1
ATOM 2989 N N . ALA B 1 103 ? 12.398 2.02 -13.008 1 96.06 103 ALA B N 1
ATOM 2990 C CA . ALA B 1 103 ? 13.664 1.731 -13.672 1 96.06 103 ALA B CA 1
ATOM 2991 C C . ALA B 1 103 ? 13.586 0.428 -14.461 1 96.06 103 ALA B C 1
ATOM 2993 O O . ALA B 1 103 ? 14.312 0.245 -15.438 1 96.06 103 ALA B O 1
ATOM 2994 N N . VAL B 1 104 ? 12.789 -0.468 -13.977 1 95.25 104 VAL B N 1
ATOM 2995 C CA . VAL B 1 104 ? 12.523 -1.754 -14.617 1 95.25 104 VAL B CA 1
ATOM 2996 C C . VAL B 1 104 ? 11.023 -1.931 -14.828 1 95.25 104 VAL B C 1
ATOM 2998 O O . VAL B 1 104 ? 10.219 -1.503 -14 1 95.25 104 VAL B O 1
ATOM 3001 N N . ASP B 1 105 ? 10.672 -2.484 -15.961 1 94.94 105 ASP B N 1
ATOM 3002 C CA . ASP B 1 105 ? 9.297 -2.945 -16.156 1 94.94 105 ASP B CA 1
ATOM 3003 C C . ASP B 1 105 ? 9.055 -4.266 -15.414 1 94.94 105 ASP B C 1
ATOM 3005 O O . ASP B 1 105 ? 9.188 -5.34 -16 1 94.94 105 ASP B O 1
ATOM 3009 N N . VAL B 1 106 ? 8.641 -4.16 -14.227 1 96.38 106 VAL B N 1
ATOM 3010 C CA . VAL B 1 106 ? 8.531 -5.316 -13.344 1 96.38 106 VAL B CA 1
ATOM 3011 C C . VAL B 1 106 ? 7.52 -6.309 -13.914 1 96.38 106 VAL B C 1
ATOM 3013 O O . VAL B 1 106 ? 7.785 -7.508 -13.984 1 96.38 106 VAL B O 1
ATOM 3016 N N . PRO B 1 107 ? 6.363 -5.859 -14.469 1 95.44 107 PRO B N 1
ATOM 3017 C CA . PRO B 1 107 ? 5.418 -6.812 -15.055 1 95.44 107 PRO B CA 1
ATOM 3018 C C . PRO B 1 107 ? 6.023 -7.598 -16.219 1 95.44 107 PRO B C 1
ATOM 3020 O O . PRO B 1 107 ? 5.832 -8.812 -16.312 1 95.44 107 PRO B O 1
ATOM 3023 N N . ALA B 1 108 ? 6.781 -6.922 -16.984 1 95.75 108 ALA B N 1
ATOM 3024 C CA . ALA B 1 108 ? 7.418 -7.605 -18.109 1 95.75 108 ALA B CA 1
ATOM 3025 C C . ALA B 1 108 ? 8.445 -8.625 -17.625 1 95.75 108 ALA B C 1
ATOM 3027 O O . ALA B 1 108 ? 8.547 -9.727 -18.172 1 95.75 108 ALA B O 1
ATOM 3028 N N . ALA B 1 109 ? 9.18 -8.234 -16.641 1 96.81 109 ALA B N 1
ATOM 3029 C CA . ALA B 1 109 ? 10.156 -9.148 -16.078 1 96.81 109 ALA B CA 1
ATOM 3030 C C . ALA B 1 109 ? 9.477 -10.375 -15.469 1 96.81 109 ALA B C 1
ATOM 3032 O O . ALA B 1 109 ? 9.945 -11.5 -15.641 1 96.81 109 ALA B O 1
ATOM 3033 N N . LEU B 1 110 ? 8.375 -10.164 -14.797 1 96.62 110 LEU B N 1
ATOM 3034 C CA . LEU B 1 110 ? 7.625 -11.258 -14.18 1 96.62 110 LEU B CA 1
ATOM 3035 C C . LEU B 1 110 ? 7.012 -12.156 -15.25 1 96.62 110 LEU B C 1
ATOM 3037 O O . LEU B 1 110 ? 6.898 -13.375 -15.055 1 96.62 110 LEU B O 1
ATOM 3041 N N . LYS B 1 111 ? 6.621 -11.562 -16.359 1 96.12 111 LYS B N 1
ATOM 3042 C CA . LYS B 1 111 ? 6.109 -12.352 -17.469 1 96.12 111 LYS B CA 1
ATOM 3043 C C . LYS B 1 111 ? 7.16 -13.336 -17.984 1 96.12 111 LYS B C 1
ATOM 3045 O O . LYS B 1 111 ? 6.887 -14.531 -18.125 1 96.12 111 LYS B O 1
ATOM 3050 N N . THR B 1 112 ? 8.352 -12.82 -18.188 1 96.38 112 THR B N 1
ATOM 3051 C CA . THR B 1 112 ? 9.461 -13.656 -18.641 1 96.38 112 THR B CA 1
ATOM 3052 C C . THR B 1 112 ? 9.781 -14.742 -17.625 1 96.38 112 THR B C 1
ATOM 3054 O O . THR B 1 112 ? 9.938 -15.906 -17.984 1 96.38 112 THR B O 1
ATOM 3057 N N . PHE B 1 113 ? 9.812 -14.383 -16.422 1 96.5 113 PHE B N 1
ATOM 3058 C CA . PHE B 1 113 ? 10.125 -15.305 -15.344 1 96.5 113 PHE B CA 1
ATOM 3059 C C . PHE B 1 113 ? 9.078 -16.391 -15.242 1 96.5 113 PHE B C 1
ATOM 3061 O O . PHE B 1 113 ? 9.406 -17.578 -15.141 1 96.5 113 PHE B O 1
ATOM 3068 N N . HIS B 1 114 ? 7.809 -15.992 -15.219 1 94.56 114 HIS B N 1
ATOM 3069 C CA . HIS B 1 114 ? 6.703 -16.938 -15.07 1 94.56 114 HIS B CA 1
ATOM 3070 C C . HIS B 1 114 ? 6.664 -17.922 -16.234 1 94.56 114 HIS B C 1
ATOM 3072 O O . HIS B 1 114 ? 6.328 -19.094 -16.047 1 94.56 114 HIS B O 1
ATOM 3078 N N . ARG B 1 115 ? 6.973 -17.484 -17.391 1 93.44 115 ARG B N 1
ATOM 3079 C CA . ARG B 1 115 ? 7.02 -18.359 -18.562 1 93.44 115 ARG B CA 1
ATOM 3080 C C . ARG B 1 115 ? 8.094 -19.438 -18.391 1 93.44 115 ARG B C 1
ATOM 3082 O O . ARG B 1 115 ? 7.875 -20.594 -18.75 1 93.44 115 ARG B O 1
ATOM 3089 N N . ARG B 1 116 ? 9.18 -19.047 -17.828 1 93.06 116 ARG B N 1
ATOM 3090 C CA . ARG B 1 116 ? 10.312 -19.953 -17.672 1 93.06 116 ARG B CA 1
ATOM 3091 C C . ARG B 1 116 ? 10.109 -20.875 -16.469 1 93.06 116 ARG B C 1
ATOM 3093 O O . ARG B 1 116 ? 10.531 -22.031 -16.484 1 93.06 116 ARG B O 1
ATOM 3100 N N . TYR B 1 117 ? 9.492 -20.297 -15.484 1 92.94 117 TYR B N 1
ATOM 3101 C CA . TYR B 1 117 ? 9.32 -21.031 -14.242 1 92.94 117 TYR B CA 1
ATOM 3102 C C . TYR B 1 117 ? 7.863 -21 -13.789 1 92.94 117 TYR B C 1
ATOM 3104 O O . TYR B 1 117 ? 7.543 -20.422 -12.742 1 92.94 117 TYR B O 1
ATOM 3112 N N . PRO B 1 118 ? 6.984 -21.734 -14.422 1 89.25 118 PRO B N 1
ATOM 3113 C CA . PRO B 1 118 ? 5.539 -21.625 -14.195 1 89.25 118 PRO B CA 1
ATOM 3114 C C . PRO B 1 118 ? 5.105 -22.203 -12.852 1 89.25 118 PRO B C 1
ATOM 3116 O O . PRO B 1 118 ? 3.99 -21.938 -12.391 1 89.25 118 PRO B O 1
ATOM 3119 N N . HIS B 1 119 ? 6.004 -22.875 -12.18 1 86.75 119 HIS B N 1
ATOM 3120 C CA . HIS B 1 119 ? 5.605 -23.547 -10.938 1 86.75 119 HIS B CA 1
ATOM 3121 C C . HIS B 1 119 ? 5.973 -22.703 -9.719 1 86.75 119 HIS B C 1
ATOM 3123 O O . HIS B 1 119 ? 5.703 -23.109 -8.586 1 86.75 119 HIS B O 1
ATOM 3129 N N . VAL B 1 120 ? 6.578 -21.594 -9.93 1 90.62 120 VAL B N 1
ATOM 3130 C CA . VAL B 1 120 ? 6.902 -20.688 -8.836 1 90.62 120 VAL B CA 1
ATOM 3131 C C . VAL B 1 120 ? 5.703 -19.797 -8.539 1 90.62 120 VAL B C 1
ATOM 3133 O O . VAL B 1 120 ? 5.129 -19.188 -9.445 1 90.62 120 VAL B O 1
ATOM 3136 N N . ARG B 1 121 ? 5.273 -19.781 -7.277 1 90.31 121 ARG B N 1
ATOM 3137 C CA . ARG B 1 121 ? 4.262 -18.828 -6.848 1 90.31 121 ARG 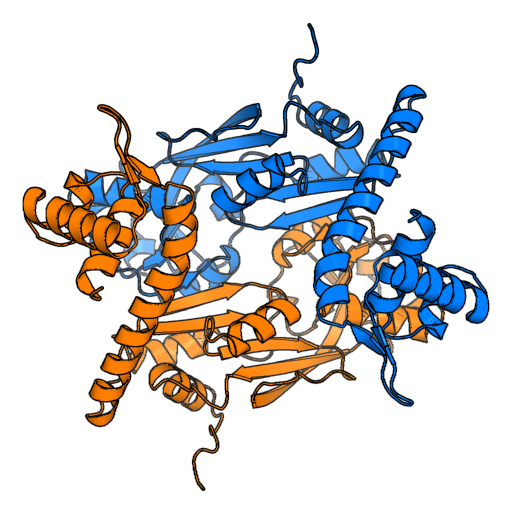B CA 1
ATOM 3138 C C . ARG B 1 121 ? 4.875 -17.453 -6.605 1 90.31 121 ARG B C 1
ATOM 3140 O O . ARG B 1 121 ? 5.918 -17.344 -5.953 1 90.31 121 ARG B O 1
ATOM 3147 N N . ILE B 1 122 ? 4.223 -16.438 -7.137 1 95.38 122 ILE B N 1
ATOM 3148 C CA . ILE B 1 122 ? 4.828 -15.109 -7.105 1 95.38 122 ILE B CA 1
ATOM 3149 C C . ILE B 1 122 ? 3.98 -14.172 -6.246 1 95.38 122 ILE B C 1
ATOM 3151 O O . ILE B 1 122 ? 2.768 -14.062 -6.449 1 95.38 122 ILE B O 1
ATOM 3155 N N . GLY B 1 123 ? 4.551 -13.57 -5.25 1 96.06 123 GLY B N 1
ATOM 3156 C CA . GLY B 1 123 ? 3.951 -12.516 -4.453 1 96.06 123 GLY B CA 1
ATOM 3157 C C . GLY B 1 123 ? 4.586 -11.156 -4.691 1 96.06 123 GLY B C 1
ATOM 3158 O O . GLY B 1 123 ? 5.805 -11.055 -4.844 1 96.06 123 GLY B O 1
ATOM 3159 N N . LEU B 1 124 ? 3.76 -10.133 -4.816 1 96 124 LEU B N 1
ATOM 3160 C CA . LEU B 1 124 ? 4.215 -8.75 -4.949 1 96 124 LEU B CA 1
ATOM 3161 C C . LEU B 1 124 ? 3.697 -7.895 -3.799 1 96 124 LEU B C 1
ATOM 3163 O O . LEU B 1 124 ? 2.496 -7.879 -3.521 1 96 124 LEU B O 1
ATOM 3167 N N . ARG B 1 125 ? 4.609 -7.195 -3.164 1 94.69 125 ARG B N 1
ATOM 3168 C CA . ARG B 1 125 ? 4.277 -6.309 -2.055 1 94.69 125 ARG B CA 1
ATOM 3169 C C . ARG B 1 125 ? 4.719 -4.879 -2.344 1 94.69 125 ARG B C 1
ATOM 3171 O O . ARG B 1 125 ? 5.875 -4.641 -2.709 1 94.69 125 ARG B O 1
ATOM 3178 N N . VAL B 1 126 ? 3.797 -4.031 -2.129 1 94.44 126 VAL B N 1
ATOM 3179 C CA . VAL B 1 126 ? 4.125 -2.621 -2.312 1 94.44 126 VAL B CA 1
ATOM 3180 C C . VAL B 1 126 ? 4.363 -1.964 -0.954 1 94.44 126 VAL B C 1
ATOM 3182 O O . VAL B 1 126 ? 3.586 -2.164 -0.017 1 94.44 126 VAL B O 1
ATOM 3185 N N . GLY B 1 127 ? 5.461 -1.211 -0.846 1 94.56 127 GLY B N 1
ATOM 3186 C CA . GLY B 1 127 ? 5.781 -0.54 0.403 1 94.56 127 GLY B CA 1
ATOM 3187 C C . GLY B 1 127 ? 6.922 0.454 0.27 1 94.56 127 GLY B C 1
ATOM 3188 O O . GLY B 1 127 ? 7.445 0.663 -0.826 1 94.56 127 GLY B O 1
ATOM 3189 N N . ALA B 1 128 ? 7.266 1.047 1.396 1 95.81 128 ALA B N 1
ATOM 3190 C CA . ALA B 1 128 ? 8.352 2.02 1.428 1 95.81 128 ALA B CA 1
ATOM 3191 C C . ALA B 1 128 ? 9.711 1.324 1.42 1 95.81 128 ALA B C 1
ATOM 3193 O O . ALA B 1 128 ? 9.859 0.23 1.968 1 95.81 128 ALA B O 1
ATOM 3194 N N . SER B 1 129 ? 10.695 2.002 0.892 1 97.44 129 SER B N 1
ATOM 3195 C CA . SER B 1 129 ? 12.031 1.436 0.742 1 97.44 129 SER B CA 1
ATOM 3196 C C . SER B 1 129 ? 12.57 0.924 2.074 1 97.44 129 SER B C 1
ATOM 3198 O O . SER B 1 129 ? 13.133 -0.17 2.145 1 97.44 129 SER B O 1
ATOM 3200 N N . GLY B 1 130 ? 12.422 1.711 3.109 1 95.19 130 GLY B N 1
ATOM 3201 C CA . GLY B 1 130 ? 12.938 1.306 4.41 1 95.19 130 GLY B CA 1
ATOM 3202 C C . GLY B 1 130 ? 12.312 0.021 4.922 1 95.19 130 GLY B C 1
ATOM 3203 O O . GLY B 1 130 ? 13.008 -0.843 5.457 1 95.19 130 GLY B O 1
ATOM 3204 N N . GLU B 1 131 ? 11.055 -0.084 4.766 1 93.62 131 GLU B N 1
ATOM 3205 C CA . GLU B 1 131 ? 10.336 -1.29 5.168 1 93.62 131 GLU B CA 1
ATOM 3206 C C . GLU B 1 131 ? 10.75 -2.488 4.32 1 93.62 131 GLU B C 1
ATOM 3208 O O . GLU B 1 131 ? 10.93 -3.592 4.844 1 93.62 131 GLU B O 1
ATOM 3213 N N . LEU B 1 132 ? 10.945 -2.262 3.078 1 97.12 132 LEU B N 1
ATOM 3214 C CA . LEU B 1 132 ? 11.289 -3.338 2.154 1 97.12 132 LEU B CA 1
ATOM 3215 C C . LEU B 1 132 ? 12.68 -3.887 2.455 1 97.12 132 LEU B C 1
ATOM 3217 O O . LEU B 1 132 ? 12.891 -5.102 2.414 1 97.12 132 LEU B O 1
ATOM 3221 N N . VAL B 1 133 ? 13.562 -3.008 2.793 1 95.81 133 VAL B N 1
ATOM 3222 C CA . VAL B 1 133 ? 14.922 -3.441 3.123 1 95.81 133 VAL B CA 1
ATOM 3223 C C . VAL B 1 133 ? 14.883 -4.367 4.336 1 95.81 133 VAL B C 1
ATOM 3225 O O . VAL B 1 133 ? 15.555 -5.402 4.359 1 95.81 133 VAL B O 1
ATOM 3228 N N . GLU B 1 134 ? 14.102 -3.967 5.344 1 92.88 134 GLU B N 1
ATOM 3229 C CA . GLU B 1 134 ? 13.992 -4.781 6.551 1 92.88 134 GLU B CA 1
ATOM 3230 C C . GLU B 1 134 ? 13.383 -6.141 6.246 1 92.88 134 GLU B C 1
ATOM 3232 O O . GLU B 1 134 ? 13.82 -7.16 6.781 1 92.88 134 GLU B O 1
ATOM 3237 N N . GLN B 1 135 ? 12.469 -6.172 5.355 1 93.94 135 GLN B N 1
ATOM 3238 C CA . GLN B 1 135 ? 11.812 -7.422 4.984 1 93.94 135 GLN B CA 1
ATOM 3239 C C . GLN B 1 135 ? 12.758 -8.32 4.191 1 93.94 135 GLN B C 1
ATOM 3241 O O . GLN B 1 135 ? 12.664 -9.547 4.273 1 93.94 135 GLN B O 1
ATOM 3246 N N . VAL B 1 136 ? 13.648 -7.738 3.438 1 94.25 136 VAL B N 1
ATOM 3247 C CA . VAL B 1 136 ? 14.664 -8.508 2.721 1 94.25 136 VAL B CA 1
ATOM 3248 C C . VAL B 1 136 ? 15.656 -9.109 3.715 1 94.25 136 VAL B C 1
ATOM 3250 O O . VAL B 1 136 ? 16.016 -10.281 3.611 1 94.25 136 VAL B O 1
ATOM 3253 N N . LYS B 1 137 ? 16 -8.289 4.695 1 88.81 137 LYS B N 1
ATOM 3254 C CA . LYS B 1 137 ? 16.953 -8.758 5.703 1 88.81 137 LYS B CA 1
ATOM 3255 C C . LYS B 1 137 ? 16.391 -9.953 6.469 1 88.81 137 LYS B C 1
ATOM 3257 O O . LYS B 1 137 ? 17.125 -10.898 6.773 1 88.81 137 LYS B O 1
ATOM 3262 N N . ASP B 1 138 ? 15.109 -9.891 6.664 1 83.19 138 ASP B N 1
ATOM 3263 C CA . ASP B 1 138 ? 14.484 -10.945 7.453 1 83.19 138 ASP B CA 1
ATOM 3264 C C . ASP B 1 138 ? 13.961 -12.062 6.559 1 83.19 138 ASP B C 1
ATOM 3266 O O . ASP B 1 138 ? 13.289 -12.984 7.031 1 83.19 138 ASP B O 1
ATOM 3270 N N . SER B 1 139 ? 14.133 -12.008 5.312 1 83 139 SER B N 1
ATOM 3271 C CA . SER B 1 139 ? 13.828 -13.016 4.305 1 83 139 SER B CA 1
ATOM 3272 C C . SER B 1 139 ? 12.32 -13.172 4.121 1 83 139 SER B C 1
ATOM 3274 O O . SER B 1 139 ? 11.852 -14.242 3.721 1 83 139 SER B O 1
ATOM 3276 N N . ALA B 1 140 ? 11.641 -12.117 4.508 1 86.12 140 ALA B N 1
ATOM 3277 C CA . ALA B 1 140 ? 10.211 -12.086 4.211 1 86.12 140 ALA B CA 1
ATOM 3278 C C . ALA B 1 140 ? 9.969 -11.805 2.73 1 86.12 140 ALA B C 1
ATOM 3280 O O . ALA B 1 140 ? 8.938 -12.203 2.18 1 86.12 140 ALA B O 1
ATOM 3281 N N . ILE B 1 141 ? 10.93 -11.055 2.16 1 92.75 141 ILE B N 1
ATOM 3282 C CA . ILE B 1 141 ? 10.977 -10.734 0.737 1 92.75 141 ILE B CA 1
ATOM 3283 C C . ILE B 1 141 ? 12.32 -11.18 0.158 1 92.75 141 ILE B C 1
ATOM 3285 O O . ILE B 1 141 ? 13.359 -11.031 0.804 1 92.75 141 ILE B O 1
ATOM 3289 N N . GLU B 1 142 ? 12.242 -11.75 -1 1 92.38 142 GLU B N 1
ATOM 3290 C CA . GLU B 1 142 ? 13.477 -12.273 -1.576 1 92.38 142 GLU B CA 1
ATOM 3291 C C . GLU B 1 142 ? 14.227 -11.188 -2.346 1 92.38 142 GLU B C 1
ATOM 3293 O O . GLU B 1 142 ? 15.461 -11.164 -2.359 1 92.38 142 GLU B O 1
ATOM 3298 N N . VAL B 1 143 ? 13.445 -10.359 -3.082 1 96.69 143 VAL B N 1
ATOM 3299 C CA . VAL B 1 143 ? 14.016 -9.273 -3.877 1 96.69 143 VAL B CA 1
ATOM 3300 C C . VAL B 1 143 ? 13.133 -8.031 -3.756 1 96.69 143 VAL B C 1
ATOM 3302 O O . VAL B 1 143 ? 11.914 -8.133 -3.658 1 96.69 143 VAL B O 1
ATOM 3305 N N . ALA B 1 144 ? 13.812 -6.832 -3.723 1 98.44 144 ALA B N 1
ATOM 3306 C CA . ALA B 1 144 ? 13.008 -5.613 -3.631 1 98.44 144 ALA B CA 1
ATOM 3307 C C . ALA B 1 144 ? 13.578 -4.516 -4.527 1 98.44 144 ALA B C 1
ATOM 3309 O O . ALA B 1 144 ? 14.789 -4.449 -4.746 1 98.44 144 ALA B O 1
ATOM 3310 N N . PHE B 1 145 ? 12.711 -3.721 -5.055 1 98.31 145 PHE B N 1
ATOM 3311 C CA . PHE B 1 145 ? 13.039 -2.52 -5.812 1 98.31 145 PHE B CA 1
ATOM 3312 C C . PHE B 1 145 ? 12.836 -1.271 -4.961 1 98.31 145 PHE B C 1
ATOM 3314 O O . PHE B 1 145 ? 11.719 -0.974 -4.539 1 98.31 145 PHE B O 1
ATOM 3321 N N . LEU B 1 146 ? 13.898 -0.498 -4.754 1 98.38 146 LEU B N 1
ATOM 3322 C CA . LEU B 1 146 ? 13.906 0.671 -3.881 1 98.38 146 LEU B CA 1
ATOM 3323 C C . LEU B 1 146 ? 14.102 1.95 -4.688 1 98.38 146 LEU B C 1
ATOM 3325 O O . LEU B 1 146 ? 14.539 1.902 -5.84 1 98.38 146 LEU B O 1
ATOM 3329 N N . GLY B 1 147 ? 13.734 3.055 -4.172 1 98.38 147 GLY B N 1
ATOM 3330 C CA . GLY B 1 147 ? 14.047 4.398 -4.633 1 98.38 147 GLY B CA 1
ATOM 3331 C C . GLY B 1 147 ? 14.609 5.289 -3.541 1 98.38 147 GLY B C 1
ATOM 3332 O O . GLY B 1 147 ? 13.906 5.637 -2.59 1 98.38 147 GLY B O 1
ATOM 3333 N N . LEU B 1 148 ? 15.914 5.688 -3.695 1 97.88 148 LEU B N 1
ATOM 3334 C CA . LEU B 1 148 ? 16.609 6.398 -2.625 1 97.88 148 LEU B CA 1
ATOM 3335 C C . LEU B 1 148 ? 17.172 7.723 -3.129 1 97.88 148 LEU B C 1
ATOM 3337 O O . LEU B 1 148 ? 17.484 7.859 -4.316 1 97.88 148 LEU B O 1
ATOM 3341 N N . PRO B 1 149 ? 17.266 8.648 -2.127 1 96.62 149 PRO B N 1
ATOM 3342 C CA . PRO B 1 149 ? 18.094 9.805 -2.488 1 96.62 149 PRO B CA 1
ATOM 3343 C C . PRO B 1 149 ? 19.469 9.406 -3.018 1 96.62 149 PRO B C 1
ATOM 3345 O O . PRO B 1 149 ? 20 8.359 -2.641 1 96.62 149 PRO B O 1
ATOM 3348 N N . VAL B 1 150 ? 20.016 10.211 -3.824 1 94.69 150 VAL B N 1
ATOM 3349 C CA . VAL B 1 150 ? 21.281 9.93 -4.5 1 94.69 150 VAL B CA 1
ATOM 3350 C C . VAL B 1 150 ? 22.391 9.703 -3.465 1 94.69 150 VAL B C 1
ATOM 3352 O O . VAL B 1 150 ? 23.312 8.922 -3.699 1 94.69 150 VAL B O 1
ATOM 3355 N N . SER B 1 151 ? 22.219 10.234 -2.279 1 91.38 151 SER B N 1
ATOM 3356 C CA . SER B 1 151 ? 23.25 10.172 -1.248 1 91.38 151 SER B CA 1
ATOM 3357 C C . SER B 1 151 ? 23.141 8.883 -0.445 1 91.38 151 SER B C 1
ATOM 3359 O O . SER B 1 151 ? 24.062 8.531 0.295 1 91.38 151 SER B O 1
ATOM 3361 N N . ASP B 1 152 ? 22.078 8.195 -0.632 1 93.38 152 ASP B N 1
ATOM 3362 C CA . ASP B 1 152 ? 21.812 7.059 0.249 1 93.38 152 ASP B CA 1
ATOM 3363 C C . ASP B 1 152 ? 22.156 5.738 -0.434 1 93.38 152 ASP B C 1
ATOM 3365 O O . ASP B 1 152 ? 22.141 5.645 -1.663 1 93.38 152 ASP B O 1
ATOM 3369 N N . ARG B 1 153 ? 22.531 4.793 0.409 1 91.88 153 ARG B N 1
ATOM 3370 C CA . ARG B 1 153 ? 22.75 3.418 -0.028 1 91.88 153 ARG B CA 1
ATOM 3371 C C . ARG B 1 153 ? 22.094 2.428 0.923 1 91.88 153 ARG B C 1
ATOM 3373 O O . ARG B 1 153 ? 22.094 2.629 2.141 1 91.88 153 ARG B O 1
ATOM 3380 N N . PRO B 1 154 ? 21.5 1.422 0.282 1 92.12 154 PRO B N 1
ATOM 3381 C CA . PRO B 1 154 ? 20.938 0.411 1.182 1 92.12 154 PRO B CA 1
ATOM 3382 C C . PRO B 1 154 ? 22 -0.293 2.014 1 92.12 154 PRO B C 1
ATOM 3384 O O . PRO B 1 154 ? 23.094 -0.559 1.52 1 92.12 154 PRO B O 1
ATOM 3387 N N . ASP B 1 155 ? 21.672 -0.561 3.227 1 89.5 155 ASP B N 1
ATOM 3388 C CA . ASP B 1 155 ? 22.609 -1.215 4.121 1 89.5 155 ASP B CA 1
ATOM 3389 C C . ASP B 1 155 ? 22.156 -2.627 4.477 1 89.5 155 ASP B C 1
ATOM 3391 O O . ASP B 1 155 ? 20.953 -2.881 4.598 1 89.5 155 ASP B O 1
ATOM 3395 N N . GLY B 1 156 ? 23.141 -3.514 4.617 1 90.56 156 GLY B N 1
ATOM 3396 C CA . GLY B 1 156 ? 22.875 -4.844 5.148 1 90.56 156 GLY B CA 1
ATOM 3397 C C . GLY B 1 156 ? 22.297 -5.793 4.113 1 90.56 156 GLY B C 1
ATOM 3398 O O . GLY B 1 156 ? 21.844 -6.891 4.453 1 90.56 156 GLY B O 1
ATOM 3399 N N . VAL B 1 157 ? 22.266 -5.355 2.879 1 93.38 157 VAL B N 1
ATOM 3400 C CA . VAL B 1 157 ? 21.734 -6.176 1.791 1 93.38 157 VAL B CA 1
ATOM 3401 C C . VAL B 1 157 ? 22.656 -6.062 0.572 1 93.38 157 VAL B C 1
ATOM 3403 O O . VAL B 1 157 ? 23.406 -5.098 0.442 1 93.38 157 VAL B O 1
ATOM 3406 N N . ALA B 1 158 ? 22.672 -7.113 -0.257 1 94.06 158 ALA B N 1
ATOM 3407 C CA . ALA B 1 158 ? 23.266 -6.953 -1.585 1 94.06 158 ALA B CA 1
ATOM 3408 C C . ALA B 1 158 ? 22.469 -5.965 -2.426 1 94.06 158 ALA B C 1
ATOM 3410 O O . ALA B 1 158 ? 21.234 -5.879 -2.295 1 94.06 158 ALA B O 1
ATOM 3411 N N . THR B 1 159 ? 23.172 -5.254 -3.25 1 95.38 159 THR B N 1
ATOM 3412 C CA . THR B 1 159 ? 22.5 -4.184 -3.98 1 95.38 159 THR B CA 1
ATOM 3413 C C . THR B 1 159 ? 23.047 -4.066 -5.398 1 95.38 159 THR B C 1
ATOM 3415 O O . THR B 1 159 ? 24.219 -4.375 -5.641 1 95.38 159 THR B O 1
ATOM 3418 N N . CYS B 1 160 ? 22.172 -3.746 -6.34 1 95.38 160 CYS B N 1
ATOM 3419 C CA . CYS B 1 160 ? 22.484 -3.371 -7.715 1 95.38 160 CYS B CA 1
ATOM 3420 C C . CYS B 1 160 ? 21.766 -2.082 -8.102 1 95.38 160 CYS B C 1
ATOM 3422 O O . CYS B 1 160 ? 20.547 -1.978 -7.957 1 95.38 160 CYS B O 1
ATOM 3424 N N . GLU B 1 161 ? 22.547 -1.109 -8.57 1 96.19 161 GLU B N 1
ATOM 3425 C CA . GLU B 1 161 ? 21.938 0.124 -9.055 1 96.19 161 GLU B CA 1
ATOM 3426 C C . GLU B 1 161 ? 21.25 -0.093 -10.398 1 96.19 161 GLU B C 1
ATOM 3428 O O . GLU B 1 161 ? 21.828 -0.685 -11.312 1 96.19 161 GLU B O 1
ATOM 3433 N N . LEU B 1 162 ? 20.047 0.355 -10.516 1 96.5 162 LEU B N 1
ATOM 3434 C CA . LEU B 1 162 ? 19.281 0.131 -11.734 1 96.5 162 LEU B CA 1
ATOM 3435 C C . LEU B 1 162 ? 19.266 1.381 -12.609 1 96.5 162 LEU B C 1
ATOM 3437 O O . LEU B 1 162 ? 19.281 1.285 -13.836 1 96.5 162 LEU B O 1
ATOM 3441 N N . GLY B 1 163 ? 19.172 2.596 -11.961 1 95.88 163 GLY B N 1
ATOM 3442 C CA . GLY B 1 163 ? 19.156 3.809 -12.766 1 95.88 163 GLY B CA 1
ATOM 3443 C C . GLY B 1 163 ? 18.828 5.055 -11.961 1 95.88 163 GLY B C 1
ATOM 3444 O O . GLY B 1 163 ? 18.219 4.969 -10.898 1 95.88 163 GLY B O 1
ATOM 3445 N N . ARG B 1 164 ? 19.312 6.172 -12.508 1 96.94 164 ARG B N 1
ATOM 3446 C CA . ARG B 1 164 ? 19.031 7.492 -11.953 1 96.94 164 ARG B CA 1
ATOM 3447 C C . ARG B 1 164 ? 17.859 8.156 -12.672 1 96.94 164 ARG B C 1
ATOM 3449 O O . ARG B 1 164 ? 17.641 7.922 -13.859 1 96.94 164 ARG B O 1
ATOM 3456 N N . ASP B 1 165 ? 17.078 8.938 -11.945 1 97.88 165 ASP B N 1
ATOM 3457 C CA . ASP B 1 165 ? 15.914 9.633 -12.492 1 97.88 165 ASP B CA 1
ATOM 3458 C C . ASP B 1 165 ? 15.695 10.969 -11.789 1 97.88 165 ASP B C 1
ATOM 3460 O O . ASP B 1 165 ? 16.047 11.133 -10.625 1 97.88 165 ASP B O 1
ATOM 3464 N N . ASP B 1 166 ? 15.227 11.906 -12.539 1 97.94 166 ASP B N 1
ATOM 3465 C CA . ASP B 1 166 ? 14.875 13.203 -11.961 1 97.94 166 ASP B CA 1
ATOM 3466 C C . ASP B 1 166 ? 13.398 13.25 -11.586 1 97.94 166 ASP B C 1
ATOM 3468 O O . ASP B 1 166 ? 12.57 12.586 -12.211 1 97.94 166 ASP B O 1
ATOM 3472 N N . LEU B 1 167 ? 13.203 14.023 -10.539 1 98.5 167 LEU B N 1
ATOM 3473 C CA . LEU B 1 167 ? 11.805 14.273 -10.203 1 98.5 167 LEU B CA 1
ATOM 3474 C C . LEU B 1 167 ? 11.266 15.477 -10.969 1 98.5 167 LEU B C 1
ATOM 3476 O O . LEU B 1 167 ? 12 16.438 -11.227 1 98.5 167 LEU B O 1
ATOM 3480 N N . VAL B 1 168 ? 10.016 15.43 -11.344 1 98.75 168 VAL B N 1
ATOM 3481 C CA . VAL B 1 168 ? 9.312 16.516 -12.023 1 98.75 168 VAL B CA 1
ATOM 3482 C C . VAL B 1 168 ? 8.094 16.938 -11.203 1 98.75 168 VAL B C 1
ATOM 3484 O O . VAL B 1 168 ? 7.625 16.188 -10.344 1 98.75 168 VAL B O 1
ATOM 3487 N N . ALA B 1 169 ? 7.645 18.078 -11.43 1 98.81 169 ALA B N 1
ATOM 3488 C CA . ALA B 1 169 ? 6.43 18.547 -10.773 1 98.81 169 ALA B CA 1
ATOM 3489 C C . ALA B 1 169 ? 5.188 17.953 -11.438 1 98.81 169 ALA B C 1
ATOM 3491 O O . ALA B 1 169 ? 5.129 17.828 -12.664 1 98.81 169 ALA B O 1
ATOM 3492 N N . VAL B 1 170 ? 4.23 17.547 -10.648 1 98.75 170 VAL B N 1
ATOM 3493 C CA . VAL B 1 170 ? 2.953 17.016 -11.109 1 98.75 170 VAL B CA 1
ATOM 3494 C C . VAL B 1 170 ? 1.812 17.891 -10.602 1 98.75 170 VAL B C 1
ATOM 3496 O O . VAL B 1 170 ? 1.668 18.094 -9.398 1 98.75 170 VAL B O 1
ATOM 3499 N N . VAL B 1 171 ? 1.051 18.422 -11.562 1 98.75 171 VAL B N 1
ATOM 3500 C CA . VAL B 1 171 ? -0.003 19.375 -11.211 1 98.75 171 VAL B CA 1
ATOM 3501 C C . VAL B 1 171 ? -1.291 19 -11.945 1 98.75 171 VAL B C 1
ATOM 3503 O O . VAL B 1 171 ? -1.274 18.203 -12.875 1 98.75 171 VAL B O 1
ATOM 3506 N N . ALA B 1 172 ? -2.445 19.562 -11.461 1 98.38 172 ALA B N 1
ATOM 3507 C CA . ALA B 1 172 ? -3.713 19.406 -12.164 1 98.38 172 ALA B CA 1
ATOM 3508 C C . ALA B 1 172 ? -3.693 20.156 -13.5 1 98.38 172 ALA B C 1
ATOM 3510 O O . ALA B 1 172 ? -2.975 21.141 -13.648 1 98.38 172 ALA B O 1
ATOM 3511 N N . PRO B 1 173 ? -4.52 19.703 -14.461 1 97.69 173 PRO B N 1
ATOM 3512 C CA . PRO B 1 173 ? -4.539 20.359 -15.773 1 97.69 173 PRO B CA 1
ATOM 3513 C C . PRO B 1 173 ? -4.91 21.844 -15.688 1 97.69 173 PRO B C 1
ATOM 3515 O O . PRO B 1 173 ? -4.426 22.656 -16.484 1 97.69 173 PRO B O 1
ATOM 3518 N N . GLY B 1 174 ? -5.68 22.219 -14.766 1 97.25 174 GLY B N 1
ATOM 3519 C CA . GLY B 1 174 ? -6.113 23.594 -14.633 1 97.25 174 GLY B CA 1
ATOM 3520 C C . GLY B 1 174 ? -5.203 24.422 -13.75 1 97.25 174 GLY B C 1
ATOM 3521 O O . GLY B 1 174 ? -5.434 25.625 -13.57 1 97.25 174 GLY B O 1
ATOM 3522 N N . HIS B 1 175 ? -4.219 23.844 -13.219 1 97.69 175 HIS B N 1
ATOM 3523 C CA . HIS B 1 175 ? -3.312 24.531 -12.305 1 97.69 175 HIS B CA 1
ATOM 3524 C C . HIS B 1 175 ? -2.48 25.578 -13.047 1 97.69 175 HIS B C 1
ATOM 3526 O O . HIS B 1 175 ? -2.047 25.344 -14.18 1 97.69 175 HIS B O 1
ATOM 3532 N N . PRO B 1 176 ? -2.129 26.656 -12.469 1 97.5 176 PRO B N 1
ATOM 3533 C CA . PRO B 1 176 ? -1.346 27.703 -13.117 1 97.5 176 PRO B CA 1
ATOM 3534 C C . PRO B 1 176 ? 0.005 27.203 -13.625 1 97.5 176 PRO B C 1
ATOM 3536 O O . PRO B 1 176 ? 0.497 27.688 -14.656 1 97.5 176 PRO B O 1
ATOM 3539 N N . LEU B 1 177 ? 0.556 26.312 -12.969 1 98.12 177 LEU B N 1
ATOM 3540 C CA . LEU B 1 177 ? 1.88 25.812 -13.336 1 98.12 177 LEU B CA 1
ATOM 3541 C C . LEU B 1 177 ? 1.804 24.922 -14.562 1 98.12 177 LEU B C 1
ATOM 3543 O O . LEU B 1 177 ? 2.83 24.594 -15.172 1 98.12 177 LEU B O 1
ATOM 3547 N N . ALA B 1 178 ? 0.618 24.469 -14.93 1 98 178 ALA B N 1
ATOM 3548 C CA . ALA B 1 178 ? 0.438 23.484 -16 1 98 178 ALA B CA 1
ATOM 3549 C C . ALA B 1 178 ? 0.886 24.062 -17.344 1 98 178 ALA B C 1
ATOM 3551 O O . ALA B 1 178 ? 1.178 23.312 -18.281 1 98 178 ALA B O 1
ATOM 3552 N N . VAL B 1 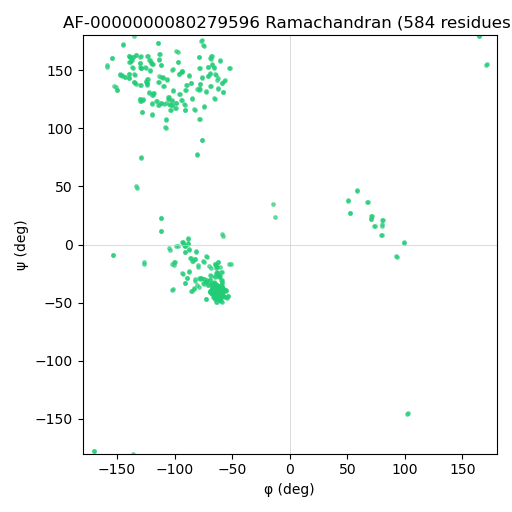179 ? 0.995 25.359 -17.438 1 97.38 179 VAL B N 1
ATOM 3553 C CA . VAL B 1 179 ? 1.318 25.984 -18.719 1 97.38 179 VAL B CA 1
ATOM 3554 C C . VAL B 1 179 ? 2.779 26.438 -18.719 1 97.38 179 VAL B C 1
ATOM 3556 O O . VAL B 1 179 ? 3.266 26.984 -19.719 1 97.38 179 VAL B O 1
ATOM 3559 N N . GLU B 1 180 ? 3.422 26.266 -17.625 1 97.31 180 GLU B N 1
ATOM 3560 C CA . GLU B 1 180 ? 4.832 26.625 -17.547 1 97.31 180 GLU B CA 1
ATOM 3561 C C . GLU B 1 180 ? 5.711 25.594 -18.234 1 97.31 180 GLU B C 1
ATOM 3563 O O . GLU B 1 180 ? 5.438 24.391 -18.172 1 97.31 180 GLU B O 1
ATOM 3568 N N . SER B 1 181 ? 6.766 26.047 -18.875 1 97.5 181 SER B N 1
ATOM 3569 C CA . SER B 1 181 ? 7.707 25.141 -19.516 1 97.5 181 SER B CA 1
ATOM 3570 C C . SER B 1 181 ? 8.656 24.5 -18.5 1 97.5 181 SER B C 1
ATOM 3572 O O . SER B 1 181 ? 9.156 23.406 -18.719 1 97.5 181 SER B O 1
ATOM 3574 N N . GLU B 1 182 ? 8.914 25.219 -17.438 1 98.06 182 GLU B N 1
ATOM 3575 C CA . GLU B 1 182 ? 9.797 24.797 -16.359 1 98.06 182 GLU B CA 1
ATOM 3576 C C . GLU B 1 182 ? 9.516 25.562 -15.07 1 98.06 182 GLU B C 1
ATOM 3578 O O . GLU B 1 182 ? 9.008 26.688 -15.117 1 98.06 182 GLU B O 1
ATOM 3583 N N . VAL B 1 183 ? 9.812 24.953 -13.953 1 98.12 183 VAL B N 1
ATOM 3584 C CA . VAL B 1 183 ? 9.672 25.625 -12.664 1 98.12 183 VAL B CA 1
ATOM 3585 C C . VAL B 1 183 ? 10.891 25.328 -11.789 1 98.12 183 VAL B C 1
ATOM 3587 O O . VAL B 1 183 ? 11.656 24.391 -12.078 1 98.12 183 VAL B O 1
ATOM 3590 N N . ASP B 1 184 ? 11.148 26.141 -10.828 1 97.94 184 ASP B N 1
ATOM 3591 C CA . ASP B 1 184 ? 12.211 25.859 -9.875 1 97.94 184 ASP B CA 1
ATOM 3592 C C . ASP B 1 184 ? 11.648 25.625 -8.477 1 97.94 184 ASP B C 1
ATOM 3594 O O . ASP B 1 184 ? 10.438 25.75 -8.258 1 97.94 184 ASP B O 1
ATOM 3598 N N . LEU B 1 185 ? 12.5 25.234 -7.562 1 98.19 185 LEU B N 1
ATOM 3599 C CA . LEU B 1 185 ? 12.07 24.891 -6.211 1 98.19 185 LEU B CA 1
ATOM 3600 C C . LEU B 1 185 ? 11.508 26.109 -5.492 1 98.19 185 LEU B C 1
ATOM 3602 O O . LEU B 1 185 ? 10.586 25.984 -4.68 1 98.19 185 LEU B O 1
ATOM 3606 N N . ASN B 1 186 ? 12.047 27.25 -5.801 1 97.88 186 ASN B N 1
ATOM 3607 C CA . ASN B 1 186 ? 11.539 28.469 -5.188 1 97.88 186 ASN B CA 1
ATOM 3608 C C . ASN B 1 186 ? 10.07 28.703 -5.543 1 97.88 186 ASN B C 1
ATOM 3610 O O . ASN B 1 186 ? 9.258 29.016 -4.672 1 97.88 186 ASN B O 1
ATOM 3614 N N . ARG B 1 187 ? 9.797 28.547 -6.77 1 97.56 187 ARG B N 1
ATOM 3615 C CA . ARG B 1 187 ? 8.414 28.703 -7.203 1 97.56 187 ARG B CA 1
ATOM 3616 C C . ARG B 1 187 ? 7.527 27.625 -6.582 1 97.56 187 ARG B C 1
ATOM 3618 O O . ARG B 1 187 ? 6.406 27.906 -6.156 1 97.56 187 ARG B O 1
ATOM 3625 N N . LEU B 1 188 ? 8 26.438 -6.484 1 98.25 188 LEU B N 1
ATOM 3626 C CA . LEU B 1 188 ? 7.242 25.312 -5.949 1 98.25 188 LEU B CA 1
ATOM 3627 C C . LEU B 1 188 ? 7.012 25.469 -4.449 1 98.25 188 LEU B C 1
ATOM 3629 O O . LEU B 1 188 ? 6.02 24.969 -3.912 1 98.25 188 LEU B O 1
ATOM 3633 N N . SER B 1 189 ? 7.906 26.188 -3.814 1 97.62 189 SER B N 1
ATOM 3634 C CA . SER B 1 189 ? 7.828 26.344 -2.365 1 97.62 189 SER B CA 1
ATOM 3635 C C . SER B 1 189 ? 6.582 27.109 -1.954 1 97.62 189 SER B C 1
ATOM 3637 O O . SER B 1 189 ? 6.176 27.078 -0.791 1 97.62 189 SER B O 1
ATOM 3639 N N . SER B 1 190 ? 5.984 27.781 -2.91 1 97.06 190 SER B N 1
ATOM 3640 C CA . SER B 1 190 ? 4.789 28.562 -2.627 1 97.06 190 SER B CA 1
ATOM 3641 C C . SER B 1 190 ? 3.527 27.719 -2.758 1 97.06 190 SER B C 1
ATOM 3643 O O . SER B 1 190 ? 2.428 28.188 -2.443 1 97.06 190 SER B O 1
ATOM 3645 N N . GLU B 1 191 ? 3.656 26.5 -3.162 1 97.31 191 GLU B N 1
ATOM 3646 C CA . GLU B 1 191 ? 2.52 25.609 -3.389 1 97.31 191 GLU B CA 1
ATOM 3647 C C . GLU B 1 191 ? 2.275 24.703 -2.182 1 97.31 191 GLU B C 1
ATOM 3649 O O . GLU B 1 191 ? 3.176 24.5 -1.367 1 97.31 191 GLU B O 1
ATOM 3654 N N . VAL B 1 192 ? 1.025 24.234 -2.104 1 95.94 192 VAL B N 1
ATOM 3655 C CA . VAL B 1 192 ? 0.688 23.188 -1.157 1 95.94 192 VAL B CA 1
ATOM 3656 C C . VAL B 1 192 ? 0.989 21.812 -1.776 1 95.94 192 VAL B C 1
ATOM 3658 O O . VAL B 1 192 ? 0.691 21.578 -2.949 1 95.94 192 VAL B O 1
ATOM 3661 N N . PHE B 1 193 ? 1.559 20.953 -0.897 1 97.69 193 PHE B N 1
ATOM 3662 C CA . PHE B 1 193 ? 2.029 19.688 -1.45 1 97.69 193 PHE B CA 1
ATOM 3663 C C . PHE B 1 193 ? 1.165 18.531 -0.965 1 97.69 193 PHE B C 1
ATOM 3665 O O . PHE B 1 193 ? 0.663 18.547 0.16 1 97.69 193 PHE B O 1
ATOM 3672 N N . VAL B 1 194 ? 0.969 17.578 -1.867 1 97.75 194 VAL B N 1
ATOM 3673 C CA . VAL B 1 194 ? 0.698 16.188 -1.545 1 97.75 194 VAL B CA 1
ATOM 3674 C C . VAL B 1 194 ? 1.984 15.367 -1.657 1 97.75 194 VAL B C 1
ATOM 3676 O O . VAL B 1 194 ? 2.633 15.359 -2.705 1 97.75 194 VAL B O 1
ATOM 3679 N N . ASP B 1 195 ? 2.395 14.719 -0.582 1 97.94 195 ASP B N 1
ATOM 3680 C CA . ASP B 1 195 ? 3.682 14.031 -0.613 1 97.94 195 ASP B CA 1
ATOM 3681 C C . ASP B 1 195 ? 3.633 12.734 0.201 1 97.94 195 ASP B C 1
ATOM 3683 O O . ASP B 1 195 ? 2.598 12.398 0.774 1 97.94 195 ASP B O 1
ATOM 3687 N N . PHE B 1 196 ? 4.691 11.938 0.119 1 97.69 196 PHE B N 1
ATOM 3688 C CA . PHE B 1 196 ? 4.832 10.727 0.916 1 97.69 196 PHE B CA 1
ATOM 3689 C C . PHE B 1 196 ? 5.008 11.07 2.393 1 97.69 196 PHE B C 1
ATOM 3691 O O . PHE B 1 196 ? 5.32 12.211 2.738 1 97.69 196 PHE B O 1
ATOM 3698 N N . PRO B 1 197 ? 4.777 10.07 3.277 1 93.62 197 PRO B N 1
ATOM 3699 C CA . PRO B 1 197 ? 4.938 10.32 4.711 1 93.62 197 PRO B CA 1
ATOM 3700 C C . PRO B 1 197 ? 6.359 10.734 5.082 1 93.62 197 PRO B C 1
ATOM 3702 O O . PRO B 1 197 ? 7.316 10.32 4.43 1 93.62 197 PRO B O 1
ATOM 3705 N N . THR B 1 198 ? 6.309 11.344 6.184 1 88.44 198 THR B N 1
ATOM 3706 C CA . THR B 1 198 ? 7.602 11.758 6.715 1 88.44 198 THR B CA 1
ATOM 3707 C C . THR B 1 198 ? 8.492 10.547 6.992 1 88.44 198 THR B C 1
ATOM 3709 O O . THR B 1 198 ? 7.996 9.484 7.387 1 88.44 198 THR B O 1
ATOM 3712 N N . ARG B 1 199 ? 9.672 10.523 6.648 1 81.44 199 ARG B N 1
ATOM 3713 C CA . ARG B 1 199 ? 10.703 9.523 6.934 1 81.44 199 ARG B CA 1
ATOM 3714 C C . ARG B 1 199 ? 10.773 8.477 5.828 1 81.44 199 ARG B C 1
ATOM 3716 O O . ARG B 1 199 ? 11.578 7.551 5.895 1 81.44 199 ARG B O 1
ATOM 3723 N N . SER B 1 200 ? 9.844 8.508 4.98 1 93.19 200 SER B N 1
ATOM 3724 C CA . SER B 1 200 ? 9.977 7.625 3.83 1 93.19 200 SER B CA 1
ATOM 3725 C C . SER B 1 200 ? 11.07 8.109 2.883 1 93.19 200 SER B C 1
ATOM 3727 O O . SER B 1 200 ? 11.406 9.297 2.875 1 93.19 200 SER B O 1
ATOM 3729 N N . ALA B 1 201 ? 11.656 7.219 2.168 1 95 201 ALA B N 1
ATOM 3730 C CA . ALA B 1 201 ? 12.672 7.574 1.184 1 95 201 ALA B CA 1
ATOM 3731 C C . ALA B 1 201 ? 12.117 8.516 0.127 1 95 201 ALA B C 1
ATOM 3733 O O . ALA B 1 201 ? 12.805 9.438 -0.319 1 95 201 ALA B O 1
ATOM 3734 N N . GLY B 1 202 ? 10.867 8.266 -0.276 1 96.31 202 GLY B N 1
ATOM 3735 C CA . GLY B 1 202 ? 10.234 9.156 -1.236 1 96.31 202 GLY B CA 1
ATOM 3736 C C . GLY B 1 202 ? 10.141 10.586 -0.748 1 96.31 202 GLY B C 1
ATOM 3737 O O . GLY B 1 202 ? 10.414 11.523 -1.5 1 96.31 202 GLY B O 1
ATOM 3738 N N . ARG B 1 203 ? 9.812 10.773 0.503 1 96.81 203 ARG B N 1
ATOM 3739 C CA . ARG B 1 203 ? 9.75 12.094 1.135 1 96.81 203 ARG B CA 1
ATOM 3740 C C . ARG B 1 203 ? 11.141 12.711 1.243 1 96.81 203 ARG B C 1
ATOM 3742 O O . ARG B 1 203 ? 11.305 13.914 1.009 1 96.81 203 ARG B O 1
ATOM 3749 N N . ALA B 1 204 ? 12.109 11.938 1.593 1 95.75 204 ALA B N 1
ATOM 3750 C CA . ALA B 1 204 ? 13.469 12.422 1.804 1 95.75 204 ALA B CA 1
ATOM 3751 C C . ALA B 1 204 ? 14.031 13.055 0.533 1 95.75 204 ALA B C 1
ATOM 3753 O O . ALA B 1 204 ? 14.789 14.023 0.597 1 95.75 204 ALA B O 1
ATOM 3754 N N . GLN B 1 205 ? 13.719 12.508 -0.565 1 95.5 205 GLN B N 1
ATOM 3755 C CA . GLN B 1 205 ? 14.203 13.023 -1.844 1 95.5 205 GLN B CA 1
ATOM 3756 C C . GLN B 1 205 ? 13.812 14.484 -2.031 1 95.5 205 GLN B C 1
ATOM 3758 O O . GLN B 1 205 ? 14.656 15.312 -2.396 1 95.5 205 GLN B O 1
ATOM 3763 N N . THR B 1 206 ? 12.586 14.82 -1.726 1 96.75 206 THR B N 1
ATOM 3764 C CA . THR B 1 206 ? 12.109 16.188 -1.909 1 96.75 206 THR B CA 1
ATOM 3765 C C . THR B 1 206 ? 12.5 17.062 -0.72 1 96.75 206 THR B C 1
ATOM 3767 O O . THR B 1 206 ? 12.922 18.203 -0.895 1 96.75 206 THR B O 1
ATOM 3770 N N . ASP B 1 207 ? 12.453 16.5 0.489 1 95.5 207 ASP B N 1
ATOM 3771 C CA . ASP B 1 207 ? 12.82 17.266 1.677 1 95.5 207 ASP B CA 1
ATOM 3772 C C . ASP B 1 207 ? 14.266 17.75 1.595 1 95.5 207 ASP B C 1
ATOM 3774 O O . ASP B 1 207 ? 14.555 18.906 1.898 1 95.5 207 ASP B O 1
ATOM 3778 N N . GLN B 1 208 ? 15.148 16.922 1.198 1 94.31 208 GLN B N 1
ATOM 3779 C CA . GLN B 1 208 ? 16.562 17.25 1.107 1 94.31 208 GLN B CA 1
ATOM 3780 C C . GLN B 1 208 ? 16.812 18.344 0.071 1 94.31 208 GLN B C 1
ATOM 3782 O O . GLN B 1 208 ? 17.625 19.234 0.29 1 94.31 208 GLN B O 1
ATOM 3787 N N . ALA B 1 209 ? 16.109 18.25 -0.995 1 95.62 209 ALA B N 1
ATOM 3788 C CA . ALA B 1 209 ? 16.281 19.234 -2.059 1 95.62 209 ALA B CA 1
ATOM 3789 C C . ALA B 1 209 ? 15.828 20.625 -1.599 1 95.62 209 ALA B C 1
ATOM 3791 O O . ALA B 1 209 ? 16.531 21.609 -1.823 1 95.62 209 ALA B O 1
ATOM 3792 N N . PHE B 1 210 ? 14.664 20.688 -0.946 1 96.69 210 PHE B N 1
ATOM 3793 C CA . PHE B 1 210 ? 14.18 21.969 -0.459 1 96.69 210 PHE B CA 1
ATOM 3794 C C . PHE B 1 210 ? 15.094 22.516 0.628 1 96.69 210 PHE B C 1
ATOM 3796 O O . PHE B 1 210 ? 15.414 23.719 0.632 1 96.69 210 PHE B O 1
ATOM 3803 N N . ALA B 1 211 ? 15.531 21.625 1.451 1 93.56 211 ALA B N 1
ATOM 3804 C CA . ALA B 1 211 ? 16.438 22.047 2.523 1 93.56 211 ALA B CA 1
ATOM 3805 C C . ALA B 1 211 ? 17.75 22.594 1.957 1 93.56 211 ALA B C 1
ATOM 3807 O O . ALA B 1 211 ? 18.234 23.625 2.416 1 93.56 211 ALA B O 1
ATOM 3808 N N . ALA B 1 212 ? 18.297 21.953 1.021 1 93.88 212 ALA B N 1
ATOM 3809 C CA . ALA B 1 212 ? 19.547 22.359 0.396 1 93.88 212 ALA B CA 1
ATOM 3810 C C . ALA B 1 212 ? 19.406 23.734 -0.259 1 93.88 212 ALA B C 1
ATOM 3812 O O . ALA B 1 212 ? 20.391 24.484 -0.335 1 93.88 212 ALA B O 1
ATOM 3813 N N . ALA B 1 213 ? 18.203 24.031 -0.63 1 95.06 213 ALA B N 1
ATOM 3814 C CA . ALA B 1 213 ? 17.938 25.312 -1.276 1 95.06 213 ALA B CA 1
ATOM 3815 C C . ALA B 1 213 ? 17.531 26.359 -0.252 1 95.06 213 ALA B C 1
ATOM 3817 O O . ALA B 1 213 ? 17.25 27.516 -0.613 1 95.06 213 ALA B O 1
ATOM 3818 N N . GLY B 1 214 ? 17.5 25.969 1.018 1 94.69 214 GLY B N 1
ATOM 3819 C CA . GLY B 1 214 ? 17.094 26.891 2.066 1 94.69 214 GLY B CA 1
ATOM 3820 C C . GLY B 1 214 ? 15.609 27.219 2.031 1 94.69 214 GLY B C 1
ATOM 3821 O O . GLY B 1 214 ? 15.195 28.312 2.426 1 94.69 214 GLY B O 1
ATOM 3822 N N . LEU B 1 215 ? 14.852 26.312 1.459 1 95.62 215 LEU B N 1
ATOM 3823 C CA . LEU B 1 215 ? 13.422 26.531 1.282 1 95.62 215 LEU B CA 1
ATOM 3824 C C . LEU B 1 215 ? 12.617 25.578 2.162 1 95.62 215 LEU B C 1
ATOM 3826 O O . LEU B 1 215 ? 13.125 24.531 2.578 1 95.62 215 LEU B O 1
ATOM 3830 N N . THR B 1 216 ? 11.438 26 2.477 1 94.12 216 THR B N 1
ATOM 3831 C CA . THR B 1 216 ? 10.445 25.141 3.121 1 94.12 216 THR B CA 1
ATOM 3832 C C . THR B 1 216 ? 9.188 25.031 2.258 1 94.12 216 THR B C 1
ATOM 3834 O O . THR B 1 216 ? 8.984 25.828 1.342 1 94.12 216 THR B O 1
ATOM 3837 N N . ARG B 1 217 ? 8.477 24 2.449 1 94.31 217 ARG B N 1
ATOM 3838 C CA . ARG B 1 217 ? 7.195 23.859 1.767 1 94.31 217 ARG B CA 1
ATOM 3839 C C . ARG B 1 217 ? 6.137 23.297 2.707 1 94.31 217 ARG B C 1
ATOM 3841 O O . ARG B 1 217 ? 6.461 22.703 3.738 1 94.31 217 ARG B O 1
ATOM 3848 N N . GLU B 1 218 ? 4.938 23.562 2.355 1 93.69 218 GLU B N 1
ATOM 3849 C CA . GLU B 1 218 ? 3.812 23.016 3.113 1 93.69 218 GLU B CA 1
ATOM 3850 C C . GLU B 1 218 ? 3.314 21.703 2.508 1 93.69 218 GLU B C 1
ATOM 3852 O O . GLU B 1 218 ? 2.984 21.656 1.322 1 93.69 218 GLU B O 1
ATOM 3857 N N . VAL B 1 219 ? 3.291 20.672 3.355 1 95 219 VAL B N 1
ATOM 3858 C CA . VAL B 1 219 ? 2.701 19.406 2.963 1 95 219 VAL B CA 1
ATOM 3859 C C . VAL B 1 219 ? 1.37 19.203 3.684 1 95 219 VAL B C 1
ATOM 3861 O O . VAL B 1 219 ? 1.343 18.891 4.875 1 95 219 VAL B O 1
ATOM 3864 N N . ALA B 1 220 ? 0.289 19.328 2.971 1 93.88 220 ALA B N 1
ATOM 3865 C CA . ALA B 1 220 ? -1.038 19.25 3.572 1 93.88 220 ALA B CA 1
ATOM 3866 C C . ALA B 1 220 ? -1.546 17.812 3.602 1 93.88 220 ALA B C 1
ATOM 3868 O O . ALA B 1 220 ? -2.359 17.453 4.453 1 93.88 220 ALA B O 1
ATOM 3869 N N . PHE B 1 221 ? -1.108 17 2.641 1 95.94 221 PHE B N 1
ATOM 3870 C CA . PHE B 1 221 ? -1.55 15.617 2.516 1 95.94 221 PHE B CA 1
ATOM 3871 C C . PHE B 1 221 ? -0.356 14.672 2.436 1 95.94 221 PHE B C 1
ATOM 3873 O O . PHE B 1 221 ? 0.529 14.852 1.597 1 95.94 221 PHE B O 1
ATOM 3880 N N . GLU B 1 222 ? -0.296 13.727 3.283 1 96.56 222 GLU B N 1
ATOM 3881 C CA . GLU B 1 222 ? 0.662 12.625 3.209 1 96.56 222 GLU B CA 1
ATOM 3882 C C . GLU B 1 222 ? -0.011 11.336 2.746 1 96.56 222 GLU B C 1
ATOM 3884 O O . GLU B 1 222 ? -1.015 10.914 3.324 1 96.56 222 GLU B O 1
ATOM 3889 N N . VAL B 1 223 ? 0.574 10.758 1.66 1 95.75 223 VAL B N 1
ATOM 3890 C CA . VAL B 1 223 ? -0.069 9.586 1.068 1 95.75 223 VAL B CA 1
ATOM 3891 C C . VAL B 1 223 ? 0.979 8.516 0.766 1 95.75 223 VAL B C 1
ATOM 3893 O O . VAL B 1 223 ? 2.062 8.828 0.264 1 95.75 223 VAL B O 1
ATOM 3896 N N . THR B 1 224 ? 0.621 7.262 1.031 1 94 224 THR B N 1
ATOM 3897 C CA . THR B 1 224 ? 1.577 6.184 0.812 1 94 224 THR B CA 1
ATOM 3898 C C . THR B 1 224 ? 1.5 5.676 -0.625 1 94 224 THR B C 1
ATOM 3900 O O . THR B 1 224 ? 2.451 5.074 -1.129 1 94 224 THR B O 1
ATOM 3903 N N . ALA B 1 225 ? 0.368 5.883 -1.271 1 93.5 225 ALA B N 1
ATOM 3904 C CA . ALA B 1 225 ? 0.139 5.348 -2.611 1 93.5 225 ALA B CA 1
ATOM 3905 C C . ALA B 1 225 ? 0.237 6.449 -3.664 1 93.5 225 ALA B C 1
ATOM 3907 O O . ALA B 1 225 ? -0.482 7.449 -3.596 1 93.5 225 ALA B O 1
ATOM 3908 N N . ALA B 1 226 ? 1.069 6.195 -4.648 1 93.75 226 ALA B N 1
ATOM 3909 C CA . ALA B 1 226 ? 1.329 7.223 -5.656 1 93.75 226 ALA B CA 1
ATOM 3910 C C . ALA B 1 226 ? 0.114 7.426 -6.559 1 93.75 226 ALA B C 1
ATOM 3912 O O . ALA B 1 226 ? -0.154 8.539 -7.008 1 93.75 226 ALA B O 1
ATOM 3913 N N . ASP B 1 227 ? -0.575 6.387 -6.828 1 91.25 227 ASP B N 1
ATOM 3914 C CA . ASP B 1 227 ? -1.759 6.523 -7.668 1 91.25 227 ASP B CA 1
ATOM 3915 C C . ASP B 1 227 ? -2.826 7.371 -6.98 1 91.25 227 ASP B C 1
ATOM 3917 O O . ASP B 1 227 ? -3.527 8.148 -7.633 1 91.25 227 ASP B O 1
ATOM 3921 N N . PHE B 1 228 ? -2.955 7.191 -5.645 1 92.56 228 PHE B N 1
ATOM 3922 C CA . PHE B 1 228 ? -3.91 8.008 -4.906 1 92.56 228 PHE B CA 1
ATOM 3923 C C . PHE B 1 228 ? -3.457 9.461 -4.855 1 92.56 228 PHE B C 1
ATOM 3925 O O . PHE B 1 228 ? -4.285 10.375 -4.863 1 92.56 228 PHE B O 1
ATOM 3932 N N . MET B 1 229 ? -2.168 9.703 -4.789 1 95.88 229 MET B N 1
ATOM 3933 C CA . MET B 1 229 ? -1.642 11.062 -4.867 1 95.88 229 MET B CA 1
ATOM 3934 C C . MET B 1 229 ? -2.156 11.773 -6.113 1 95.88 229 MET B C 1
ATOM 3936 O O . MET B 1 229 ? -2.562 12.938 -6.051 1 95.88 229 MET B O 1
ATOM 3940 N N . ALA B 1 230 ? -2.139 11.078 -7.215 1 95.5 230 ALA B N 1
ATOM 3941 C CA . ALA B 1 230 ? -2.604 11.656 -8.477 1 95.5 230 ALA B CA 1
ATOM 3942 C C . ALA B 1 230 ? -4.074 12.047 -8.383 1 95.5 230 ALA B C 1
ATOM 3944 O O . ALA B 1 230 ? -4.488 13.062 -8.953 1 95.5 230 ALA B O 1
ATOM 3945 N N . ARG B 1 231 ? -4.867 11.266 -7.703 1 94.5 231 ARG B N 1
ATOM 3946 C CA . ARG B 1 231 ? -6.285 11.57 -7.543 1 94.5 231 ARG B CA 1
ATOM 3947 C C . ARG B 1 231 ? -6.48 12.859 -6.746 1 94.5 231 ARG B C 1
ATOM 3949 O O . ARG B 1 231 ? -7.359 13.664 -7.062 1 94.5 231 ARG B O 1
ATOM 3956 N N . LEU B 1 232 ? -5.648 13.031 -5.695 1 96.44 232 LEU B N 1
ATOM 3957 C CA . LEU B 1 232 ? -5.715 14.258 -4.91 1 96.44 232 LEU B CA 1
ATOM 3958 C C . LEU B 1 232 ? -5.297 15.461 -5.75 1 96.44 232 LEU B C 1
ATOM 3960 O O . LEU B 1 232 ? -5.926 16.516 -5.68 1 96.44 232 LEU B O 1
ATOM 3964 N N . ILE B 1 233 ? -4.293 15.289 -6.562 1 97.81 233 ILE B N 1
ATOM 3965 C CA . ILE B 1 233 ? -3.777 16.359 -7.414 1 97.81 233 ILE B CA 1
ATOM 3966 C C . ILE B 1 233 ? -4.848 16.766 -8.422 1 97.81 233 ILE B C 1
ATOM 3968 O O . ILE B 1 233 ? -5.078 17.969 -8.641 1 97.81 233 ILE B O 1
ATOM 3972 N N . ARG B 1 234 ? -5.535 15.797 -8.984 1 95.81 234 ARG B N 1
ATOM 3973 C CA . ARG B 1 234 ? -6.582 16.062 -9.961 1 95.81 234 ARG B CA 1
ATOM 3974 C C . ARG B 1 234 ? -7.707 16.891 -9.344 1 95.81 234 ARG B C 1
ATOM 3976 O O . ARG B 1 234 ? -8.367 17.672 -10.039 1 95.81 234 ARG B O 1
ATOM 3983 N N . GLN B 1 235 ? -7.863 16.734 -8.07 1 94 235 GLN B N 1
ATOM 3984 C CA . GLN B 1 235 ? -8.891 17.484 -7.355 1 94 235 GLN B CA 1
ATOM 3985 C C . GLN B 1 235 ? -8.352 18.828 -6.871 1 94 235 GLN B C 1
ATOM 3987 O O . GLN B 1 235 ? -8.992 19.5 -6.062 1 94 235 GLN B O 1
ATOM 3992 N N . GLU B 1 236 ? -7.133 19.141 -7.258 1 95.25 236 GLU B N 1
ATOM 3993 C CA . GLU B 1 236 ? -6.496 20.438 -6.996 1 95.25 236 GLU B CA 1
ATOM 3994 C C . GLU B 1 236 ? -6.238 20.641 -5.508 1 95.25 236 GLU B C 1
ATOM 3996 O O . GLU B 1 236 ? -6.383 21.734 -4.988 1 95.25 236 GLU B O 1
ATOM 4001 N N . LEU B 1 237 ? -5.875 19.5 -4.875 1 95.88 237 LEU B N 1
ATOM 4002 C CA . LEU B 1 237 ? -5.609 19.578 -3.441 1 95.88 237 LEU B CA 1
ATOM 4003 C C . LEU B 1 237 ? -4.137 19.859 -3.174 1 95.88 237 LEU B C 1
ATOM 4005 O O . LEU B 1 237 ? -3.744 20.109 -2.029 1 95.88 237 LEU B O 1
ATOM 4009 N N . GLY B 1 238 ? -3.357 19.859 -4.152 1 97.19 238 GLY B N 1
ATOM 4010 C CA . GLY B 1 238 ? -1.937 20.141 -4.035 1 97.19 238 GLY B CA 1
ATOM 4011 C C . GLY B 1 238 ? -1.142 19.719 -5.254 1 97.19 238 GLY B C 1
ATOM 4012 O O . GLY B 1 238 ? -1.713 19.25 -6.242 1 97.19 238 GLY B O 1
ATOM 4013 N N . VAL B 1 239 ? 0.166 19.969 -5.191 1 98.56 239 VAL B N 1
ATOM 4014 C CA . VAL B 1 239 ? 1.111 19.516 -6.207 1 98.56 239 VAL B CA 1
ATOM 4015 C C . VAL B 1 239 ? 2.055 18.484 -5.605 1 98.56 239 VAL B C 1
ATOM 4017 O O . VAL B 1 239 ? 2.094 18.297 -4.387 1 98.56 239 VAL B O 1
ATOM 4020 N N . ALA B 1 240 ? 2.73 17.766 -6.441 1 98.62 240 ALA B N 1
ATOM 4021 C CA . ALA B 1 240 ? 3.711 16.781 -5.996 1 98.62 240 ALA B CA 1
ATOM 4022 C C . ALA B 1 240 ? 4.953 16.797 -6.879 1 98.62 240 ALA B C 1
ATOM 4024 O O . ALA B 1 240 ? 4.969 17.469 -7.922 1 98.62 240 ALA B O 1
ATOM 4025 N N . MET B 1 241 ? 5.988 16.266 -6.418 1 98.44 241 MET B N 1
ATOM 4026 C CA . MET B 1 241 ? 7.16 15.93 -7.219 1 98.44 241 MET B CA 1
ATOM 4027 C C . MET B 1 241 ? 7.352 14.414 -7.281 1 98.44 241 MET B C 1
ATOM 4029 O O . MET B 1 241 ? 7.457 13.758 -6.246 1 98.44 241 MET B O 1
ATOM 4033 N N . LEU B 1 242 ? 7.324 13.852 -8.484 1 98.44 242 LEU B N 1
ATOM 4034 C CA . LEU B 1 242 ? 7.438 12.414 -8.703 1 98.44 242 LEU B CA 1
ATOM 4035 C C . LEU B 1 242 ? 8.492 12.102 -9.758 1 98.44 242 LEU B C 1
ATOM 4037 O O . LEU B 1 242 ? 8.812 12.953 -10.586 1 98.44 242 LEU B O 1
ATOM 4041 N N . PRO B 1 243 ? 9.062 10.891 -9.742 1 98.31 243 PRO B N 1
ATOM 4042 C CA . PRO B 1 243 ? 10.07 10.516 -10.742 1 98.31 243 PRO B CA 1
ATOM 4043 C C . PRO B 1 243 ? 9.547 10.609 -12.172 1 98.31 243 PRO B C 1
ATOM 4045 O O . PRO B 1 243 ? 8.438 10.164 -12.461 1 98.31 243 PRO B O 1
ATOM 4048 N N . SER B 1 244 ? 10.406 11.117 -13.062 1 98.38 244 SER B N 1
ATOM 4049 C CA . SER B 1 244 ? 10.023 11.383 -14.445 1 98.38 244 SER B CA 1
ATOM 4050 C C . SER B 1 244 ? 9.68 10.094 -15.18 1 98.38 244 SER B C 1
ATOM 4052 O O . SER B 1 244 ? 8.828 10.094 -16.078 1 98.38 244 SER B O 1
ATOM 4054 N N . LYS B 1 245 ? 10.258 9.008 -14.789 1 97.69 245 LYS B N 1
ATOM 4055 C CA . LYS B 1 245 ? 10.031 7.738 -15.477 1 97.69 245 LYS B CA 1
ATOM 4056 C C . LYS B 1 245 ? 8.766 7.055 -14.969 1 97.69 245 LYS B C 1
ATOM 4058 O O . LYS B 1 245 ? 8.258 6.125 -15.602 1 97.69 245 LYS B O 1
ATOM 4063 N N . TYR B 1 246 ? 8.227 7.531 -13.805 1 97.06 246 TYR B N 1
ATOM 4064 C CA . TYR B 1 246 ? 7.016 6.938 -13.242 1 97.06 246 TYR B CA 1
ATOM 4065 C C . TYR B 1 246 ? 5.77 7.648 -13.75 1 97.06 246 TYR B C 1
ATOM 4067 O O . TYR B 1 246 ? 4.719 7.023 -13.922 1 97.06 246 TYR B O 1
ATOM 4075 N N . VAL B 1 247 ? 5.832 8.938 -14 1 97.19 247 VAL B N 1
ATOM 4076 C CA . VAL B 1 247 ? 4.684 9.82 -14.203 1 97.19 247 VAL B CA 1
ATOM 4077 C C . VAL B 1 247 ? 3.916 9.383 -15.453 1 97.19 247 VAL B C 1
ATOM 4079 O O . VAL B 1 247 ? 2.713 9.633 -15.562 1 97.19 247 VAL B O 1
ATOM 4082 N N . PRO B 1 248 ? 4.516 8.688 -16.453 1 93.81 248 PRO B N 1
ATOM 4083 C CA . PRO B 1 248 ? 3.729 8.219 -17.594 1 93.81 248 PRO B CA 1
ATOM 4084 C C . PRO B 1 248 ? 2.646 7.219 -17.188 1 93.81 248 PRO B C 1
ATOM 4086 O O . PRO B 1 248 ? 1.712 6.973 -17.969 1 93.81 248 PRO B O 1
ATOM 4089 N N . ASN B 1 249 ? 2.732 6.672 -15.977 1 91 249 ASN B N 1
ATOM 4090 C CA . ASN B 1 249 ? 1.731 5.73 -15.492 1 91 249 ASN B CA 1
ATOM 4091 C C . ASN B 1 249 ? 0.506 6.449 -14.938 1 91 249 ASN B C 1
ATOM 4093 O O . ASN B 1 249 ? -0.504 5.816 -14.625 1 91 249 ASN B O 1
ATOM 4097 N N . LEU B 1 250 ? 0.627 7.73 -14.75 1 93 250 LEU B N 1
ATOM 4098 C CA . LEU B 1 250 ? -0.471 8.516 -14.195 1 93 250 LEU B CA 1
ATOM 4099 C C . LEU B 1 250 ? -1.325 9.117 -15.312 1 93 250 LEU B C 1
ATOM 4101 O O . LEU B 1 250 ? -0.833 9.352 -16.422 1 93 250 LEU B O 1
ATOM 4105 N N . THR B 1 251 ? -2.594 9.273 -14.992 1 91.25 251 THR B N 1
ATOM 4106 C CA . THR B 1 251 ? -3.518 9.898 -15.938 1 91.25 251 THR B CA 1
ATOM 4107 C C . THR B 1 251 ? -4.164 11.133 -15.32 1 91.25 251 THR B C 1
ATOM 4109 O O . THR B 1 251 ? -4.277 11.242 -14.102 1 91.25 251 THR B O 1
ATOM 4112 N N . GLY B 1 252 ? -4.488 12.086 -16.172 1 94 252 GLY B N 1
ATOM 4113 C CA . GLY B 1 252 ? -5.27 13.234 -15.75 1 94 252 GLY B CA 1
ATOM 4114 C C . GLY B 1 252 ? -4.445 14.289 -15.031 1 94 252 GLY B C 1
ATOM 4115 O O . GLY B 1 252 ? -4.988 15.094 -14.281 1 94 252 GLY B O 1
ATOM 4116 N N . VAL B 1 253 ? -3.139 14.219 -15.188 1 97.44 253 VAL B N 1
ATOM 4117 C CA . VAL B 1 253 ? -2.258 15.203 -14.562 1 97.44 253 VAL B CA 1
ATOM 4118 C C . VAL B 1 253 ? -1.29 15.758 -15.609 1 97.44 253 VAL B C 1
ATOM 4120 O O . VAL B 1 253 ? -1.18 15.227 -16.719 1 97.44 253 VAL B O 1
ATOM 4123 N N . VAL B 1 254 ? -0.712 16.891 -15.297 1 98.5 254 VAL B N 1
ATOM 4124 C CA . VAL B 1 254 ? 0.285 17.531 -16.141 1 98.5 254 VAL B CA 1
ATOM 4125 C C . VAL B 1 254 ? 1.637 17.547 -15.43 1 98.5 254 VAL B C 1
ATOM 4127 O O . VAL B 1 254 ? 1.706 17.766 -14.219 1 98.5 254 VAL B O 1
ATOM 4130 N N . THR B 1 255 ? 2.686 17.297 -16.172 1 98.5 255 THR B N 1
ATOM 4131 C CA . THR B 1 255 ? 4.035 17.297 -15.617 1 98.5 255 THR B CA 1
ATOM 4132 C C . THR B 1 255 ? 4.805 18.547 -16.062 1 98.5 255 THR B C 1
ATOM 4134 O O . THR B 1 255 ? 4.648 19 -17.203 1 98.5 255 THR B O 1
ATOM 4137 N N . VAL B 1 256 ? 5.605 19.109 -15.164 1 98.69 256 VAL B N 1
ATOM 4138 C CA . VAL B 1 256 ? 6.434 20.281 -15.438 1 98.69 256 VAL B CA 1
ATOM 4139 C C . VAL B 1 256 ? 7.875 20 -15.016 1 98.69 256 VAL B C 1
ATOM 4141 O O . VAL B 1 256 ? 8.133 19.656 -13.859 1 98.69 256 VAL B O 1
ATOM 4144 N N . PRO B 1 257 ? 8.836 20.141 -15.961 1 98.44 257 PRO B N 1
ATOM 4145 C CA . PRO B 1 257 ? 10.234 19.984 -15.562 1 98.44 257 PRO B CA 1
ATOM 4146 C C . PRO B 1 257 ? 10.641 20.922 -14.438 1 98.44 257 PRO B C 1
ATOM 4148 O O . PRO B 1 257 ? 10.18 22.062 -14.383 1 98.44 257 PRO B O 1
ATOM 4151 N N . VAL B 1 258 ? 11.484 20.406 -13.508 1 98.5 258 VAL B N 1
ATOM 4152 C CA . VAL B 1 258 ? 11.984 21.219 -12.406 1 98.5 258 VAL B CA 1
ATOM 4153 C C . VAL B 1 258 ? 13.469 21.5 -12.609 1 98.5 258 VAL B C 1
ATOM 4155 O O . VAL B 1 258 ? 14.289 20.594 -12.68 1 98.5 258 VAL B O 1
ATOM 4158 N N . LYS B 1 259 ? 13.766 22.719 -12.672 1 97.06 259 LYS B N 1
ATOM 4159 C CA . LYS B 1 259 ? 15.156 23.125 -12.812 1 97.06 259 LYS B CA 1
ATOM 4160 C C . LYS B 1 259 ? 15.977 22.734 -11.586 1 97.06 259 LYS B C 1
ATOM 4162 O O . LYS B 1 259 ? 15.633 23.094 -10.461 1 97.06 259 LYS B O 1
ATOM 4167 N N . ASP B 1 260 ? 17.031 22.031 -11.812 1 92.81 260 ASP B N 1
ATOM 4168 C CA . ASP B 1 260 ? 17.922 21.578 -10.734 1 92.81 260 ASP B CA 1
ATOM 4169 C C . ASP B 1 260 ? 17.125 20.891 -9.633 1 92.81 260 ASP B C 1
ATOM 4171 O O . ASP B 1 260 ? 17.359 21.125 -8.445 1 92.81 260 ASP B O 1
ATOM 4175 N N . GLY B 1 261 ? 16.172 20.172 -10.078 1 93.88 261 GLY B N 1
ATOM 4176 C CA . GLY B 1 261 ? 15.32 19.469 -9.133 1 93.88 261 GLY B CA 1
ATOM 4177 C C . GLY B 1 261 ? 15.984 18.25 -8.531 1 93.88 261 GLY B C 1
ATOM 4178 O O . GLY B 1 261 ? 17.094 17.891 -8.914 1 93.88 261 GLY B O 1
ATOM 4179 N N . PRO B 1 262 ? 15.32 17.656 -7.535 1 96.88 262 PRO B N 1
ATOM 4180 C CA . PRO B 1 262 ? 15.867 16.469 -6.887 1 96.88 262 PRO B CA 1
ATOM 4181 C C . PRO B 1 262 ? 15.938 15.258 -7.82 1 96.88 262 PRO B C 1
ATOM 4183 O O . PRO B 1 262 ? 15.211 15.203 -8.82 1 96.88 262 PRO B O 1
ATOM 4186 N N . ALA B 1 263 ? 16.891 14.391 -7.531 1 97.38 263 ALA B N 1
ATOM 4187 C CA . ALA B 1 263 ? 17.062 13.125 -8.242 1 97.38 263 ALA B CA 1
ATOM 4188 C C . ALA B 1 263 ? 17.016 11.938 -7.281 1 97.38 263 ALA B C 1
ATOM 4190 O O . ALA B 1 263 ? 17.078 12.117 -6.062 1 97.38 263 ALA B O 1
ATOM 4191 N N . ARG B 1 264 ? 16.797 10.797 -7.895 1 98.12 264 ARG B N 1
ATOM 4192 C CA . ARG B 1 264 ? 16.844 9.57 -7.109 1 98.12 264 ARG B CA 1
ATOM 4193 C C . ARG B 1 264 ? 17.562 8.453 -7.875 1 98.12 264 ARG B C 1
ATOM 4195 O O . ARG B 1 264 ? 17.797 8.578 -9.078 1 98.12 264 ARG B O 1
ATOM 4202 N N . ILE B 1 265 ? 17.984 7.457 -7.121 1 98.19 265 ILE B N 1
ATOM 4203 C CA . ILE B 1 265 ? 18.5 6.227 -7.707 1 98.19 265 ILE B CA 1
ATOM 4204 C C . ILE B 1 265 ? 17.625 5.047 -7.285 1 98.19 265 ILE B C 1
ATOM 4206 O O . ILE B 1 265 ? 17.25 4.93 -6.117 1 98.19 265 ILE B O 1
ATOM 4210 N N . GLU B 1 266 ? 17.234 4.262 -8.266 1 98.31 266 GLU B N 1
ATOM 4211 C CA . GLU B 1 266 ? 16.562 3.004 -7.953 1 98.31 266 GLU B CA 1
ATOM 4212 C C . GLU B 1 266 ? 17.562 1.863 -7.801 1 98.31 266 GLU B C 1
ATOM 4214 O O . GLU B 1 266 ? 18.531 1.772 -8.555 1 98.31 266 GLU B O 1
ATOM 4219 N N . HIS B 1 267 ? 17.297 1.06 -6.766 1 98.06 267 HIS B N 1
ATOM 4220 C CA . HIS B 1 267 ? 18.156 -0.07 -6.434 1 98.06 267 HIS B CA 1
ATOM 4221 C C . HIS B 1 267 ? 17.375 -1.376 -6.418 1 98.06 267 HIS B C 1
ATOM 4223 O O . HIS B 1 267 ? 16.203 -1.401 -6.012 1 98.06 267 HIS B O 1
ATOM 4229 N N . LEU B 1 268 ? 18.016 -2.395 -6.875 1 98 268 LEU B N 1
ATOM 4230 C CA . LEU B 1 268 ? 17.594 -3.77 -6.609 1 98 268 LEU B CA 1
ATOM 4231 C C . LEU B 1 268 ? 18.359 -4.34 -5.414 1 98 268 LEU B C 1
ATOM 4233 O O . LEU B 1 268 ? 19.578 -4.223 -5.336 1 98 268 LEU B O 1
ATOM 4237 N N . VAL B 1 269 ? 17.594 -4.918 -4.426 1 97.88 269 VAL B N 1
ATOM 4238 C CA . VAL B 1 269 ? 18.281 -5.445 -3.254 1 97.88 269 VAL B CA 1
ATOM 4239 C C . VAL B 1 269 ? 17.828 -6.875 -2.979 1 97.88 269 VAL B C 1
ATOM 4241 O O . VAL B 1 269 ? 16.688 -7.242 -3.316 1 97.88 269 VAL B O 1
ATOM 4244 N N . TRP B 1 270 ? 18.641 -7.695 -2.383 1 95.75 270 TRP B N 1
ATOM 4245 C CA . TRP B 1 270 ? 18.344 -9.055 -1.948 1 95.75 270 TRP B CA 1
ATOM 4246 C C . TRP B 1 270 ? 19.25 -9.469 -0.793 1 95.75 270 TRP B C 1
ATOM 4248 O O . TRP B 1 270 ? 20.203 -8.766 -0.46 1 95.75 270 TRP B O 1
ATOM 4258 N N . ASN B 1 271 ? 18.797 -10.453 -0.122 1 90.56 271 ASN B N 1
ATOM 4259 C CA . ASN B 1 271 ? 19.641 -10.992 0.943 1 90.56 271 ASN B CA 1
ATOM 4260 C C . ASN B 1 271 ? 20.797 -11.812 0.383 1 90.56 271 ASN B C 1
ATOM 4262 O O . ASN B 1 271 ? 20.594 -12.836 -0.265 1 90.56 271 ASN B O 1
ATOM 4266 N N . ARG B 1 272 ? 22 -11.453 0.62 1 82.38 272 ARG B N 1
ATOM 4267 C CA . ARG B 1 272 ? 23.188 -12.07 0.048 1 82.38 272 ARG B CA 1
ATOM 4268 C C . ARG B 1 272 ? 23.406 -13.477 0.612 1 82.38 272 ARG B C 1
ATOM 4270 O O . ARG B 1 272 ? 24.031 -14.312 -0.026 1 82.38 272 ARG B O 1
ATOM 4277 N N . PHE B 1 273 ? 22.797 -13.789 1.73 1 77.5 273 PHE B N 1
ATOM 4278 C CA . PHE B 1 273 ? 23.109 -15.039 2.416 1 77.5 273 PHE B CA 1
ATOM 4279 C C . PHE B 1 273 ? 22.016 -16.078 2.148 1 77.5 273 PHE B C 1
ATOM 4281 O O . PHE B 1 273 ? 22.234 -17.281 2.326 1 77.5 273 PHE B O 1
ATOM 4288 N N . THR B 1 274 ? 20.906 -15.648 1.701 1 75.44 274 THR B N 1
ATOM 4289 C CA . THR B 1 274 ? 19.781 -16.578 1.592 1 75.44 274 THR B CA 1
ATOM 4290 C C . THR B 1 274 ? 19.109 -16.438 0.231 1 75.44 274 THR B C 1
ATOM 4292 O O . THR B 1 274 ? 17.875 -16.391 0.147 1 75.44 274 THR B O 1
ATOM 4295 N N . VAL B 1 275 ? 19.828 -16.469 -0.794 1 81.62 275 VAL B N 1
ATOM 4296 C CA . VAL B 1 275 ? 19.234 -16.344 -2.117 1 81.62 275 VAL B CA 1
ATOM 4297 C C . VAL B 1 275 ? 18.625 -17.672 -2.543 1 81.62 275 VAL B C 1
ATOM 4299 O O . VAL B 1 275 ? 19.344 -18.641 -2.812 1 81.62 275 VAL B O 1
ATOM 4302 N N . THR B 1 276 ? 17.297 -17.75 -2.559 1 84.44 276 THR B N 1
ATOM 4303 C CA . THR B 1 276 ? 16.594 -18.953 -2.979 1 84.44 276 THR B CA 1
ATOM 4304 C C . THR B 1 276 ? 16.781 -19.188 -4.473 1 84.44 276 THR B C 1
ATOM 4306 O O . THR B 1 276 ? 17.125 -18.281 -5.219 1 84.44 276 THR B O 1
ATOM 4309 N N . PRO B 1 277 ? 16.562 -20.406 -4.906 1 84.38 277 PRO B N 1
ATOM 4310 C CA . PRO B 1 277 ? 16.641 -20.688 -6.34 1 84.38 277 PRO B CA 1
ATOM 4311 C C . PRO B 1 277 ? 15.719 -19.812 -7.172 1 84.38 277 PRO B C 1
ATOM 4313 O O . PRO B 1 277 ? 16.109 -19.344 -8.242 1 84.38 277 PRO B O 1
ATOM 4316 N N . ALA B 1 278 ? 14.547 -19.562 -6.691 1 91.19 278 ALA B N 1
ATOM 4317 C CA . ALA B 1 278 ? 13.602 -18.703 -7.398 1 91.19 278 ALA B CA 1
ATOM 4318 C C . ALA B 1 278 ? 14.117 -17.266 -7.484 1 91.19 278 ALA B C 1
ATOM 4320 O O . ALA B 1 278 ? 14.008 -16.625 -8.531 1 91.19 278 ALA B O 1
ATOM 4321 N N . ALA B 1 279 ? 14.695 -16.781 -6.402 1 92.69 279 ALA B N 1
ATOM 4322 C CA . ALA B 1 279 ? 15.258 -15.438 -6.387 1 92.69 279 ALA B CA 1
ATOM 4323 C C . ALA B 1 279 ? 16.438 -15.32 -7.348 1 92.69 279 ALA B C 1
ATOM 4325 O O . ALA B 1 279 ? 16.562 -14.336 -8.078 1 92.69 279 ALA B O 1
ATOM 4326 N N . LYS B 1 280 ? 17.281 -16.328 -7.352 1 90.69 280 LYS B N 1
ATOM 4327 C CA . LYS B 1 280 ? 18.422 -16.344 -8.266 1 90.69 280 LYS B CA 1
ATOM 4328 C C . LYS B 1 280 ? 17.953 -16.328 -9.719 1 90.69 280 LYS B C 1
ATOM 4330 O O . LYS B 1 280 ? 18.516 -15.586 -10.539 1 90.69 280 LYS B O 1
ATOM 4335 N N . ALA B 1 281 ? 17 -17.125 -9.961 1 92.75 281 ALA B N 1
ATOM 4336 C CA . ALA B 1 281 ? 16.453 -17.188 -11.312 1 92.75 281 ALA B CA 1
ATOM 4337 C C . ALA B 1 281 ? 15.875 -15.836 -11.727 1 92.75 281 ALA B C 1
ATOM 4339 O O . ALA B 1 281 ? 16.047 -15.406 -12.875 1 92.75 281 ALA B O 1
ATOM 4340 N N . PHE B 1 282 ? 15.195 -15.164 -10.844 1 96.38 282 PHE B N 1
ATOM 4341 C CA . PHE B 1 282 ? 14.609 -13.867 -11.156 1 96.38 282 PHE B CA 1
ATOM 4342 C C . PHE B 1 282 ? 15.695 -12.828 -11.398 1 96.38 282 PHE B C 1
ATOM 4344 O O . PHE B 1 282 ? 15.578 -11.992 -12.297 1 96.38 282 PHE B O 1
ATOM 4351 N N . LEU B 1 283 ? 16.734 -12.852 -10.57 1 95.75 283 LEU B N 1
ATOM 4352 C CA . LEU B 1 283 ? 17.875 -11.961 -10.766 1 95.75 283 LEU B CA 1
ATOM 4353 C C . LEU B 1 283 ? 18.5 -12.18 -12.133 1 95.75 283 LEU B C 1
ATOM 4355 O O . LEU B 1 283 ? 18.891 -11.219 -12.805 1 95.75 283 LEU B O 1
ATOM 4359 N N . GLU B 1 284 ? 18.578 -13.406 -12.562 1 93.62 284 GLU B N 1
ATOM 4360 C CA . GLU B 1 284 ? 19.109 -13.727 -13.891 1 93.62 284 GLU B CA 1
ATOM 4361 C C . GLU B 1 284 ? 18.234 -13.125 -14.992 1 93.62 284 GLU B C 1
ATOM 4363 O O . GLU B 1 284 ? 18.75 -12.609 -15.984 1 93.62 284 GLU B O 1
ATOM 4368 N N . VAL B 1 285 ? 16.938 -13.242 -14.82 1 95.19 285 VAL B N 1
ATOM 4369 C CA . VAL B 1 285 ? 16 -12.664 -15.781 1 95.19 285 VAL B CA 1
ATOM 4370 C C . VAL B 1 285 ? 16.234 -11.164 -15.883 1 95.19 285 VAL B C 1
ATOM 4372 O O . VAL B 1 285 ? 16.109 -10.586 -16.969 1 95.19 285 VAL B O 1
ATOM 4375 N N . LEU B 1 286 ? 16.594 -10.516 -14.719 1 95.88 286 LEU B N 1
ATOM 4376 C CA . LEU B 1 286 ? 16.828 -9.078 -14.672 1 95.88 286 LEU B CA 1
ATOM 4377 C C . LEU B 1 286 ? 18.234 -8.742 -15.164 1 95.88 286 LEU B C 1
ATOM 4379 O O . LEU B 1 286 ? 18.594 -7.57 -15.266 1 95.88 286 LEU B O 1
ATOM 4383 N N . GLY B 1 287 ? 19.047 -9.734 -15.438 1 92.81 287 GLY B N 1
ATOM 4384 C CA . GLY B 1 287 ? 20.406 -9.531 -15.906 1 92.81 287 GLY B CA 1
ATOM 4385 C C . GLY B 1 287 ? 21.375 -9.203 -14.781 1 92.81 287 GLY B C 1
ATOM 4386 O O . GLY B 1 287 ? 22.406 -8.562 -15.016 1 92.81 287 GLY B O 1
ATOM 4387 N N . VAL B 1 288 ? 21.047 -9.539 -13.523 1 88.06 288 VAL B N 1
ATOM 4388 C CA . VAL B 1 288 ? 21.891 -9.258 -12.367 1 88.06 288 VAL B CA 1
ATOM 4389 C C . VAL B 1 288 ? 22.578 -10.547 -11.906 1 88.06 288 VAL B C 1
ATOM 4391 O O . VAL B 1 288 ? 21.938 -11.594 -11.805 1 88.06 288 VAL B O 1
ATOM 4394 N N . VAL B 1 289 ? 23.984 -10.617 -11.875 1 70.88 289 VAL B N 1
ATOM 4395 C CA . VAL B 1 289 ? 24.734 -11.797 -11.438 1 70.88 289 VAL B CA 1
ATOM 4396 C C . VAL B 1 289 ? 24.844 -11.797 -9.914 1 70.88 289 VAL B C 1
ATOM 4398 O O . VAL B 1 289 ? 25.297 -10.82 -9.312 1 70.88 289 VAL B O 1
ATOM 4401 N N . SER B 1 290 ? 24.266 -12.812 -9.195 1 65.25 290 SER B N 1
ATOM 4402 C CA . SER B 1 290 ? 24.344 -12.914 -7.742 1 65.25 290 SER B CA 1
ATOM 4403 C C . SER B 1 290 ? 25.672 -13.516 -7.305 1 65.25 290 SER B C 1
ATOM 4405 O O . SER B 1 290 ? 26.203 -14.398 -7.973 1 65.25 290 SER B O 1
ATOM 4407 N N . GLY B 1 291 ? 26.859 -12.945 -7.23 1 55 291 GLY B N 1
ATOM 4408 C CA . GLY B 1 291 ? 28.219 -13.297 -6.891 1 55 291 GLY B CA 1
ATOM 4409 C C . GLY B 1 291 ? 28.344 -14.641 -6.203 1 55 291 GLY B C 1
ATOM 4410 O O . GLY B 1 291 ? 29.359 -14.938 -5.574 1 55 291 GLY B O 1
ATOM 4411 N N . ASN B 1 292 ? 27.672 -15.648 -6.164 1 43.19 292 ASN B N 1
ATOM 4412 C CA . ASN B 1 292 ? 28.312 -16.781 -5.496 1 43.19 292 ASN B CA 1
ATOM 4413 C C . ASN B 1 292 ? 29.625 -17.156 -6.188 1 43.19 292 ASN B C 1
ATOM 4415 O O . ASN B 1 292 ? 30.109 -18.281 -6.023 1 43.19 292 ASN B O 1
ATOM 4419 N N . ASP B 1 293 ? 30.328 -16.609 -7.113 1 36.31 293 ASP B N 1
ATOM 4420 C CA . ASP B 1 293 ? 31.453 -17.391 -7.605 1 36.31 293 ASP B CA 1
ATOM 4421 C C . ASP B 1 293 ? 32.438 -17.719 -6.477 1 36.31 293 ASP B C 1
ATOM 4423 O O . ASP B 1 293 ? 33.156 -18.703 -6.547 1 36.31 293 ASP B O 1
ATOM 4427 N N . GLY B 1 294 ? 33.031 -16.984 -5.547 1 27.66 294 GLY B N 1
ATOM 4428 C CA . GLY B 1 294 ? 34.156 -17.609 -4.855 1 27.66 294 GLY B CA 1
ATOM 4429 C C . GLY B 1 294 ? 33.688 -18.688 -3.873 1 27.66 294 GLY B C 1
ATOM 4430 O O . GLY B 1 294 ? 32.531 -18.703 -3.463 1 27.66 294 GLY B O 1
#